Protein AF-0000000068039958 (afdb_homodimer)

Organism: Hordeum vulgare subsp. vulgare (NCBI:txid112509)

Secondary structure (DSSP, 8-state):
--------------------------B--HHHHEEEEE-GGGEEE-TTSSEEEEEE-SS--EEEEESS-EEEEEEEEEEEPP-S--TTEEEEEEEE-TTTSTTS--EEEEEEEP-STTS--EEEEEEESTT-GGG---EEEE-SS-TT---EEEEEEEE-SSEEEEEETTEEEEEEE--GGGGGGS--S-BEEEEEEEE-TTTTTGGGTS---GGGPPEEEEEEEEEEEEEESS--S-HHHHHHHHHTSTTT---HHHHHHHHHHHHHHEEEEEEEEHHHHTT---TTS-STTTT-TTB-TEEEB--------S------S--/--------------------------B--HHHHEEEEE-GGGEEE-TTSSEEEEEE-SS--EEEEESS-EEEEEEEEEEEPPPS--TTEEEEEEEE-TTTSTTS--EEEEEEEP-STTSPPEEEEEEESTT-GGG---EEEE-SS-TT---EEEEEEEE-SSEEEEEETTEEEEEEE--GGGGGGS--S-BEEEEEEEE-TTTTTGGGTS---GGGPPEEEEEEEEEEEEEESS--S-HHHHHHHHHTSTTT---HHHHHHHHHHHHHHEEEEEEEEHHHHTT---TTS-STTTT-TTB-TEEEB--------S------S--

Sequence (646 aa):
MAAASALLMAALAVFAAAAAAALDTSPVPFDAGYAPLFGGDNLVRSADGRSVTLKLDRYTGSGFVSKSAYRHGFFGASIKLPGDYTAGVVVAFYLSNWDEYPKNHDELDFELLGNRRGHGWRVQTNMYGNGSTARGREERYHLPVEPTVTGVHRYAIAWTPNNIVFYLDGVPIREVVRVPSMGGDFPSKPMSVYATIWDGSAWATDGGKYKVDYAYAPFAAEFSDLVLSGCGAGNVADPEGCQVDLLTHDVAVMAPAKRAAMRGFREQHLTYTACRDRVRYKTTVFPECDDLADGDSSFHLWGESKKRRRRSSSPLQYSSSMQMAAASALLMAALAVFAAAAAAALDTSPVPFDAGYAPLFGGDNLVRSADGRSVTLKLDRYTGSGFVSKSAYRHGFFGASIKLPGDYTAGVVVAFYLSNWDEYPKNHDELDFELLGNRRGHGWRVQTNMYGNGSTARGREERYHLPVEPTVTGVHRYAIAWTPNNIVFYLDGVPIREVVRVPSMGGDFPSKPMSVYATIWDGSAWATDGGKYKVDYAYAPFAAEFSDLVLSGCGAGNVADPEGCQVDLLTHDVAVMAPAKRAAMRGFREQHLTYTACRDRVRYKTTVFPECDDLADGDSSFHLWGESKKRRRRSSSPLQYSSSMQ

Structure (mmCIF, N/CA/C/O backbone):
data_AF-0000000068039958-model_v1
#
loop_
_entity.id
_entity.type
_entity.pdbx_description
1 polymer 'Xyloglucan endotransglucosylase/hydrolase'
#
loop_
_atom_site.group_PDB
_atom_site.id
_atom_site.type_symbol
_atom_site.label_atom_id
_atom_site.label_alt_id
_atom_site.label_comp_id
_atom_site.label_asym_id
_atom_site.label_entity_id
_atom_site.label_seq_id
_atom_site.pdbx_PDB_ins_code
_atom_site.Cartn_x
_atom_site.Cartn_y
_atom_site.Cartn_z
_atom_site.occupancy
_atom_site.B_iso_or_equiv
_atom_site.auth_seq_id
_atom_site.auth_comp_id
_atom_site.auth_asym_id
_atom_site.auth_atom_id
_atom_site.pdbx_PDB_model_num
ATOM 1 N N . MET A 1 1 ? 14.961 56.25 -41.531 1 27.45 1 MET A N 1
ATOM 2 C CA . MET A 1 1 ? 14.836 55.625 -40.219 1 27.45 1 MET A CA 1
ATOM 3 C C . MET A 1 1 ? 13.867 54.438 -40.281 1 27.45 1 MET A C 1
ATOM 5 O O . MET A 1 1 ? 12.664 54.625 -40.438 1 27.45 1 MET A O 1
ATOM 9 N N . ALA A 1 2 ? 14.43 53.25 -40.875 1 31.38 2 ALA A N 1
ATOM 10 C CA . ALA A 1 2 ? 13.805 51.969 -41.094 1 31.38 2 ALA A CA 1
ATOM 11 C C . ALA A 1 2 ? 13.414 51.281 -39.781 1 31.38 2 ALA A C 1
ATOM 13 O O . ALA A 1 2 ? 14.266 51.062 -38.906 1 31.38 2 ALA A O 1
ATOM 14 N N . ALA A 1 3 ? 12.102 51.469 -39.312 1 34.16 3 ALA A N 1
ATOM 15 C CA . ALA A 1 3 ? 11.438 50.875 -38.156 1 34.16 3 ALA A CA 1
ATOM 16 C C . ALA A 1 3 ? 11.484 49.344 -38.25 1 34.16 3 ALA A C 1
ATOM 18 O O . ALA A 1 3 ? 10.992 48.75 -39.219 1 34.16 3 ALA A O 1
ATOM 19 N N . ALA A 1 4 ? 12.547 48.688 -37.656 1 32.5 4 ALA A N 1
ATOM 20 C CA . ALA A 1 4 ? 12.711 47.25 -37.5 1 32.5 4 ALA A CA 1
ATOM 21 C C . ALA A 1 4 ? 11.531 46.656 -36.75 1 32.5 4 ALA A C 1
ATOM 23 O O . ALA A 1 4 ? 11.227 47.062 -35.625 1 32.5 4 ALA A O 1
ATOM 24 N N . SER A 1 5 ? 10.531 46.062 -37.438 1 32.62 5 SER A N 1
ATOM 25 C CA . SER A 1 5 ? 9.406 45.281 -36.938 1 32.62 5 SER A CA 1
ATOM 26 C C . SER A 1 5 ? 9.875 44.031 -36.219 1 32.62 5 SER A C 1
ATOM 28 O O . SER A 1 5 ? 10.516 43.156 -36.812 1 32.62 5 SER A O 1
ATOM 30 N N . ALA A 1 6 ? 10.234 44.125 -34.906 1 34.16 6 ALA A N 1
ATOM 31 C CA . ALA A 1 6 ? 10.539 42.969 -34.094 1 34.16 6 ALA A CA 1
ATOM 32 C C . ALA A 1 6 ? 9.352 42 -34.031 1 34.16 6 ALA A C 1
ATOM 34 O O . ALA A 1 6 ? 8.281 42.375 -33.531 1 34.16 6 ALA A O 1
ATOM 35 N N . LEU A 1 7 ? 9.297 40.938 -34.906 1 32.84 7 LEU A N 1
ATOM 36 C CA . LEU A 1 7 ? 8.352 39.844 -34.906 1 32.84 7 LEU A CA 1
ATOM 37 C C . LEU A 1 7 ? 8.516 39 -33.625 1 32.84 7 LEU A C 1
ATOM 39 O O . LEU A 1 7 ? 9.586 38.438 -33.375 1 32.84 7 LEU A O 1
ATOM 43 N N . LEU A 1 8 ? 7.738 39.312 -32.562 1 32.81 8 LEU A N 1
ATOM 44 C CA . LEU A 1 8 ? 7.621 38.469 -31.359 1 32.81 8 LEU A CA 1
ATOM 45 C C . LEU A 1 8 ? 7.109 37.094 -31.719 1 32.81 8 LEU A C 1
ATOM 47 O O . LEU A 1 8 ? 5.984 36.938 -32.219 1 32.81 8 LEU A O 1
ATOM 51 N N . MET A 1 9 ? 8.062 36.188 -32.031 1 30.97 9 MET A N 1
ATOM 52 C CA . MET A 1 9 ? 7.684 34.781 -32.156 1 30.97 9 MET A CA 1
ATOM 53 C C . MET A 1 9 ? 7.188 34.25 -30.812 1 30.97 9 MET A C 1
ATOM 55 O O . MET A 1 9 ? 7.918 34.25 -29.828 1 30.97 9 MET A O 1
ATOM 59 N N . ALA A 1 10 ? 5.828 34.312 -30.609 1 33.5 10 ALA A N 1
ATOM 60 C CA . ALA A 1 10 ? 5.184 33.625 -29.5 1 33.5 10 ALA A CA 1
ATOM 61 C C . ALA A 1 10 ? 5.469 32.125 -29.547 1 33.5 10 ALA A C 1
ATOM 63 O O . ALA A 1 10 ? 5.133 31.453 -30.531 1 33.5 10 ALA A O 1
ATOM 64 N N . ALA A 1 11 ? 6.469 31.641 -28.781 1 33.41 11 ALA A N 1
ATOM 65 C CA . ALA A 1 11 ? 6.68 30.219 -28.562 1 33.41 11 ALA A CA 1
ATOM 66 C C . ALA A 1 11 ? 5.48 29.578 -27.875 1 33.41 11 ALA A C 1
ATOM 68 O O . ALA A 1 11 ? 5.16 29.938 -26.734 1 33.41 11 ALA A O 1
ATOM 69 N N . LEU A 1 12 ? 4.527 29.016 -28.562 1 30.73 12 LEU A N 1
ATOM 70 C CA . LEU A 1 12 ? 3.486 28.141 -28.047 1 30.73 12 LEU A CA 1
ATOM 71 C C . LEU A 1 12 ? 4.09 26.844 -27.5 1 30.73 12 LEU A C 1
ATOM 73 O O . LEU A 1 12 ? 4.633 26.047 -28.266 1 30.73 12 LEU A O 1
ATOM 77 N N . ALA A 1 13 ? 4.477 26.875 -26.234 1 34.16 13 ALA A N 1
ATOM 78 C CA . ALA A 1 13 ? 4.805 25.594 -25.625 1 34.16 13 ALA A CA 1
ATOM 79 C C . ALA A 1 13 ? 3.6 24.656 -25.641 1 34.16 13 ALA A C 1
ATOM 81 O O . ALA A 1 13 ? 2.592 24.922 -24.984 1 34.16 13 ALA A O 1
ATOM 82 N N . VAL A 1 14 ? 3.5 23.812 -26.641 1 30.73 14 VAL A N 1
ATOM 83 C CA . VAL A 1 14 ? 2.576 22.688 -26.625 1 30.73 14 VAL A CA 1
ATOM 84 C C . VAL A 1 14 ? 2.881 21.797 -25.422 1 30.73 14 VAL A C 1
ATOM 86 O O . VAL A 1 14 ? 3.971 21.234 -25.312 1 30.73 14 VAL A O 1
ATOM 89 N N . PHE A 1 15 ? 2.25 22.109 -24.344 1 31.06 15 PHE A N 1
ATOM 90 C CA . PHE A 1 15 ? 2.215 21.094 -23.297 1 31.06 15 PHE A CA 1
ATOM 91 C C . PHE A 1 15 ? 1.673 19.781 -23.844 1 31.06 15 PHE A C 1
ATOM 93 O O . PHE A 1 15 ? 0.506 19.688 -24.234 1 31.06 15 PHE A O 1
ATOM 100 N N . ALA A 1 16 ? 2.516 19.016 -24.453 1 29.53 16 ALA A N 1
ATOM 101 C CA . ALA A 1 16 ? 2.121 17.641 -24.797 1 29.53 16 ALA A CA 1
ATOM 102 C C . ALA A 1 16 ? 1.607 16.906 -23.562 1 29.53 16 ALA A C 1
ATOM 104 O O . ALA A 1 16 ? 2.359 16.656 -22.625 1 29.53 16 ALA A O 1
ATOM 105 N N . ALA A 1 17 ? 0.355 16.953 -23.391 1 34.09 17 ALA A N 1
ATOM 106 C CA . ALA A 1 17 ? -0.201 15.945 -22.5 1 34.09 17 ALA A CA 1
ATOM 107 C C . ALA A 1 17 ? 0.342 14.555 -22.844 1 34.09 17 ALA A C 1
ATOM 109 O O . ALA A 1 17 ? 0.042 14.016 -23.922 1 34.09 17 ALA A O 1
ATOM 110 N N . ALA A 1 18 ? 1.496 14.273 -22.5 1 34.38 18 ALA A N 1
ATOM 111 C CA . ALA A 1 18 ? 1.878 12.875 -22.672 1 34.38 18 ALA A CA 1
ATOM 112 C C . ALA A 1 18 ? 0.717 11.945 -22.328 1 34.38 18 ALA A C 1
ATOM 114 O O . ALA A 1 18 ? 0.237 11.93 -21.188 1 34.38 18 ALA A O 1
ATOM 115 N N . ALA A 1 19 ? -0.099 11.688 -23.203 1 36.16 19 ALA A N 1
ATOM 116 C CA . ALA A 1 19 ? -1.02 10.562 -23.031 1 36.16 19 ALA A CA 1
ATOM 117 C C . ALA A 1 19 ? -0.338 9.406 -22.312 1 36.16 19 ALA A C 1
ATOM 119 O O . ALA A 1 19 ? 0.673 8.883 -22.781 1 36.16 19 ALA A O 1
ATOM 120 N N . ALA A 1 20 ? -0.375 9.352 -21.016 1 43.22 20 ALA A N 1
ATOM 121 C CA . ALA A 1 20 ? 0.089 8.188 -20.281 1 43.22 20 ALA A CA 1
ATOM 122 C C . ALA A 1 20 ? -0.143 6.902 -21.062 1 43.22 20 ALA A C 1
ATOM 124 O O . ALA A 1 20 ? -1.279 6.582 -21.422 1 43.22 20 ALA A O 1
ATOM 125 N N . ALA A 1 21 ? 0.729 6.598 -21.859 1 53.84 21 ALA A N 1
ATOM 126 C CA . ALA A 1 21 ? 0.647 5.324 -22.562 1 53.84 21 ALA A CA 1
ATOM 127 C C . ALA A 1 21 ? 0.19 4.207 -21.625 1 53.84 21 ALA A C 1
ATOM 129 O O . ALA A 1 21 ? 0.793 3.982 -20.578 1 53.84 21 ALA A O 1
ATOM 130 N N . ALA A 1 22 ? -1.121 3.875 -21.672 1 67.81 22 ALA A N 1
ATOM 131 C CA . ALA A 1 22 ? -1.79 2.812 -20.922 1 67.81 22 ALA A CA 1
ATOM 132 C C . ALA A 1 22 ? -1.046 1.488 -21.062 1 67.81 22 ALA A C 1
ATOM 134 O O . ALA A 1 22 ? -0.449 1.216 -22.109 1 67.81 22 ALA A O 1
ATOM 135 N N . LEU A 1 23 ? -0.613 0.801 -19.938 1 83.06 23 LEU A N 1
ATOM 136 C CA . LEU A 1 23 ? -0.038 -0.539 -19.906 1 83.06 23 LEU A CA 1
ATOM 137 C C . LEU A 1 23 ? -0.768 -1.468 -20.859 1 83.06 23 LEU A C 1
ATOM 139 O O . LEU A 1 23 ? -1.992 -1.595 -20.797 1 83.06 23 LEU A O 1
ATOM 143 N N . ASP A 1 24 ? -0.065 -1.991 -21.891 1 87.44 24 ASP A N 1
ATOM 144 C CA . ASP A 1 24 ? -0.648 -2.924 -22.844 1 87.44 24 ASP A CA 1
ATOM 145 C C . ASP A 1 24 ? -0.729 -4.332 -22.266 1 87.44 24 ASP A C 1
ATOM 147 O O . ASP A 1 24 ? 0.292 -5.004 -22.109 1 87.44 24 ASP A O 1
ATOM 151 N N . THR A 1 25 ? -1.905 -4.793 -22 1 93.56 25 THR A N 1
ATOM 152 C CA . THR A 1 25 ? -2.084 -6.102 -21.375 1 93.56 25 THR A CA 1
ATOM 153 C C . THR A 1 25 ? -2.561 -7.125 -22.406 1 93.56 25 THR A C 1
ATOM 155 O O . THR A 1 25 ? -3.119 -8.164 -22.047 1 93.56 25 THR A O 1
ATOM 158 N N . SER A 1 26 ? -2.283 -6.863 -23.688 1 95 26 SER A N 1
ATOM 159 C CA . SER A 1 26 ? -2.676 -7.797 -24.734 1 95 26 SER A CA 1
ATOM 160 C C . SER A 1 26 ? -1.78 -9.031 -24.734 1 95 26 SER A C 1
ATOM 162 O O . SER A 1 26 ? -0.569 -8.93 -24.531 1 95 26 SER A O 1
ATOM 164 N N . PRO A 1 27 ? -2.357 -10.156 -25.031 1 97.5 27 PRO A N 1
ATOM 165 C CA . PRO A 1 27 ? -1.538 -11.367 -25.109 1 97.5 27 PRO A CA 1
ATOM 166 C C . PRO A 1 27 ? -0.51 -11.32 -26.234 1 97.5 27 PRO A C 1
ATOM 168 O O . PRO A 1 27 ? -0.723 -10.633 -27.234 1 97.5 27 PRO A O 1
ATOM 171 N N . VAL A 1 28 ? 0.541 -12.031 -26.047 1 97.38 28 VAL A N 1
ATOM 172 C CA . VAL A 1 28 ? 1.598 -12.102 -27.047 1 97.38 28 VAL A CA 1
ATOM 173 C C . VAL A 1 28 ? 1.77 -13.547 -27.516 1 97.38 28 VAL A C 1
ATOM 175 O O . VAL A 1 28 ? 1.48 -14.484 -26.766 1 97.38 28 VAL A O 1
ATOM 178 N N . PRO A 1 29 ? 2.23 -13.664 -28.812 1 97.75 29 PRO A N 1
ATOM 179 C CA . PRO A 1 29 ? 2.598 -15.023 -29.234 1 97.75 29 PRO A CA 1
ATOM 180 C C . PRO A 1 29 ? 3.748 -15.602 -28.406 1 97.75 29 PRO A C 1
ATOM 182 O O . PRO A 1 29 ? 4.586 -14.852 -27.906 1 97.75 29 PRO A O 1
ATOM 185 N N . PHE A 1 30 ? 3.768 -16.906 -28.312 1 98.31 30 PHE A N 1
ATOM 186 C CA . PHE A 1 30 ? 4.758 -17.594 -27.5 1 98.31 30 PHE A CA 1
ATOM 187 C C . PHE A 1 30 ? 6.168 -17.156 -27.875 1 98.31 30 PHE A C 1
ATOM 189 O O . PHE A 1 30 ? 6.938 -16.719 -27.016 1 98.31 30 PHE A O 1
ATOM 196 N N . ASP A 1 31 ? 6.496 -17.109 -29.109 1 97.56 31 ASP A N 1
ATOM 197 C CA . ASP A 1 31 ? 7.867 -16.891 -29.562 1 97.56 31 ASP A CA 1
ATOM 198 C C . ASP A 1 31 ? 8.281 -15.438 -29.375 1 97.56 31 ASP A C 1
ATOM 200 O O . ASP A 1 31 ? 9.477 -15.117 -29.438 1 97.56 31 ASP A O 1
ATOM 204 N N . ALA A 1 32 ? 7.316 -14.609 -29.266 1 96.81 32 ALA A N 1
ATOM 205 C CA . ALA A 1 32 ? 7.641 -13.195 -29.062 1 96.81 32 ALA A CA 1
ATOM 206 C C . ALA A 1 32 ? 8.258 -12.953 -27.688 1 96.81 32 ALA A C 1
ATOM 208 O O . ALA A 1 32 ? 9.094 -12.062 -27.531 1 96.81 32 ALA A O 1
ATOM 209 N N . GLY A 1 33 ? 7.875 -13.852 -26.703 1 97.12 33 GLY A N 1
ATOM 210 C CA . GLY A 1 33 ? 8.289 -13.492 -25.359 1 97.12 33 GLY A CA 1
ATOM 211 C C . GLY A 1 33 ? 8.883 -14.648 -24.578 1 97.12 33 GLY A C 1
ATOM 212 O O . GLY A 1 33 ? 9.516 -14.453 -23.547 1 97.12 33 GLY A O 1
ATOM 213 N N . TYR A 1 34 ? 8.734 -15.82 -25.062 1 98.44 34 TYR A N 1
ATOM 214 C CA . TYR A 1 34 ? 9.109 -16.969 -24.25 1 98.44 34 TYR A CA 1
ATOM 215 C C . TYR A 1 34 ? 10.023 -17.906 -25.031 1 98.44 34 TYR A C 1
ATOM 217 O O . TYR A 1 34 ? 10.109 -17.828 -26.25 1 98.44 34 TYR A O 1
ATOM 225 N N . ALA A 1 35 ? 10.734 -18.719 -24.281 1 98.38 35 ALA A N 1
ATOM 226 C CA . ALA A 1 35 ? 11.586 -19.797 -24.797 1 98.38 35 ALA A CA 1
ATOM 227 C C . ALA A 1 35 ? 11.414 -21.062 -23.984 1 98.38 35 ALA A C 1
ATOM 229 O O . ALA A 1 35 ? 11.039 -21.016 -22.797 1 98.38 35 ALA A O 1
ATOM 230 N N . PRO A 1 36 ? 11.656 -22.188 -24.625 1 98.44 36 PRO A N 1
ATOM 231 C CA . PRO A 1 36 ? 11.641 -23.422 -23.844 1 98.44 36 PRO A CA 1
ATOM 232 C C . PRO A 1 36 ? 12.68 -23.438 -22.719 1 98.44 36 PRO A C 1
ATOM 234 O O . PRO A 1 36 ? 13.789 -22.938 -22.906 1 98.44 36 PRO A O 1
ATOM 237 N N . LEU A 1 37 ? 12.336 -23.938 -21.656 1 98.25 37 LEU A N 1
ATOM 238 C CA . LEU A 1 37 ? 13.211 -24.047 -20.5 1 98.25 37 LEU A CA 1
ATOM 239 C C . LEU A 1 37 ? 13.758 -25.469 -20.375 1 98.25 37 LEU A C 1
ATOM 241 O O . LEU A 1 37 ? 14.961 -25.656 -20.203 1 98.25 37 LEU A O 1
ATOM 245 N N . PHE A 1 38 ? 12.922 -26.5 -20.391 1 98.31 38 PHE A N 1
ATOM 246 C CA . PHE A 1 38 ? 13.289 -27.906 -20.344 1 98.31 38 PHE A CA 1
ATOM 247 C C . PHE A 1 38 ? 12.148 -28.781 -20.859 1 98.31 38 PHE A C 1
ATOM 249 O O . PHE A 1 38 ? 11.062 -28.281 -21.141 1 98.31 38 PHE A O 1
ATOM 256 N N . GLY A 1 39 ? 12.359 -30.094 -21.016 1 98.31 39 GLY A N 1
ATOM 257 C CA . GLY A 1 39 ? 11.32 -31.062 -21.297 1 98.31 39 GLY A CA 1
ATOM 258 C C . GLY A 1 39 ? 11.305 -31.531 -22.734 1 98.31 39 GLY A C 1
ATOM 259 O O . GLY A 1 39 ? 10.672 -32.531 -23.062 1 98.31 39 GLY A O 1
ATOM 260 N N . GLY A 1 40 ? 12.023 -30.812 -23.719 1 96.94 40 GLY A N 1
ATOM 261 C CA . GLY A 1 40 ? 12.117 -31.234 -25.109 1 96.94 40 GLY A CA 1
ATOM 262 C C . GLY A 1 40 ? 10.758 -31.328 -25.781 1 96.94 40 GLY A C 1
ATOM 263 O O . GLY A 1 40 ? 10 -30.359 -25.812 1 96.94 40 GLY A O 1
ATOM 264 N N . ASP A 1 41 ? 10.422 -32.594 -26.141 1 97.5 41 ASP A N 1
ATOM 265 C CA . ASP A 1 41 ? 9.211 -32.844 -26.922 1 97.5 41 ASP A CA 1
ATOM 266 C C . ASP A 1 41 ? 7.961 -32.656 -26.062 1 97.5 41 ASP A C 1
ATOM 268 O O . ASP A 1 41 ? 6.848 -32.625 -26.578 1 97.5 41 ASP A O 1
ATOM 272 N N . ASN A 1 42 ? 8.117 -32.531 -24.766 1 98.69 42 ASN A N 1
ATOM 273 C CA . ASN A 1 42 ? 6.98 -32.344 -23.875 1 98.69 42 ASN A CA 1
ATOM 274 C C . ASN A 1 42 ? 6.496 -30.906 -23.859 1 98.69 42 ASN A C 1
ATOM 276 O O . ASN A 1 42 ? 5.492 -30.578 -23.219 1 98.69 42 ASN A O 1
ATOM 280 N N . LEU A 1 43 ? 7.176 -30.031 -24.516 1 98.75 43 LEU A N 1
ATOM 281 C CA . LEU A 1 43 ? 6.676 -28.688 -24.828 1 98.75 43 LEU A CA 1
ATOM 282 C C . LEU A 1 43 ? 6.227 -28.594 -26.281 1 98.75 43 LEU A C 1
ATOM 284 O O . LEU A 1 43 ? 7.039 -28.766 -27.203 1 98.75 43 LEU A O 1
ATOM 288 N N . VAL A 1 44 ? 4.969 -28.406 -26.453 1 98.56 44 VAL A N 1
ATOM 289 C CA . VAL A 1 44 ? 4.395 -28.406 -27.797 1 98.56 44 VAL A CA 1
ATOM 290 C C . VAL A 1 44 ? 3.717 -27.078 -28.078 1 98.56 44 VAL A C 1
ATOM 292 O O . VAL A 1 44 ? 2.742 -26.719 -27.406 1 98.56 44 VAL A O 1
ATOM 295 N N . ARG A 1 45 ? 4.117 -26.422 -29.062 1 98 45 ARG A N 1
ATOM 296 C CA . ARG A 1 45 ? 3.516 -25.141 -29.469 1 98 45 ARG A CA 1
ATOM 297 C C . ARG A 1 45 ? 2.383 -25.359 -30.453 1 98 45 ARG A C 1
ATOM 299 O O . ARG A 1 45 ? 2.465 -26.25 -31.312 1 98 45 ARG A O 1
ATOM 306 N N . SER A 1 46 ? 1.431 -24.594 -30.281 1 97.62 46 SER A N 1
ATOM 307 C CA . SER A 1 46 ? 0.368 -24.641 -31.281 1 97.62 46 SER A CA 1
ATOM 308 C C . SER A 1 46 ? 0.844 -24.078 -32.625 1 97.62 46 SER A C 1
ATOM 310 O O . SER A 1 46 ? 1.825 -23.344 -32.656 1 97.62 46 SER A O 1
ATOM 312 N N . ALA A 1 47 ? 0.12 -24.406 -33.656 1 96.06 47 ALA A N 1
ATOM 313 C CA . ALA A 1 47 ? 0.502 -24.016 -35 1 96.06 47 ALA A CA 1
ATOM 314 C C . ALA A 1 47 ? 0.461 -22.484 -35.156 1 96.06 47 ALA A C 1
ATOM 316 O O . ALA A 1 47 ? 1.295 -21.906 -35.844 1 96.06 47 ALA A O 1
ATOM 317 N N . ASP A 1 48 ? -0.474 -21.812 -34.531 1 95.75 48 ASP A N 1
ATOM 318 C CA . ASP A 1 48 ? -0.616 -20.375 -34.688 1 95.75 48 ASP A CA 1
ATOM 319 C C . ASP A 1 48 ? 0.287 -19.625 -33.719 1 95.75 48 ASP A C 1
ATOM 321 O O . ASP A 1 48 ? 0.318 -18.391 -33.688 1 95.75 48 ASP A O 1
ATOM 325 N N . GLY A 1 49 ? 0.895 -20.297 -32.875 1 96.38 49 GLY A N 1
ATOM 326 C CA . GLY A 1 49 ? 1.871 -19.719 -31.969 1 96.38 49 GLY A CA 1
ATOM 327 C C . GLY A 1 49 ? 1.24 -19.047 -30.766 1 96.38 49 GLY A C 1
ATOM 328 O O . GLY A 1 49 ? 1.929 -18.391 -29.984 1 96.38 49 GLY A O 1
ATOM 329 N N . ARG A 1 50 ? -0.015 -19.297 -30.531 1 96.5 50 ARG A N 1
ATOM 330 C CA . ARG A 1 50 ? -0.717 -18.531 -29.516 1 96.5 50 ARG A CA 1
ATOM 331 C C . ARG A 1 50 ? -0.942 -19.359 -28.25 1 96.5 50 ARG A C 1
ATOM 333 O O . ARG A 1 50 ? -1.413 -18.844 -27.234 1 96.5 50 ARG A O 1
ATOM 340 N N . SER A 1 51 ? -0.594 -20.609 -28.297 1 97.56 51 SER A N 1
ATOM 341 C CA . SER A 1 51 ? -0.668 -21.469 -27.109 1 97.56 51 SER A CA 1
ATOM 342 C C . SER A 1 51 ? 0.5 -22.453 -27.062 1 97.56 51 SER A C 1
ATOM 344 O O . SER A 1 51 ? 1.163 -22.672 -28.078 1 97.56 51 SER A O 1
ATOM 346 N N . VAL A 1 52 ? 0.795 -22.938 -25.922 1 98.69 52 VAL A N 1
ATOM 347 C CA . VAL A 1 52 ? 1.834 -23.938 -25.672 1 98.69 52 VAL A CA 1
ATOM 348 C C . VAL A 1 52 ? 1.324 -24.984 -24.688 1 98.69 52 VAL A C 1
ATOM 350 O O . VAL A 1 52 ? 0.663 -24.641 -23.703 1 98.69 52 VAL A O 1
ATOM 353 N N . THR A 1 53 ? 1.522 -26.203 -25 1 98.62 53 THR A N 1
ATOM 354 C CA . THR A 1 53 ? 1.165 -27.297 -24.109 1 98.62 53 THR A CA 1
ATOM 355 C C . THR A 1 53 ? 2.4 -27.844 -23.391 1 98.62 53 THR A C 1
ATOM 357 O O . THR A 1 53 ? 3.398 -28.172 -24.031 1 98.62 53 THR A O 1
ATOM 360 N N . LEU A 1 54 ? 2.344 -27.875 -22.109 1 98.81 54 LEU A N 1
ATOM 361 C CA . LEU A 1 54 ? 3.359 -28.516 -21.266 1 98.81 54 LEU A CA 1
ATOM 362 C C . LEU A 1 54 ? 2.896 -29.891 -20.812 1 98.81 54 LEU A C 1
ATOM 364 O O . LEU A 1 54 ? 1.796 -30.031 -20.281 1 98.81 54 LEU A O 1
ATOM 368 N N . LYS A 1 55 ? 3.74 -30.859 -21.016 1 98.75 55 LYS A N 1
ATOM 369 C CA . LYS A 1 55 ? 3.389 -32.219 -20.641 1 98.75 55 LYS A CA 1
ATOM 370 C C . LYS A 1 55 ? 4.32 -32.75 -19.547 1 98.75 55 LYS A C 1
ATOM 372 O O . LYS A 1 55 ? 5.449 -32.281 -19.406 1 98.75 55 LYS A O 1
ATOM 377 N N . LEU A 1 56 ? 3.814 -33.594 -18.734 1 98.75 56 LEU A N 1
ATOM 378 C CA . LEU A 1 56 ? 4.555 -34.406 -17.766 1 98.75 56 LEU A CA 1
ATOM 379 C C . LEU A 1 56 ? 4.352 -35.906 -18.016 1 98.75 56 LEU A C 1
ATOM 381 O O . LEU A 1 56 ? 3.215 -36.375 -18.062 1 98.75 56 LEU A O 1
ATOM 385 N N . ASP A 1 57 ? 5.418 -36.625 -18.266 1 98.38 57 ASP A N 1
ATOM 386 C CA . ASP A 1 57 ? 5.383 -38.094 -18.344 1 98.38 57 ASP A CA 1
ATOM 387 C C . ASP A 1 57 ? 6.406 -38.719 -17.391 1 98.38 57 ASP A C 1
ATOM 389 O O . ASP A 1 57 ? 6.949 -38.031 -16.516 1 98.38 57 ASP A O 1
ATOM 393 N N . ARG A 1 58 ? 6.484 -40.031 -17.531 1 97.62 58 ARG A N 1
ATOM 394 C CA . ARG A 1 58 ? 7.297 -40.719 -16.547 1 97.62 58 ARG A CA 1
ATOM 395 C C . ARG A 1 58 ? 8.758 -40.312 -16.641 1 97.62 58 ARG A C 1
ATOM 397 O O . ARG A 1 58 ? 9.547 -40.594 -15.734 1 97.62 58 ARG A O 1
ATOM 404 N N . TYR A 1 59 ? 9.094 -39.625 -17.688 1 98.06 59 TYR A N 1
ATOM 405 C CA . TYR A 1 59 ? 10.5 -39.312 -17.891 1 98.06 59 TYR A CA 1
ATOM 406 C C . TYR A 1 59 ? 10.781 -37.875 -17.469 1 98.06 59 TYR A C 1
ATOM 408 O O . TYR A 1 59 ? 11.82 -37.594 -16.859 1 98.06 59 TYR A O 1
ATOM 416 N N . THR A 1 60 ? 9.938 -36.906 -17.828 1 98.38 60 THR A N 1
ATOM 417 C CA . THR A 1 60 ? 10.242 -35.531 -17.5 1 98.38 60 THR A CA 1
ATOM 418 C C . THR A 1 60 ? 8.977 -34.656 -17.547 1 98.38 60 THR A C 1
ATOM 420 O O . THR A 1 60 ? 8.016 -35 -18.234 1 98.38 60 THR A O 1
ATOM 423 N N . GLY A 1 61 ? 8.984 -33.594 -16.703 1 98.75 61 GLY A N 1
ATOM 424 C CA . GLY A 1 61 ? 8.094 -32.469 -16.953 1 98.75 61 GLY A CA 1
ATOM 425 C C . GLY A 1 61 ? 8.594 -31.531 -18.031 1 98.75 61 GLY A C 1
ATOM 426 O O . GLY A 1 61 ? 9.461 -31.906 -18.828 1 98.75 61 GLY A O 1
ATOM 427 N N . SER A 1 62 ? 8.031 -30.422 -18.109 1 98.88 62 SER A N 1
ATOM 428 C CA . SER A 1 62 ? 8.43 -29.422 -19.094 1 98.88 62 SER A CA 1
ATOM 429 C C . SER A 1 62 ? 8.094 -28.016 -18.641 1 98.88 62 SER A C 1
ATOM 431 O O . SER A 1 62 ? 7.371 -27.828 -17.656 1 98.88 62 SER A O 1
ATOM 433 N N . GLY A 1 63 ? 8.711 -27.031 -19.234 1 98.88 63 GLY A N 1
ATOM 434 C CA . GLY A 1 63 ? 8.484 -25.656 -18.844 1 98.88 63 GLY A CA 1
ATOM 435 C C . GLY A 1 63 ? 9.023 -24.656 -19.859 1 98.88 63 GLY A C 1
ATOM 436 O O . GLY A 1 63 ? 9.711 -25.047 -20.812 1 98.88 63 GLY A O 1
ATOM 437 N N . PHE A 1 64 ? 8.602 -23.422 -19.734 1 98.88 64 PHE A N 1
ATOM 438 C CA . PHE A 1 64 ? 9.125 -22.312 -20.516 1 98.88 64 PHE A CA 1
ATOM 439 C C . PHE A 1 64 ? 9.406 -21.109 -19.641 1 98.88 64 PHE A C 1
ATOM 441 O O . PHE A 1 64 ? 8.984 -21.062 -18.484 1 98.88 64 PHE A O 1
ATOM 448 N N . VAL A 1 65 ? 10.156 -20.188 -20.109 1 98.75 65 VAL A N 1
ATOM 449 C CA . VAL A 1 65 ? 10.609 -19 -19.391 1 98.75 65 VAL A CA 1
ATOM 450 C C . VAL A 1 65 ? 10.602 -17.781 -20.328 1 98.75 65 VAL A C 1
ATOM 452 O O . VAL A 1 65 ? 10.789 -17.938 -21.531 1 98.75 65 VAL A O 1
ATOM 455 N N . SER A 1 66 ? 10.3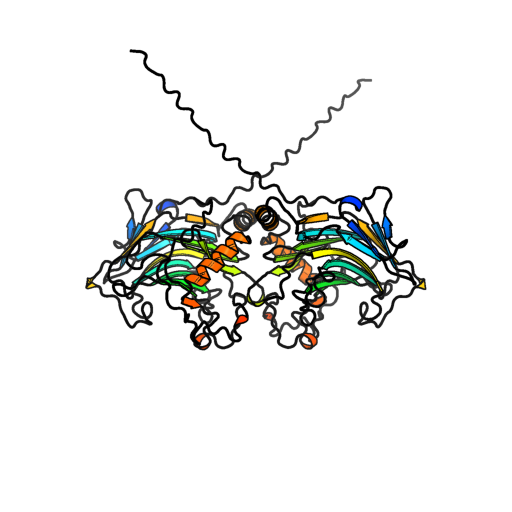05 -16.656 -19.781 1 98.38 66 SER A N 1
ATOM 456 C CA . SER A 1 66 ? 10.391 -15.445 -20.594 1 98.38 66 SER A CA 1
ATOM 457 C C . SER A 1 66 ? 11.82 -15.188 -21.047 1 98.38 66 SER A C 1
ATOM 459 O O . SER A 1 66 ? 12.773 -15.477 -20.328 1 98.38 66 SER A O 1
ATOM 461 N N . LYS A 1 67 ? 11.945 -14.586 -22.188 1 96.81 67 LYS A N 1
ATOM 462 C CA . LYS A 1 67 ? 13.25 -14.297 -22.781 1 96.81 67 LYS A CA 1
ATOM 463 C C . LYS A 1 67 ? 13.953 -13.172 -22.031 1 96.81 67 LYS A C 1
ATOM 465 O O . LYS A 1 67 ? 15.18 -13.07 -22.047 1 96.81 67 LYS A O 1
ATOM 470 N N . SER A 1 68 ? 13.172 -12.344 -21.391 1 95.12 68 SER A N 1
ATOM 471 C CA . SER A 1 68 ? 13.703 -11.211 -20.641 1 95.12 68 SER A CA 1
ATOM 472 C C . SER A 1 68 ? 13.273 -11.266 -19.172 1 95.12 68 SER A C 1
ATOM 474 O O . SER A 1 68 ? 12.289 -11.922 -18.844 1 95.12 68 SER A O 1
ATOM 476 N N . ALA A 1 69 ? 14.078 -10.57 -18.359 1 96.88 69 ALA A N 1
ATOM 477 C CA . ALA A 1 69 ? 13.664 -10.297 -16.969 1 96.88 69 ALA A CA 1
ATOM 478 C C . ALA A 1 69 ? 13 -8.93 -16.859 1 96.88 69 ALA A C 1
ATOM 480 O O . ALA A 1 69 ? 13.234 -8.047 -17.703 1 96.88 69 ALA A O 1
ATOM 481 N N . TYR A 1 70 ? 12.219 -8.805 -15.883 1 96.88 70 TYR A N 1
ATOM 482 C CA . TYR A 1 70 ? 11.445 -7.582 -15.695 1 96.88 70 TYR A CA 1
ATOM 483 C C . TYR A 1 70 ? 11.594 -7.047 -14.281 1 96.88 70 TYR A C 1
ATOM 485 O O . TYR A 1 70 ? 11.797 -7.816 -13.336 1 96.88 70 TYR A O 1
ATOM 493 N N . ARG A 1 71 ? 11.586 -5.711 -14.141 1 95.81 71 ARG A N 1
ATOM 494 C CA . ARG A 1 71 ? 11.453 -5.043 -12.852 1 95.81 71 ARG A CA 1
ATOM 495 C C . ARG A 1 71 ? 10.016 -4.586 -12.625 1 95.81 71 ARG A C 1
ATOM 497 O O . ARG A 1 71 ? 9.711 -3.395 -12.727 1 95.81 71 ARG A O 1
ATOM 504 N N . HIS A 1 72 ? 9.211 -5.543 -12.258 1 97.56 72 HIS A N 1
ATOM 505 C CA . HIS A 1 72 ? 7.773 -5.363 -12.062 1 97.56 72 HIS A CA 1
ATOM 506 C C . HIS A 1 72 ? 7.012 -5.512 -13.375 1 97.56 72 HIS A C 1
ATOM 508 O O . HIS A 1 72 ? 7.621 -5.574 -14.445 1 97.56 72 HIS A O 1
ATOM 514 N N . GLY A 1 73 ? 5.656 -5.625 -13.273 1 97.69 73 GLY A N 1
ATOM 515 C CA . GLY A 1 73 ? 4.809 -5.781 -14.445 1 97.69 73 GLY A CA 1
ATOM 516 C C . GLY A 1 73 ? 3.52 -6.527 -14.156 1 97.69 73 GLY A C 1
ATOM 517 O O . GLY A 1 73 ? 3.178 -6.75 -12.992 1 97.69 73 GLY A O 1
ATOM 518 N N . PHE A 1 74 ? 2.77 -6.719 -15.219 1 98.56 74 PHE A N 1
ATOM 519 C CA . PHE A 1 74 ? 1.562 -7.535 -15.227 1 98.56 74 PHE A CA 1
ATOM 520 C C . PHE A 1 74 ? 1.734 -8.75 -16.125 1 98.56 74 PHE A C 1
ATOM 522 O O . PHE A 1 74 ? 1.949 -8.617 -17.328 1 98.56 74 PHE A O 1
ATOM 529 N N . PHE A 1 75 ? 1.61 -9.961 -15.508 1 98.81 75 PHE A N 1
ATOM 530 C CA . PHE A 1 75 ? 1.877 -11.211 -16.203 1 98.81 75 PHE A CA 1
ATOM 531 C C . PHE A 1 75 ? 0.726 -12.195 -16.016 1 98.81 75 PHE A C 1
ATOM 533 O O . PHE A 1 75 ? 0.21 -12.344 -14.906 1 98.81 75 PHE A O 1
ATOM 540 N N . GLY A 1 76 ? 0.299 -12.789 -17.156 1 98.62 76 GLY A N 1
ATOM 541 C CA . GLY A 1 76 ? -0.843 -13.68 -17.031 1 98.62 76 GLY A CA 1
ATOM 542 C C . GLY A 1 76 ? -0.882 -14.75 -18.109 1 98.62 76 GLY A C 1
ATOM 543 O O . GLY A 1 76 ? -0.153 -14.68 -19.094 1 98.62 76 GLY A O 1
ATOM 544 N N . ALA A 1 77 ? -1.693 -15.773 -17.859 1 98.56 77 ALA A N 1
ATOM 545 C CA . ALA A 1 77 ? -1.967 -16.859 -18.797 1 98.56 77 ALA A CA 1
ATOM 546 C C . ALA A 1 77 ? -3.312 -17.516 -18.5 1 98.56 77 ALA A C 1
ATOM 548 O O . ALA A 1 77 ? -3.729 -17.594 -17.344 1 98.56 77 ALA A O 1
ATOM 549 N N . SER A 1 78 ? -3.938 -17.891 -19.547 1 97.31 78 SER A N 1
ATOM 550 C CA . SER A 1 78 ? -5.016 -18.859 -19.406 1 97.31 78 SER A CA 1
ATOM 551 C C . SER A 1 78 ? -4.473 -20.281 -19.375 1 97.31 78 SER A C 1
ATOM 553 O O . SER A 1 78 ? -3.607 -20.656 -20.172 1 97.31 78 SER A O 1
ATOM 555 N N . ILE A 1 79 ? -4.953 -21.094 -18.422 1 96.94 79 ILE A N 1
ATOM 556 C CA . ILE A 1 79 ? -4.414 -22.438 -18.25 1 96.94 79 ILE A CA 1
ATOM 557 C C . ILE A 1 79 ? -5.555 -23.453 -18.25 1 96.94 79 ILE A C 1
ATOM 559 O O . ILE A 1 79 ? -6.5 -23.328 -17.469 1 96.94 79 ILE A O 1
ATOM 563 N N . LYS A 1 80 ? -5.48 -24.328 -19.141 1 94.94 80 LYS A N 1
ATOM 564 C CA . LYS A 1 80 ? -6.309 -25.531 -19.094 1 94.94 80 LYS A CA 1
ATOM 565 C C . LYS A 1 80 ? -5.582 -26.688 -18.406 1 94.94 80 LYS A C 1
ATOM 567 O O . LYS A 1 80 ? -4.539 -27.141 -18.875 1 94.94 80 LYS A O 1
ATOM 572 N N . LEU A 1 81 ? -6.105 -27.141 -17.328 1 94 81 LEU A N 1
ATOM 573 C CA . LEU A 1 81 ? -5.445 -28.141 -16.5 1 94 81 LEU A CA 1
ATOM 574 C C . LEU A 1 81 ? -5.793 -29.547 -16.969 1 94 81 LEU A C 1
ATOM 576 O O . LEU A 1 81 ? -6.84 -29.766 -17.578 1 94 81 LEU A O 1
ATOM 580 N N . PRO A 1 82 ? -4.832 -30.484 -16.672 1 91.12 82 PRO A N 1
ATOM 581 C CA . PRO A 1 82 ? -5.164 -31.875 -17 1 91.12 82 PRO A CA 1
ATOM 582 C C . PRO A 1 82 ? -6.422 -32.375 -16.281 1 91.12 82 PRO A C 1
ATOM 584 O O . PRO A 1 82 ? -6.723 -31.906 -15.172 1 91.12 82 PRO A O 1
ATOM 587 N N . GLY A 1 83 ? -7.074 -33.125 -17.016 1 82.81 83 GLY A N 1
ATOM 588 C CA . GLY A 1 83 ? -8.258 -33.719 -16.438 1 82.81 83 GLY A CA 1
ATOM 589 C C . GLY A 1 83 ? -7.988 -35.094 -15.852 1 82.81 83 GLY A C 1
ATOM 590 O O . GLY A 1 83 ? -6.852 -35.594 -15.875 1 82.81 83 GLY A O 1
ATOM 591 N N . ASP A 1 84 ? -8.961 -35.719 -15.234 1 79.56 84 ASP A N 1
ATOM 592 C CA . ASP A 1 84 ? -8.945 -37.062 -14.68 1 79.56 84 ASP A CA 1
ATOM 593 C C . ASP A 1 84 ? -8.195 -37.094 -13.352 1 79.56 84 ASP A C 1
ATOM 595 O O . ASP A 1 84 ? -8.344 -36.188 -12.523 1 79.56 84 ASP A O 1
ATOM 599 N N . TYR A 1 85 ? -7.402 -38.156 -13.094 1 88.56 85 TYR A N 1
ATOM 600 C CA . TYR A 1 85 ? -6.586 -38.312 -11.891 1 88.56 85 TYR A CA 1
ATOM 601 C C . TYR A 1 85 ? -5.285 -37.5 -12.023 1 88.56 85 TYR A C 1
ATOM 603 O O . TYR A 1 85 ? -4.461 -37.812 -12.898 1 88.56 85 TYR A O 1
ATOM 611 N N . THR A 1 86 ? -5.113 -36.531 -11.164 1 94.69 86 THR A N 1
ATOM 612 C CA . THR A 1 86 ? -3.973 -35.625 -11.312 1 94.69 86 THR A CA 1
ATOM 613 C C . THR A 1 86 ? -3.211 -35.5 -10 1 94.69 86 THR A C 1
ATOM 615 O O . THR A 1 86 ? -2.471 -34.531 -9.805 1 94.69 86 THR A O 1
ATOM 618 N N . ALA A 1 87 ? -3.451 -36.406 -9.062 1 96.25 87 ALA A N 1
ATOM 619 C CA . ALA A 1 87 ? -2.75 -36.312 -7.785 1 96.25 87 ALA A CA 1
ATOM 620 C C . ALA A 1 87 ? -1.242 -36.219 -7.992 1 96.25 87 ALA A C 1
ATOM 622 O O . ALA A 1 87 ? -0.677 -36.906 -8.844 1 96.25 87 ALA A O 1
ATOM 623 N N . GLY A 1 88 ? -0.67 -35.312 -7.219 1 97.75 88 GLY A N 1
ATOM 624 C CA . GLY A 1 88 ? 0.778 -35.156 -7.238 1 97.75 88 GLY A CA 1
ATOM 625 C C . GLY A 1 88 ? 1.276 -34.281 -8.359 1 97.75 88 GLY A C 1
ATOM 626 O O . GLY A 1 88 ? 2.432 -33.844 -8.344 1 97.75 88 GLY A O 1
ATOM 627 N N . VAL A 1 89 ? 0.484 -33.969 -9.391 1 97.56 89 VAL A N 1
ATOM 628 C CA . VAL A 1 89 ? 0.887 -33.094 -10.5 1 97.56 89 VAL A CA 1
ATOM 629 C C . VAL A 1 89 ? 0.829 -31.641 -10.062 1 97.56 89 VAL A C 1
ATOM 631 O O . VAL A 1 89 ? -0.121 -31.234 -9.398 1 97.56 89 VAL A O 1
ATOM 634 N N . VAL A 1 90 ? 1.862 -30.875 -10.359 1 98 90 VAL A N 1
ATOM 635 C CA . VAL A 1 90 ? 1.875 -29.438 -10.109 1 98 90 VAL A CA 1
ATOM 636 C C . VAL A 1 90 ? 2.035 -28.688 -11.422 1 98 90 VAL A C 1
ATOM 638 O O . VAL A 1 90 ? 2.957 -28.953 -12.195 1 98 90 VAL A O 1
ATOM 641 N N . VAL A 1 91 ? 1.141 -27.859 -11.742 1 97.75 91 VAL A N 1
ATOM 642 C CA . VAL A 1 91 ? 1.268 -26.875 -12.812 1 97.75 91 VAL A CA 1
ATOM 643 C C . VAL A 1 91 ? 1.53 -25.5 -12.211 1 97.75 91 VAL A C 1
ATOM 645 O O . VAL A 1 91 ? 0.798 -25.047 -11.328 1 97.75 91 VAL A O 1
ATOM 648 N N . ALA A 1 92 ? 2.576 -24.844 -12.656 1 98.69 92 ALA A N 1
ATOM 649 C CA . ALA A 1 92 ? 2.949 -23.594 -12.016 1 98.69 92 ALA A CA 1
ATOM 650 C C . ALA A 1 92 ? 3.096 -22.469 -13.039 1 98.69 92 ALA A C 1
ATOM 652 O O . ALA A 1 92 ? 3.531 -22.703 -14.164 1 98.69 92 ALA A O 1
ATOM 653 N N . PHE A 1 93 ? 2.689 -21.344 -12.75 1 98.81 93 PHE A N 1
ATOM 654 C CA . PHE A 1 93 ? 2.943 -20.047 -13.391 1 98.81 93 PHE A CA 1
ATOM 655 C C . PHE A 1 93 ? 3.51 -19.047 -12.383 1 98.81 93 PHE A C 1
ATOM 657 O O . PHE A 1 93 ? 2.834 -18.672 -11.422 1 98.81 93 PHE A O 1
ATOM 664 N N . TYR A 1 94 ? 4.762 -18.609 -12.602 1 98.81 94 TYR A N 1
ATOM 665 C CA . TYR A 1 94 ? 5.402 -17.906 -11.492 1 98.81 94 TYR A CA 1
ATOM 666 C C . TYR A 1 94 ? 6.496 -16.969 -12 1 98.81 94 TYR A C 1
ATOM 668 O O . TYR A 1 94 ? 6.895 -17.047 -13.164 1 98.81 94 TYR A O 1
ATOM 676 N N . LEU A 1 95 ? 6.867 -16.031 -11.172 1 98.88 95 LEU A N 1
ATOM 677 C CA . LEU A 1 95 ? 8.031 -15.164 -11.359 1 98.88 95 LEU A CA 1
ATOM 678 C C . LEU A 1 95 ? 9.164 -15.578 -10.43 1 98.88 95 LEU A C 1
ATOM 680 O O . LEU A 1 95 ? 8.93 -15.906 -9.266 1 98.88 95 LEU A O 1
ATOM 684 N N . SER A 1 96 ? 10.383 -15.547 -10.961 1 98.62 96 SER A N 1
ATOM 685 C CA . SER A 1 96 ? 11.516 -15.914 -10.109 1 98.62 96 SER A CA 1
ATOM 686 C C . SER A 1 96 ? 12.828 -15.414 -10.695 1 98.62 96 SER A C 1
ATOM 688 O O . SER A 1 96 ? 12.891 -15.047 -11.867 1 98.62 96 SER A O 1
ATOM 690 N N . ASN A 1 97 ? 13.781 -15.266 -9.82 1 98.38 97 ASN A N 1
ATOM 691 C CA . ASN A 1 97 ? 15.156 -15.008 -10.234 1 98.38 97 ASN A CA 1
ATOM 692 C C . ASN A 1 97 ? 16.125 -16 -9.602 1 98.38 97 ASN A C 1
ATOM 694 O O . ASN A 1 97 ? 17.281 -15.656 -9.328 1 98.38 97 ASN A O 1
ATOM 698 N N . TRP A 1 98 ? 15.633 -17.156 -9.375 1 96.56 98 TRP A N 1
ATOM 699 C CA . TRP A 1 98 ? 16.406 -18.203 -8.695 1 96.56 98 TRP A CA 1
ATOM 700 C C . TRP A 1 98 ? 17.734 -18.438 -9.406 1 96.56 98 TRP A C 1
ATOM 702 O O . TRP A 1 98 ? 18.766 -18.625 -8.766 1 96.56 98 TRP A O 1
ATOM 712 N N . ASP A 1 99 ? 17.797 -18.453 -10.688 1 94.12 99 ASP A N 1
ATOM 713 C CA . ASP A 1 99 ? 19 -18.75 -11.461 1 94.12 99 ASP A CA 1
ATOM 714 C C . ASP A 1 99 ? 20.094 -17.719 -11.195 1 94.12 99 ASP A C 1
ATOM 716 O O . ASP A 1 99 ? 21.266 -18.062 -11.148 1 94.12 99 ASP A O 1
ATOM 720 N N . GLU A 1 100 ? 19.688 -16.547 -11.016 1 95 100 GLU A N 1
ATOM 721 C CA . GLU A 1 100 ? 20.625 -15.461 -10.812 1 95 100 GLU A CA 1
ATOM 722 C C . GLU A 1 100 ? 20.969 -15.297 -9.328 1 95 100 GLU A C 1
ATOM 724 O O . GLU A 1 100 ? 22.078 -14.914 -8.984 1 95 100 GLU A O 1
ATOM 729 N N . TYR A 1 101 ? 19.984 -15.57 -8.445 1 97 101 TYR A N 1
ATOM 730 C CA . TYR A 1 101 ? 20.156 -15.352 -7.016 1 97 101 TYR A CA 1
ATOM 731 C C . TYR A 1 101 ? 19.797 -16.609 -6.227 1 97 101 TYR A C 1
ATOM 733 O O . TYR A 1 101 ? 18.922 -16.578 -5.359 1 97 101 TYR A O 1
ATOM 741 N N . PRO A 1 102 ? 20.516 -17.656 -6.379 1 95.06 102 PRO A N 1
ATOM 742 C CA . PRO A 1 102 ? 20.203 -18.875 -5.641 1 95.06 102 PRO A CA 1
ATOM 743 C C . PRO A 1 102 ? 20.234 -18.672 -4.125 1 95.06 102 PRO A C 1
ATOM 745 O O . PRO A 1 102 ? 21.141 -18.031 -3.604 1 95.06 102 PRO A O 1
ATOM 748 N N . LYS A 1 103 ? 19.281 -19.125 -3.414 1 93.94 103 LYS A N 1
ATOM 749 C CA . LYS A 1 103 ? 19.109 -19.094 -1.965 1 93.94 103 LYS A CA 1
ATOM 750 C C . LYS A 1 103 ? 18.797 -17.688 -1.485 1 93.94 103 LYS A C 1
ATOM 752 O O . LYS A 1 103 ? 18.531 -17.469 -0.299 1 93.94 103 LYS A O 1
ATOM 757 N N . ASN A 1 104 ? 18.859 -16.734 -2.334 1 97.06 104 ASN A N 1
ATOM 758 C CA . ASN A 1 104 ? 18.484 -15.359 -2.047 1 97.06 104 ASN A CA 1
ATOM 759 C C . ASN A 1 104 ? 17.516 -14.812 -3.09 1 97.06 104 ASN A C 1
ATOM 761 O O . ASN A 1 104 ? 17.625 -13.648 -3.5 1 97.06 104 ASN A O 1
ATOM 765 N N . HIS A 1 105 ? 16.734 -15.695 -3.641 1 97.81 105 HIS A N 1
ATOM 766 C CA . HIS A 1 105 ? 15.906 -15.375 -4.789 1 97.81 105 HIS A CA 1
ATOM 767 C C . HIS A 1 105 ? 14.609 -14.695 -4.359 1 97.81 105 HIS A C 1
ATOM 769 O O . HIS A 1 105 ? 14.273 -14.688 -3.172 1 97.81 105 HIS A O 1
ATOM 775 N N . ASP A 1 106 ? 13.984 -14 -5.234 1 98.5 106 ASP A N 1
ATOM 776 C CA . ASP A 1 106 ? 12.594 -13.555 -5.176 1 98.5 106 ASP A CA 1
ATOM 777 C C . ASP A 1 106 ? 11.688 -14.492 -5.977 1 98.5 106 ASP A C 1
ATOM 779 O O . ASP A 1 106 ? 12.117 -15.086 -6.965 1 98.5 106 ASP A O 1
ATOM 783 N N . GLU A 1 107 ? 10.438 -14.555 -5.461 1 98.5 107 GLU A N 1
ATOM 784 C CA . GLU A 1 107 ? 9.516 -15.445 -6.164 1 98.5 107 GLU A CA 1
ATOM 785 C C . GLU A 1 107 ? 8.07 -15.094 -5.844 1 98.5 107 GLU A C 1
ATOM 787 O O . GLU A 1 107 ? 7.738 -14.773 -4.699 1 98.5 107 GLU A O 1
ATOM 792 N N . LEU A 1 108 ? 7.238 -15.047 -6.855 1 98.75 108 LEU A N 1
ATOM 793 C CA . LEU A 1 108 ? 5.785 -14.984 -6.773 1 98.75 108 LEU A CA 1
ATOM 794 C C . LEU A 1 108 ? 5.148 -16.172 -7.488 1 98.75 108 LEU A C 1
ATOM 796 O O . LEU A 1 108 ? 5.316 -16.328 -8.703 1 98.75 108 LEU A O 1
ATOM 800 N N . ASP A 1 109 ? 4.297 -16.906 -6.766 1 97.62 109 ASP A N 1
ATOM 801 C CA . ASP A 1 109 ? 3.904 -18.203 -7.309 1 97.62 109 ASP A CA 1
ATOM 802 C C . ASP A 1 109 ? 2.387 -18.297 -7.461 1 97.62 109 ASP A C 1
ATOM 804 O O . ASP A 1 109 ? 1.644 -17.922 -6.551 1 97.62 109 ASP A O 1
ATOM 808 N N . PHE A 1 110 ? 1.995 -18.797 -8.555 1 98.25 110 PHE A N 1
ATOM 809 C CA . PHE A 1 110 ? 0.811 -19.641 -8.695 1 98.25 110 PHE A CA 1
ATOM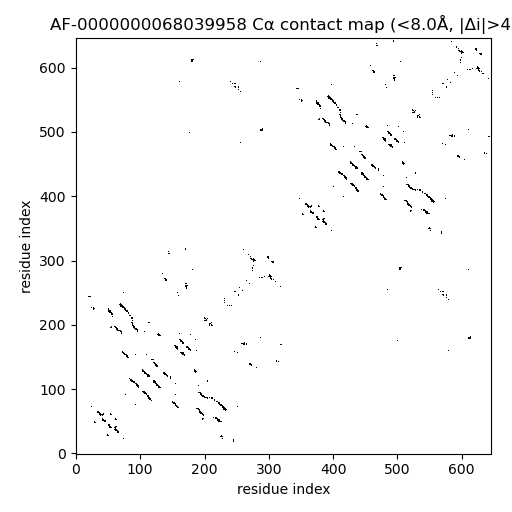 810 C C . PHE A 1 110 ? 1.203 -21.094 -8.859 1 98.25 110 PHE A C 1
ATOM 812 O O . PHE A 1 110 ? 1.9 -21.453 -9.812 1 98.25 110 PHE A O 1
ATOM 819 N N . GLU A 1 111 ? 0.766 -21.938 -7.969 1 97.88 111 GLU A N 1
ATOM 820 C CA . GLU A 1 111 ? 0.878 -23.375 -8.109 1 97.88 111 GLU A CA 1
ATOM 821 C C . GLU A 1 111 ? -0.493 -24.047 -8.062 1 97.88 111 GLU A C 1
ATOM 823 O O . GLU A 1 111 ? -1.221 -23.922 -7.078 1 97.88 111 GLU A O 1
ATOM 828 N N . LEU A 1 112 ? -0.772 -24.672 -9.117 1 96.31 112 LEU A N 1
ATOM 829 C CA . LEU A 1 112 ? -1.997 -25.453 -9.211 1 96.31 112 LEU A CA 1
ATOM 830 C C . LEU A 1 112 ? -1.732 -26.922 -8.875 1 96.31 112 LEU A C 1
ATOM 832 O O . LEU A 1 112 ? -0.986 -27.594 -9.578 1 96.31 112 LEU A O 1
ATOM 836 N N . LEU A 1 113 ? -2.389 -27.344 -7.844 1 95.5 113 LEU A N 1
ATOM 837 C CA . LEU A 1 113 ? -2.098 -28.656 -7.27 1 95.5 113 LEU A CA 1
ATOM 838 C C . LEU A 1 113 ? -3.152 -29.688 -7.68 1 95.5 113 LEU A C 1
ATOM 840 O O . LEU A 1 113 ? -4.336 -29.516 -7.371 1 95.5 113 LEU A O 1
ATOM 844 N N . GLY A 1 114 ? -2.684 -30.703 -8.336 1 94.12 114 GLY A N 1
ATOM 845 C CA . GLY A 1 114 ? -3.588 -31.766 -8.75 1 94.12 114 GLY A CA 1
ATOM 846 C C . GLY A 1 114 ? -4.18 -32.531 -7.582 1 94.12 114 GLY A C 1
ATOM 847 O O . GLY A 1 114 ? -3.766 -32.344 -6.434 1 94.12 114 GLY A O 1
ATOM 848 N N . ASN A 1 115 ? -5.145 -33.312 -7.977 1 92.06 115 ASN A N 1
ATOM 849 C CA . ASN A 1 115 ? -5.863 -34.062 -6.934 1 92.06 115 ASN A CA 1
ATOM 850 C C . ASN A 1 115 ? -6.371 -35.406 -7.438 1 92.06 115 ASN A C 1
ATOM 852 O O . ASN A 1 115 ? -6.199 -35.719 -8.609 1 92.06 115 ASN A O 1
ATOM 856 N N . ARG A 1 116 ? -6.891 -36.156 -6.422 1 91.44 116 ARG A N 1
ATOM 857 C CA . ARG A 1 116 ? -7.504 -37.438 -6.758 1 91.44 116 ARG A CA 1
ATOM 858 C C . ARG A 1 116 ? -8.758 -37.219 -7.602 1 91.44 116 ARG A C 1
ATOM 860 O O . ARG A 1 116 ? -9.344 -36.156 -7.613 1 91.44 116 ARG A O 1
ATOM 867 N N . ARG A 1 117 ? -9.125 -38.312 -8.258 1 86.69 117 ARG A N 1
ATOM 868 C CA . ARG A 1 117 ? -10.352 -38.281 -9.055 1 86.69 117 ARG A CA 1
ATOM 869 C C . ARG A 1 117 ? -11.531 -37.812 -8.219 1 86.69 117 ARG A C 1
ATOM 871 O O . ARG A 1 117 ? -11.695 -38.219 -7.066 1 86.69 117 ARG A O 1
ATOM 878 N N . GLY A 1 118 ? -12.273 -36.812 -8.797 1 80.38 118 GLY A N 1
ATOM 879 C CA . GLY A 1 118 ? -13.461 -36.312 -8.125 1 80.38 118 GLY A CA 1
ATOM 880 C C . GLY A 1 118 ? -13.18 -35.156 -7.203 1 80.38 118 GLY A C 1
ATOM 881 O O . GLY A 1 118 ? -14.109 -34.5 -6.715 1 80.38 118 GLY A O 1
ATOM 882 N N . HIS A 1 119 ? -11.922 -34.969 -6.969 1 84.31 119 HIS A N 1
ATOM 883 C CA . HIS A 1 119 ? -11.539 -33.812 -6.16 1 84.31 119 HIS A CA 1
ATOM 884 C C . HIS A 1 119 ? -10.961 -32.719 -7.027 1 84.31 119 HIS A C 1
ATOM 886 O O . HIS A 1 119 ? -10.266 -32.969 -8.008 1 84.31 119 HIS A O 1
ATOM 892 N N . GLY A 1 120 ? -11.312 -31.547 -6.828 1 85.06 120 GLY A N 1
ATOM 893 C CA . GLY A 1 120 ? -10.898 -30.406 -7.637 1 85.06 120 GLY A CA 1
ATOM 894 C C . GLY A 1 120 ? -9.461 -30 -7.398 1 85.06 120 GLY A C 1
ATOM 895 O O . GLY A 1 120 ? -8.898 -30.266 -6.34 1 85.06 120 GLY A O 1
ATOM 896 N N . TRP A 1 121 ? -8.859 -29.375 -8.391 1 90.38 121 TRP A N 1
ATOM 897 C CA . TRP A 1 121 ? -7.539 -28.766 -8.258 1 90.38 121 TRP A CA 1
ATOM 898 C C . TRP A 1 121 ? -7.543 -27.688 -7.168 1 90.38 121 TRP A C 1
ATOM 900 O O . TRP A 1 121 ? -8.586 -27.109 -6.859 1 90.38 121 TRP A O 1
ATOM 910 N N . ARG A 1 122 ? -6.375 -27.438 -6.578 1 91.56 122 ARG A N 1
ATOM 911 C CA . ARG A 1 122 ? -6.191 -26.344 -5.625 1 91.56 122 ARG A CA 1
ATOM 912 C C . ARG A 1 122 ? -5.262 -25.266 -6.191 1 91.56 122 ARG A C 1
ATOM 914 O O . ARG A 1 122 ? -4.328 -25.578 -6.938 1 91.56 122 ARG A O 1
ATOM 921 N N . VAL A 1 123 ? -5.551 -24.109 -5.863 1 95.75 123 VAL A N 1
ATOM 922 C CA . VAL A 1 123 ? -4.703 -22.984 -6.246 1 95.75 123 VAL A CA 1
ATOM 923 C C . VAL A 1 123 ? -3.867 -22.531 -5.051 1 95.75 123 VAL A C 1
ATOM 925 O O . VAL A 1 123 ? -4.41 -22.203 -3.992 1 95.75 123 VAL A O 1
ATOM 928 N N . GLN A 1 124 ? -2.613 -22.578 -5.188 1 97.06 124 GLN A N 1
ATOM 929 C CA . GLN A 1 124 ? -1.705 -22.094 -4.156 1 97.06 124 GLN A CA 1
ATOM 930 C C . GLN A 1 124 ? -0.932 -20.875 -4.637 1 97.06 124 GLN A C 1
ATOM 932 O O . GLN A 1 124 ? -0.446 -20.844 -5.77 1 97.06 124 GLN A O 1
ATOM 937 N N . THR A 1 125 ? -0.931 -19.781 -3.82 1 98.38 125 THR A N 1
ATOM 938 C CA . THR A 1 125 ? -0.047 -18.641 -4.043 1 98.38 125 THR A CA 1
ATOM 939 C C . THR A 1 125 ? 1.028 -18.578 -2.963 1 98.38 125 THR A C 1
ATOM 941 O O . THR A 1 125 ? 0.833 -19.078 -1.854 1 98.38 125 THR A O 1
ATOM 944 N N . ASN A 1 126 ? 2.145 -18.016 -3.336 1 97.88 126 ASN A N 1
ATOM 945 C CA . ASN A 1 126 ? 3.232 -17.781 -2.389 1 97.88 126 ASN A CA 1
ATOM 946 C C . ASN A 1 126 ? 4.086 -16.594 -2.785 1 97.88 126 ASN A C 1
ATOM 948 O O . ASN A 1 126 ? 4.043 -16.141 -3.934 1 97.88 126 ASN A O 1
ATOM 952 N N . MET A 1 127 ? 4.734 -15.984 -1.814 1 98.06 127 MET A N 1
ATOM 953 C CA . MET A 1 127 ? 5.68 -14.891 -2.014 1 98.06 127 MET A CA 1
ATOM 954 C C . MET A 1 127 ? 6.953 -15.117 -1.211 1 98.06 127 MET A C 1
ATOM 956 O O . MET A 1 127 ? 6.898 -15.391 -0.011 1 98.06 127 MET A O 1
ATOM 960 N N . TYR A 1 128 ? 8.086 -15.023 -1.916 1 96.94 128 TYR A N 1
ATOM 961 C CA . TYR A 1 128 ? 9.414 -15.031 -1.318 1 96.94 128 TYR A CA 1
ATOM 962 C C . TYR A 1 128 ? 10.203 -13.797 -1.736 1 96.94 128 TYR A C 1
ATOM 964 O O . TYR A 1 128 ? 10.164 -13.391 -2.9 1 96.94 128 TYR A O 1
ATOM 972 N N . GLY A 1 129 ? 10.812 -13.219 -0.779 1 97.06 129 GLY A N 1
ATOM 973 C CA . GLY A 1 129 ? 11.812 -12.195 -1.026 1 97.06 129 GLY A CA 1
ATOM 974 C C . GLY A 1 129 ? 13.164 -12.516 -0.416 1 97.06 129 GLY A C 1
ATOM 975 O O . GLY A 1 129 ? 13.242 -12.93 0.741 1 97.06 129 GLY A O 1
ATOM 976 N N . ASN A 1 130 ? 14.18 -12.383 -1.236 1 96.69 130 ASN A N 1
ATOM 977 C CA . ASN A 1 130 ? 15.547 -12.578 -0.77 1 96.69 130 ASN A CA 1
ATOM 978 C C . ASN A 1 130 ? 15.711 -13.922 -0.062 1 96.69 130 ASN A C 1
ATOM 980 O O . ASN A 1 130 ? 16.297 -13.992 1.02 1 96.69 130 ASN A O 1
ATOM 984 N N . GLY A 1 131 ? 15.109 -14.859 -0.589 1 94.38 131 GLY A N 1
ATOM 985 C CA . GLY A 1 131 ? 15.266 -16.219 -0.079 1 94.38 131 GLY A CA 1
ATOM 986 C C . GLY A 1 131 ? 14.477 -16.469 1.187 1 94.38 131 GLY A C 1
ATOM 987 O O . GLY A 1 131 ? 14.828 -17.344 1.981 1 94.38 131 GLY A O 1
ATOM 988 N N . SER A 1 132 ? 13.375 -15.812 1.486 1 91.12 132 SER A N 1
ATOM 989 C CA . SER A 1 132 ? 12.586 -15.922 2.711 1 91.12 132 SER A CA 1
ATOM 990 C C . SER A 1 132 ? 11.742 -17.188 2.711 1 91.12 132 SER A C 1
ATOM 992 O O . SER A 1 132 ? 10.578 -17.156 3.117 1 91.12 132 SER A O 1
ATOM 994 N N . THR A 1 133 ? 12.211 -18.312 2.336 1 88 133 THR A N 1
ATOM 995 C CA . THR A 1 133 ? 11.445 -19.531 2.139 1 88 133 THR A CA 1
ATOM 996 C C . THR A 1 133 ? 10.938 -20.078 3.475 1 88 133 THR A C 1
ATOM 998 O O . THR A 1 133 ? 9.898 -20.734 3.531 1 88 133 THR A O 1
ATOM 1001 N N . ALA A 1 134 ? 11.641 -19.766 4.559 1 86.38 134 ALA A N 1
ATOM 1002 C CA . ALA A 1 134 ? 11.188 -20.203 5.879 1 86.38 134 ALA A CA 1
ATOM 1003 C C . ALA A 1 134 ? 9.984 -19.375 6.34 1 86.38 134 ALA A C 1
ATOM 1005 O O . ALA A 1 134 ? 9.266 -19.781 7.262 1 86.38 134 ALA A O 1
ATOM 1006 N N . ARG A 1 135 ? 9.789 -18.25 5.707 1 88 135 ARG A N 1
ATOM 1007 C CA .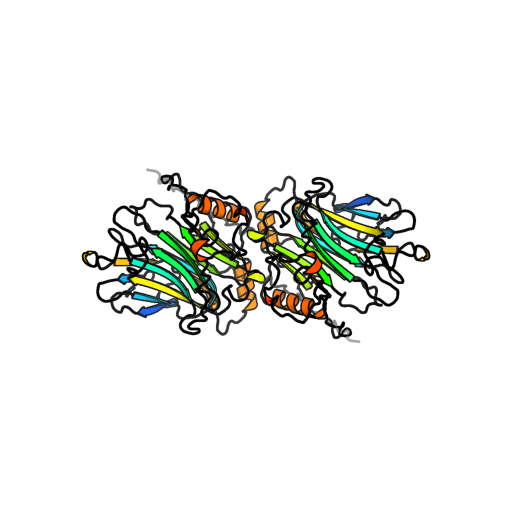 ARG A 1 135 ? 8.672 -17.375 6.023 1 88 135 ARG A CA 1
ATOM 1008 C C . ARG A 1 135 ? 7.809 -17.125 4.789 1 88 135 ARG A C 1
ATOM 1010 O O . ARG A 1 135 ? 7.324 -16 4.582 1 88 135 ARG A O 1
ATOM 1017 N N . GLY A 1 136 ? 7.785 -18.172 3.969 1 91.25 136 GLY A N 1
ATOM 1018 C CA . GLY A 1 136 ? 6.93 -18.031 2.799 1 91.25 136 GLY A CA 1
ATOM 1019 C C . GLY A 1 136 ? 5.504 -17.656 3.145 1 91.25 136 GLY A C 1
ATOM 1020 O O . GLY A 1 136 ? 4.98 -18.047 4.188 1 91.25 136 GLY A O 1
ATOM 1021 N N . ARG A 1 137 ? 4.891 -16.844 2.363 1 94.12 137 ARG A N 1
ATOM 1022 C CA . ARG A 1 137 ? 3.537 -16.344 2.568 1 94.12 137 ARG A CA 1
ATOM 1023 C C . ARG A 1 137 ? 2.52 -17.188 1.809 1 94.12 137 ARG A C 1
ATOM 1025 O O . ARG A 1 137 ? 1.798 -16.688 0.951 1 94.12 137 ARG A O 1
ATOM 1032 N N . GLU A 1 138 ? 2.342 -18.438 2.219 1 95.75 138 GLU A N 1
ATOM 1033 C CA . GLU A 1 138 ? 1.538 -19.391 1.462 1 95.75 138 GLU A CA 1
ATOM 1034 C C . GLU A 1 138 ? 0.048 -19.172 1.718 1 95.75 138 GLU A C 1
ATOM 1036 O O . GLU A 1 138 ? -0.367 -18.953 2.857 1 95.75 138 GLU A O 1
ATOM 1041 N N . GLU A 1 139 ? -0.708 -19.188 0.637 1 96.88 139 GLU A N 1
ATOM 1042 C CA . GLU A 1 139 ? -2.164 -19.281 0.712 1 96.88 139 GLU A CA 1
ATOM 1043 C C . GLU A 1 139 ? -2.703 -20.297 -0.302 1 96.88 139 GLU A C 1
ATOM 1045 O O . GLU A 1 139 ? -2.096 -20.5 -1.354 1 96.88 139 GLU A O 1
ATOM 1050 N N . ARG A 1 140 ? -3.848 -20.938 0.059 1 95.69 140 ARG A N 1
ATOM 1051 C CA . ARG A 1 140 ? -4.496 -21.875 -0.852 1 95.69 140 ARG A CA 1
ATOM 1052 C C . ARG A 1 140 ? -5.98 -21.547 -1.001 1 95.69 140 ARG A C 1
ATOM 1054 O O . ARG A 1 140 ? -6.625 -21.109 -0.05 1 95.69 140 ARG A O 1
ATOM 1061 N N . TYR A 1 141 ? -6.445 -21.828 -2.172 1 94.94 141 TYR A N 1
ATOM 1062 C CA . TYR A 1 141 ? -7.836 -21.562 -2.527 1 94.94 141 TYR A CA 1
ATOM 1063 C C . TYR A 1 141 ? -8.438 -22.75 -3.283 1 94.94 141 TYR A C 1
ATOM 1065 O O . TYR A 1 141 ? -7.727 -23.453 -4.004 1 94.94 141 TYR A O 1
ATOM 1073 N N . HIS A 1 142 ? -9.773 -22.859 -3.17 1 89.69 142 HIS A N 1
ATOM 1074 C CA . HIS A 1 142 ? -10.516 -23.656 -4.141 1 89.69 142 HIS A CA 1
ATOM 1075 C C . HIS A 1 142 ? -10.734 -22.891 -5.438 1 89.69 142 HIS A C 1
ATOM 1077 O O . HIS A 1 142 ? -10.93 -21.672 -5.418 1 89.69 142 HIS A O 1
ATOM 1083 N N . LEU A 1 143 ? -10.688 -23.578 -6.547 1 84.75 143 LEU A N 1
ATOM 1084 C CA . LEU A 1 143 ? -11.164 -22.984 -7.789 1 84.75 143 LEU A CA 1
ATOM 1085 C C . LEU A 1 143 ? -12.672 -22.797 -7.762 1 84.75 143 LEU A C 1
ATOM 1087 O O . LEU A 1 143 ? -13.398 -23.625 -7.211 1 84.75 143 LEU A O 1
ATOM 1091 N N . PRO A 1 144 ? -13.156 -21.547 -8.32 1 74.38 144 PRO A N 1
ATOM 1092 C CA . PRO A 1 144 ? -14.594 -21.281 -8.32 1 74.38 144 PRO A CA 1
ATOM 1093 C C . PRO A 1 144 ? -15.359 -22.188 -9.289 1 74.38 144 PRO A C 1
ATOM 1095 O O . PRO A 1 144 ? -16.094 -21.688 -10.148 1 74.38 144 PRO A O 1
ATOM 1098 N N . VAL A 1 145 ? -14.945 -23.25 -9.656 1 66.94 145 VAL A N 1
ATOM 1099 C CA . VAL A 1 145 ? -15.688 -24.141 -10.555 1 66.94 145 VAL A CA 1
ATOM 1100 C C . VAL A 1 145 ? -15.828 -25.516 -9.922 1 66.94 145 VAL A C 1
ATOM 1102 O O . VAL A 1 145 ? -15.086 -25.859 -9 1 66.94 145 VAL A O 1
ATOM 1105 N N . GLU A 1 146 ? -16.844 -26.062 -10.594 1 57.41 146 GLU A N 1
ATOM 1106 C CA . GLU A 1 146 ? -17.078 -27.453 -10.18 1 57.41 146 GLU A CA 1
ATOM 1107 C C . GLU A 1 146 ? -15.836 -28.312 -10.43 1 57.41 146 GLU A C 1
ATOM 1109 O O . GLU A 1 146 ? -15.18 -28.172 -11.469 1 57.41 146 GLU A O 1
ATOM 1114 N N . PRO A 1 147 ? -15.438 -28.953 -9.414 1 49.81 147 PRO A N 1
ATOM 1115 C CA . PRO A 1 147 ? -14.219 -29.766 -9.445 1 49.81 147 PRO A CA 1
ATOM 1116 C C . PRO A 1 147 ? -14.078 -30.578 -10.734 1 49.81 147 PRO A C 1
ATOM 1118 O O . PRO A 1 147 ? -12.961 -30.875 -11.156 1 49.81 147 PRO A O 1
ATOM 1121 N N . THR A 1 148 ? -15.242 -31.016 -11.273 1 45.5 148 THR A N 1
ATOM 1122 C CA . THR A 1 148 ? -15.195 -31.938 -12.406 1 45.5 148 THR A CA 1
ATOM 1123 C C . THR A 1 148 ? -14.992 -31.156 -13.711 1 45.5 148 THR A C 1
ATOM 1125 O O . THR A 1 148 ? -14.812 -31.766 -14.773 1 45.5 148 THR A O 1
ATOM 1128 N N . VAL A 1 149 ? -15.18 -29.891 -13.742 1 50.28 149 VAL A N 1
ATOM 1129 C CA . VAL A 1 149 ? -15.109 -29.141 -14.992 1 50.28 149 VAL A CA 1
ATOM 1130 C C . VAL A 1 149 ? -13.703 -28.578 -15.172 1 50.28 149 VAL A C 1
ATOM 1132 O O . VAL A 1 149 ? -13.227 -27.797 -14.344 1 50.28 149 VAL A O 1
ATOM 1135 N N . THR A 1 150 ? -12.906 -29.328 -15.977 1 57.31 150 THR A N 1
ATOM 1136 C CA . THR A 1 150 ? -11.555 -28.891 -16.328 1 57.31 150 THR A CA 1
ATOM 1137 C C . THR A 1 150 ? -11.609 -27.641 -17.203 1 57.31 150 THR A C 1
ATOM 1139 O O . THR A 1 150 ? -11.742 -27.734 -18.422 1 57.31 150 THR A O 1
ATOM 1142 N N . GLY A 1 151 ? -12.273 -26.531 -16.75 1 77.38 151 GLY A N 1
ATOM 1143 C CA . GLY A 1 151 ? -12.336 -25.344 -17.594 1 77.38 151 GLY A CA 1
ATOM 1144 C C . GLY A 1 151 ? -11.07 -24.516 -17.547 1 77.38 151 GLY A C 1
ATOM 1145 O O . GLY A 1 151 ? -10.102 -24.875 -16.875 1 77.38 151 GLY A O 1
ATOM 1146 N N . VAL A 1 152 ? -10.867 -23.75 -18.562 1 91.56 152 VAL A N 1
ATOM 1147 C CA . VAL A 1 152 ? -9.773 -22.797 -18.703 1 91.56 152 VAL A CA 1
ATOM 1148 C C . VAL A 1 152 ? -9.977 -21.641 -17.734 1 91.56 152 VAL A C 1
ATOM 1150 O O . VAL A 1 152 ? -11.078 -21.078 -17.641 1 91.56 152 VAL A O 1
ATOM 1153 N N . HIS A 1 153 ? -8.977 -21.391 -16.875 1 94.38 153 HIS A N 1
ATOM 1154 C CA . HIS A 1 153 ? -8.977 -20.219 -16 1 94.38 153 HIS A CA 1
ATOM 1155 C C . HIS A 1 153 ? -7.785 -19.312 -16.297 1 94.38 153 HIS A C 1
ATOM 1157 O O . HIS A 1 153 ? -6.738 -19.781 -16.75 1 94.38 153 HIS A O 1
ATOM 1163 N N . ARG A 1 154 ? -7.977 -18.078 -16.047 1 95.94 154 ARG A N 1
ATOM 1164 C CA . ARG A 1 154 ? -6.918 -17.094 -16.234 1 95.94 154 ARG A CA 1
ATOM 1165 C C . ARG A 1 154 ? -6.238 -16.734 -14.922 1 95.94 154 ARG A C 1
ATOM 1167 O O . ARG A 1 154 ? -6.91 -16.406 -13.938 1 95.94 154 ARG A O 1
ATOM 1174 N N . TYR A 1 155 ? -4.973 -16.875 -14.906 1 97.62 155 TYR A N 1
ATOM 1175 C CA . TYR A 1 155 ? -4.137 -16.531 -13.758 1 97.62 155 TYR A CA 1
ATOM 1176 C C . TYR A 1 155 ? -3.213 -15.367 -14.086 1 97.62 155 TYR A C 1
ATOM 1178 O O . TYR A 1 155 ? -2.582 -15.344 -15.148 1 97.62 155 TYR A O 1
ATOM 1186 N N . ALA A 1 156 ? -3.178 -14.383 -13.156 1 98.69 156 ALA A N 1
ATOM 1187 C CA . ALA A 1 156 ? -2.305 -13.25 -13.43 1 98.69 156 ALA A CA 1
ATOM 1188 C C . ALA A 1 156 ? -1.721 -12.68 -12.141 1 98.69 156 ALA A C 1
ATOM 1190 O O . ALA A 1 156 ? -2.293 -12.859 -11.062 1 98.69 156 ALA A O 1
ATOM 1191 N N . ILE A 1 157 ? -0.559 -12.047 -12.25 1 98.88 157 ILE A N 1
ATOM 1192 C CA . ILE A 1 157 ? 0.138 -11.383 -11.156 1 98.88 157 ILE A CA 1
ATOM 1193 C C . ILE A 1 157 ? 0.485 -9.953 -11.562 1 98.88 157 ILE A C 1
ATOM 1195 O O . ILE A 1 157 ? 1.198 -9.734 -12.547 1 98.88 157 ILE A O 1
ATOM 1199 N N . ALA A 1 158 ? -0.073 -9 -10.859 1 98.81 158 ALA A N 1
ATOM 1200 C CA . ALA A 1 158 ? 0.433 -7.629 -10.906 1 98.81 158 ALA A CA 1
ATOM 1201 C C . ALA A 1 158 ? 1.494 -7.398 -9.836 1 98.81 158 ALA A C 1
ATOM 1203 O O . ALA A 1 158 ? 1.214 -7.516 -8.641 1 98.81 158 ALA A O 1
ATOM 1204 N N . TRP A 1 159 ? 2.666 -7.164 -10.297 1 98.81 159 TRP A N 1
ATOM 1205 C CA . TRP A 1 159 ? 3.811 -6.922 -9.422 1 98.81 159 TRP A CA 1
ATOM 1206 C C . TRP A 1 159 ? 4.344 -5.504 -9.609 1 98.81 159 TRP A C 1
ATOM 1208 O O . TRP A 1 159 ? 4.902 -5.176 -10.656 1 98.81 159 TRP A O 1
ATOM 1218 N N . THR A 1 160 ? 4.152 -4.605 -8.578 1 98.31 160 THR A N 1
ATOM 1219 C CA . THR A 1 160 ? 4.609 -3.219 -8.602 1 98.31 160 THR A CA 1
ATOM 1220 C C . THR A 1 160 ? 5.609 -2.961 -7.48 1 98.31 160 THR A C 1
ATOM 1222 O O . THR A 1 160 ? 5.836 -3.826 -6.633 1 98.31 160 THR A O 1
ATOM 1225 N N . PRO A 1 161 ? 6.211 -1.746 -7.5 1 97.62 161 PRO A N 1
ATOM 1226 C CA . PRO A 1 161 ? 7.082 -1.421 -6.371 1 97.62 161 PRO A CA 1
ATOM 1227 C C . PRO A 1 161 ? 6.316 -1.277 -5.059 1 97.62 161 PRO A C 1
ATOM 1229 O O . PRO A 1 161 ? 6.918 -1.271 -3.982 1 97.62 161 PRO A O 1
ATOM 1232 N N . ASN A 1 162 ? 4.941 -1.196 -5.125 1 98.25 162 ASN A N 1
ATOM 1233 C CA . ASN A 1 162 ? 4.164 -0.87 -3.934 1 98.25 162 ASN A CA 1
ATOM 1234 C C . ASN A 1 162 ? 3.324 -2.057 -3.471 1 98.25 162 ASN A C 1
ATOM 1236 O O . ASN A 1 162 ? 2.988 -2.16 -2.289 1 98.25 162 ASN A O 1
ATOM 1240 N N . ASN A 1 163 ? 2.9 -2.887 -4.406 1 98.56 163 ASN A N 1
ATOM 1241 C CA . ASN A 1 163 ? 2.016 -3.99 -4.047 1 98.56 163 ASN A CA 1
ATOM 1242 C C . ASN A 1 163 ? 2.07 -5.109 -5.078 1 98.56 163 ASN A C 1
ATOM 1244 O O . ASN A 1 163 ? 2.658 -4.945 -6.148 1 98.56 163 ASN A O 1
ATOM 1248 N N . ILE A 1 164 ? 1.62 -6.23 -4.672 1 98.81 164 ILE A N 1
ATOM 1249 C CA . ILE A 1 164 ? 1.416 -7.422 -5.488 1 98.81 164 ILE A CA 1
ATOM 1250 C C . ILE A 1 164 ? -0.052 -7.84 -5.434 1 98.81 164 ILE A C 1
ATOM 1252 O O . ILE A 1 164 ? -0.64 -7.926 -4.355 1 98.81 164 ILE A O 1
ATOM 1256 N N . VAL A 1 165 ? -0.647 -8.023 -6.594 1 98.81 165 VAL A N 1
ATOM 1257 C CA . VAL A 1 165 ? -2.025 -8.5 -6.633 1 98.81 165 VAL A CA 1
ATOM 1258 C C . VAL A 1 165 ? -2.111 -9.758 -7.488 1 98.81 165 VAL A C 1
ATOM 1260 O O . VAL A 1 165 ? -1.629 -9.781 -8.625 1 98.81 165 VAL A O 1
ATOM 1263 N N . PHE A 1 166 ? -2.676 -10.828 -6.934 1 98.81 166 PHE A N 1
ATOM 1264 C CA . PHE A 1 166 ? -2.969 -12.055 -7.664 1 98.81 166 PHE A CA 1
ATOM 1265 C C . PHE A 1 166 ? -4.406 -12.047 -8.172 1 98.81 166 PHE A C 1
ATOM 1267 O O . PHE A 1 166 ? -5.332 -11.711 -7.43 1 98.81 166 PHE A O 1
ATOM 1274 N N . TYR A 1 167 ? -4.531 -12.453 -9.438 1 98.19 167 TYR A N 1
ATOM 1275 C CA . TYR A 1 167 ? -5.852 -12.484 -10.055 1 98.19 167 TYR A CA 1
ATOM 1276 C C . TYR A 1 167 ? -6.203 -13.891 -10.516 1 98.19 167 TYR A C 1
ATOM 1278 O O . TYR A 1 167 ? -5.352 -14.617 -11.031 1 98.19 167 TYR A O 1
ATOM 1286 N N . LEU A 1 168 ? -7.418 -14.25 -10.328 1 96.81 168 LEU A N 1
ATOM 1287 C CA . LEU A 1 168 ? -8.039 -15.43 -10.93 1 96.81 168 LEU A CA 1
ATOM 1288 C C . LEU A 1 168 ? -9.305 -15.055 -11.688 1 96.81 168 LEU A C 1
ATOM 1290 O O . LEU A 1 168 ? -10.266 -14.562 -11.102 1 96.81 168 LEU A O 1
ATOM 1294 N N . ASP A 1 169 ? -9.266 -15.242 -13.086 1 94.38 169 ASP A N 1
ATOM 1295 C CA . ASP A 1 169 ? -10.367 -14.898 -13.984 1 94.38 169 ASP A CA 1
ATOM 1296 C C . ASP A 1 169 ? -10.773 -13.43 -13.812 1 94.38 169 ASP A C 1
ATOM 1298 O O . ASP A 1 169 ? -11.961 -13.117 -13.711 1 94.38 169 ASP A O 1
ATOM 1302 N N . GLY A 1 170 ? -9.758 -12.617 -13.617 1 95.31 170 GLY A N 1
ATOM 1303 C CA . GLY A 1 170 ? -9.977 -11.18 -13.578 1 95.31 170 GLY A CA 1
ATOM 1304 C C . GLY A 1 170 ? -10.375 -10.672 -12.203 1 95.31 170 GLY A C 1
ATOM 1305 O O . GLY A 1 170 ? -10.477 -9.461 -11.984 1 95.31 170 GLY A O 1
ATOM 1306 N N . VAL A 1 171 ? -10.602 -11.531 -11.281 1 96.38 171 VAL A N 1
ATOM 1307 C CA . VAL A 1 171 ? -10.945 -11.164 -9.914 1 96.38 171 VAL A CA 1
ATOM 1308 C C . VAL A 1 171 ? -9.688 -11.156 -9.047 1 96.38 171 VAL A C 1
ATOM 1310 O O . VAL A 1 171 ? -8.922 -12.117 -9.047 1 96.38 171 VAL A O 1
ATOM 1313 N N . PRO A 1 172 ? -9.438 -9.984 -8.328 1 98.25 172 PRO A N 1
ATOM 1314 C CA . PRO A 1 172 ? -8.336 -10.062 -7.367 1 98.25 172 PRO A CA 1
ATOM 1315 C C . PRO A 1 172 ? -8.602 -11.055 -6.242 1 98.25 172 PRO A C 1
ATOM 1317 O O . PRO A 1 172 ? -9.703 -11.086 -5.688 1 98.25 172 PRO A O 1
ATOM 1320 N N . ILE A 1 173 ? -7.637 -11.883 -5.879 1 98 173 ILE A N 1
ATOM 1321 C CA . ILE A 1 173 ? -7.887 -12.875 -4.844 1 98 173 ILE A CA 1
ATOM 1322 C C . ILE A 1 173 ? -6.945 -12.641 -3.664 1 98 173 ILE A C 1
ATOM 1324 O O . ILE A 1 173 ? -7.156 -13.18 -2.576 1 98 173 ILE A O 1
ATOM 1328 N N . ARG A 1 174 ? -5.883 -11.883 -3.891 1 98.19 174 ARG A N 1
ATOM 1329 C CA . ARG A 1 174 ? -4.883 -11.633 -2.857 1 98.19 174 ARG A CA 1
ATOM 1330 C C . ARG A 1 174 ? -4.074 -10.375 -3.176 1 98.19 174 ARG A C 1
ATOM 1332 O O . ARG A 1 174 ? -3.682 -10.156 -4.324 1 98.19 174 ARG A O 1
ATOM 1339 N N . GLU A 1 175 ? -3.848 -9.562 -2.172 1 98.25 175 GLU A N 1
ATOM 1340 C CA . GLU A 1 175 ? -2.918 -8.438 -2.256 1 98.25 175 GLU A CA 1
ATOM 1341 C C . GLU A 1 175 ? -1.873 -8.5 -1.146 1 98.25 175 GLU A C 1
ATOM 1343 O O . GLU A 1 175 ? -2.197 -8.805 0.003 1 98.25 175 GLU A O 1
ATOM 1348 N N . VAL A 1 176 ? -0.66 -8.297 -1.473 1 97.81 176 VAL A N 1
ATOM 1349 C CA . VAL A 1 176 ? 0.417 -8.047 -0.52 1 97.81 176 VAL A CA 1
ATOM 1350 C C . VAL A 1 176 ? 0.985 -6.648 -0.735 1 97.81 176 VAL A C 1
ATOM 1352 O O . VAL A 1 176 ? 1.478 -6.332 -1.82 1 97.81 176 VAL A O 1
ATOM 1355 N N . VAL A 1 177 ? 0.891 -5.832 0.273 1 97.94 177 VAL A N 1
ATOM 1356 C CA . VAL A 1 177 ? 1.354 -4.449 0.172 1 97.94 177 VAL A CA 1
ATOM 1357 C C . VAL A 1 177 ? 2.73 -4.32 0.821 1 97.94 177 VAL A C 1
ATOM 1359 O O . VAL A 1 177 ? 2.977 -4.883 1.89 1 97.94 177 VAL A O 1
ATOM 1362 N N . ARG A 1 178 ? 3.594 -3.592 0.131 1 97.12 178 ARG A N 1
ATOM 1363 C CA . ARG A 1 178 ? 4.934 -3.373 0.665 1 97.12 178 ARG A CA 1
ATOM 1364 C C . ARG A 1 178 ? 4.906 -2.395 1.835 1 97.12 178 ARG A C 1
ATOM 1366 O O . ARG A 1 178 ? 4.398 -1.278 1.705 1 97.12 178 ARG A O 1
ATOM 1373 N N . VAL A 1 179 ? 5.406 -2.816 2.926 1 95.44 179 VAL A N 1
ATOM 1374 C CA . VAL A 1 179 ? 5.602 -1.936 4.07 1 95.44 179 VAL A CA 1
ATOM 1375 C C . VAL A 1 179 ? 7 -2.146 4.652 1 95.44 179 VAL A C 1
ATOM 1377 O O . VAL A 1 179 ? 7.609 -3.201 4.453 1 95.44 179 VAL A O 1
ATOM 1380 N N . PRO A 1 180 ? 7.457 -1.167 5.43 1 92.56 180 PRO A N 1
ATOM 1381 C CA . PRO A 1 180 ? 8.836 -1.233 5.918 1 92.56 180 PRO A CA 1
ATOM 1382 C C . PRO A 1 180 ? 9.094 -2.451 6.805 1 92.56 180 PRO A C 1
ATOM 1384 O O . PRO A 1 180 ? 10.18 -3.023 6.773 1 92.56 180 PRO A O 1
ATOM 1387 N N . SER A 1 181 ? 8.164 -2.908 7.484 1 90.25 181 SER A N 1
ATOM 1388 C CA . SER A 1 181 ? 8.391 -4 8.43 1 90.25 181 SER A CA 1
ATOM 1389 C C . SER A 1 181 ? 8.672 -5.309 7.703 1 90.25 181 SER A C 1
ATOM 1391 O O . SER A 1 181 ? 9.125 -6.281 8.312 1 90.25 181 SER A O 1
ATOM 1393 N N . MET A 1 182 ? 8.484 -5.34 6.367 1 91.69 182 MET A N 1
ATOM 1394 C CA . MET A 1 182 ? 8.742 -6.547 5.59 1 91.69 182 MET A CA 1
ATOM 1395 C C . MET A 1 182 ? 10.242 -6.727 5.352 1 91.69 182 MET A C 1
ATOM 1397 O O . MET A 1 182 ? 10.688 -7.812 4.977 1 91.69 182 MET A O 1
ATOM 1401 N N . GLY A 1 183 ? 10.977 -5.605 5.469 1 88.25 183 GLY A N 1
ATOM 1402 C CA . GLY A 1 183 ? 12.391 -5.68 5.152 1 88.25 183 GLY A CA 1
ATOM 1403 C C . GLY A 1 183 ? 12.664 -6.215 3.76 1 88.25 183 GLY A C 1
ATOM 1404 O O . GLY A 1 183 ? 12.094 -5.734 2.779 1 88.25 183 GLY A O 1
ATOM 1405 N N . GLY A 1 184 ? 13.43 -7.285 3.725 1 91.5 184 GLY A N 1
ATOM 1406 C CA . GLY A 1 184 ? 13.828 -7.859 2.451 1 91.5 184 GLY A CA 1
ATOM 1407 C C . GLY A 1 184 ? 12.852 -8.891 1.923 1 91.5 184 GLY A C 1
ATOM 1408 O O . GLY A 1 184 ? 13.055 -9.461 0.851 1 91.5 184 GLY A O 1
ATOM 1409 N N . ASP A 1 185 ? 11.711 -9.07 2.605 1 93.75 185 ASP A N 1
ATOM 1410 C CA . ASP A 1 185 ? 10.781 -10.133 2.225 1 93.75 185 ASP A CA 1
ATOM 1411 C C . ASP A 1 185 ? 9.984 -9.742 0.982 1 93.75 185 ASP A C 1
ATOM 1413 O O . ASP A 1 185 ? 9.406 -10.602 0.314 1 93.75 185 ASP A O 1
ATOM 1417 N N . PHE A 1 186 ? 9.844 -8.438 0.742 1 96.69 186 PHE A N 1
ATOM 1418 C CA . PHE A 1 186 ? 9.117 -8.023 -0.452 1 96.69 186 PHE A CA 1
ATOM 1419 C C . PHE A 1 186 ? 10.016 -8.094 -1.685 1 96.69 186 PHE A C 1
ATOM 1421 O O . PHE A 1 186 ? 11.07 -7.461 -1.73 1 96.69 186 PHE A O 1
ATOM 1428 N N . PRO A 1 187 ? 9.594 -8.852 -2.742 1 97.5 187 PRO A N 1
ATOM 1429 C CA . PRO A 1 187 ? 10.445 -9.008 -3.922 1 97.5 187 PRO A CA 1
ATOM 1430 C C . PRO A 1 187 ? 10.758 -7.684 -4.609 1 97.5 187 PRO A C 1
ATOM 1432 O O . PRO A 1 187 ? 9.852 -6.871 -4.824 1 97.5 187 PRO A O 1
ATOM 1435 N N . SER A 1 188 ? 12.078 -7.496 -4.918 1 95.44 188 SER A N 1
ATOM 1436 C CA . SER A 1 188 ? 12.469 -6.207 -5.477 1 95.44 188 SER A CA 1
ATOM 1437 C C . SER A 1 188 ? 13.508 -6.379 -6.586 1 95.44 188 SER A C 1
ATOM 1439 O O . SER A 1 188 ? 13.867 -5.414 -7.262 1 95.44 188 SER A O 1
ATOM 1441 N N . LYS A 1 189 ? 14.016 -7.586 -6.77 1 97.25 189 LYS A N 1
ATOM 1442 C CA . LYS A 1 189 ? 14.977 -7.859 -7.836 1 97.25 189 LYS A CA 1
ATOM 1443 C C . LYS A 1 189 ? 14.266 -8.273 -9.125 1 97.25 189 LYS A C 1
ATOM 1445 O O . LYS A 1 189 ? 13.172 -8.836 -9.078 1 97.25 189 LYS A O 1
ATOM 1450 N N . PRO A 1 190 ? 14.906 -7.98 -10.297 1 97.5 190 PRO A N 1
ATOM 1451 C CA . PRO A 1 190 ? 14.281 -8.406 -11.547 1 97.5 190 PRO A CA 1
ATOM 1452 C C . PRO A 1 190 ? 13.977 -9.906 -11.57 1 97.5 190 PRO A C 1
ATOM 1454 O O . PRO A 1 190 ? 14.766 -10.711 -11.07 1 97.5 190 PRO A O 1
ATOM 1457 N N . MET A 1 191 ? 12.883 -10.258 -12.18 1 98.56 191 MET A N 1
ATOM 1458 C CA . MET A 1 191 ? 12.484 -11.656 -12.273 1 98.56 191 MET A CA 1
ATOM 1459 C C . MET A 1 191 ? 12.047 -12 -13.695 1 98.56 191 MET A C 1
ATOM 1461 O O . MET A 1 191 ? 11.617 -11.125 -14.445 1 98.56 191 MET A O 1
ATOM 1465 N N . SER A 1 192 ? 12.172 -13.195 -14.023 1 98.5 192 SER A N 1
ATOM 1466 C CA . SER A 1 192 ? 11.594 -13.75 -15.242 1 98.5 192 SER A CA 1
ATOM 1467 C C . SER A 1 192 ? 10.281 -14.477 -14.953 1 98.5 192 SER A C 1
ATOM 1469 O O . SER A 1 192 ? 9.977 -14.781 -13.797 1 98.5 192 SER A O 1
ATOM 1471 N N . VAL A 1 193 ? 9.5 -14.648 -15.992 1 98.75 193 VAL A N 1
ATOM 1472 C CA . VAL A 1 193 ? 8.219 -15.344 -15.891 1 98.75 193 VAL A CA 1
ATOM 1473 C C . VAL A 1 193 ? 8.391 -16.797 -16.297 1 98.75 193 VAL A C 1
ATOM 1475 O O . VAL A 1 193 ? 8.961 -17.094 -17.359 1 98.75 193 VAL A O 1
ATOM 1478 N N . TYR A 1 194 ? 7.91 -17.688 -15.461 1 98.88 194 TYR A N 1
ATOM 1479 C CA . TYR A 1 194 ? 8.055 -19.125 -15.68 1 98.88 194 TYR A CA 1
ATOM 1480 C C . TYR A 1 194 ? 6.695 -19.812 -15.727 1 98.88 194 TYR A C 1
ATOM 1482 O O . TYR A 1 194 ? 5.75 -19.359 -15.062 1 98.88 194 TYR A O 1
ATOM 1490 N N . ALA A 1 195 ? 6.652 -20.875 -16.469 1 98.88 195 ALA A N 1
ATOM 1491 C CA . ALA A 1 195 ? 5.57 -21.844 -16.391 1 98.88 195 ALA A CA 1
ATOM 1492 C C . ALA A 1 195 ? 6.109 -23.281 -16.469 1 98.88 195 ALA A C 1
ATOM 1494 O O . ALA A 1 195 ? 7.016 -23.562 -17.25 1 98.88 195 ALA A O 1
ATOM 1495 N N . THR A 1 196 ? 5.602 -24.141 -15.602 1 98.94 196 THR A N 1
ATOM 1496 C CA . THR A 1 196 ? 6.113 -25.516 -15.562 1 98.94 196 THR A CA 1
ATOM 1497 C C . THR A 1 196 ? 5.004 -26.5 -15.195 1 98.94 196 THR A C 1
ATOM 1499 O O . THR A 1 196 ? 3.984 -26.109 -14.625 1 98.94 196 THR A O 1
ATOM 1502 N N . ILE A 1 197 ? 5.141 -27.734 -15.594 1 98.75 197 ILE A N 1
ATOM 1503 C CA . ILE A 1 197 ? 4.422 -28.891 -15.062 1 98.75 197 ILE A CA 1
ATOM 1504 C C . ILE A 1 197 ? 5.422 -29.922 -14.547 1 98.75 197 ILE A C 1
ATOM 1506 O O . ILE A 1 197 ? 6.414 -30.219 -15.219 1 98.75 197 ILE A O 1
ATOM 1510 N N . TRP A 1 198 ? 5.266 -30.406 -13.398 1 98.62 198 TRP A N 1
ATOM 1511 C CA . TRP A 1 198 ? 6.285 -31.25 -12.797 1 98.62 198 TRP A CA 1
ATOM 1512 C C . TRP A 1 198 ? 5.684 -32.156 -11.734 1 98.62 198 TRP A C 1
ATOM 1514 O O . TRP A 1 198 ? 4.508 -32.031 -11.383 1 98.62 198 TRP A O 1
ATOM 1524 N N . ASP A 1 199 ? 6.41 -33.125 -11.336 1 98.69 199 ASP A N 1
ATOM 1525 C CA . ASP A 1 199 ? 6.008 -34.156 -10.359 1 98.69 199 ASP A CA 1
ATOM 1526 C C . ASP A 1 199 ? 6.215 -33.625 -8.938 1 98.69 199 ASP A C 1
ATOM 1528 O O . ASP A 1 199 ? 7.348 -33.562 -8.453 1 98.69 199 ASP A O 1
ATOM 1532 N N . GLY A 1 200 ? 5.145 -33.281 -8.312 1 98.25 200 GLY A N 1
ATOM 1533 C CA . GLY A 1 200 ? 5.16 -32.844 -6.922 1 98.25 200 GLY A CA 1
ATOM 1534 C C . GLY A 1 200 ? 4.707 -33.906 -5.949 1 98.25 200 GLY A C 1
ATOM 1535 O O . GLY A 1 200 ? 4.141 -33.594 -4.898 1 98.25 200 GLY A O 1
ATOM 1536 N N . SER A 1 201 ? 4.898 -35.094 -6.215 1 98.19 201 SER A N 1
ATOM 1537 C CA . SER A 1 201 ? 4.418 -36.25 -5.457 1 98.19 201 SER A CA 1
ATOM 1538 C C . SER A 1 201 ? 4.836 -36.156 -3.992 1 98.19 201 SER A C 1
ATOM 1540 O O . SER A 1 201 ? 4.16 -36.688 -3.113 1 98.19 201 SER A O 1
ATOM 1542 N N . ALA A 1 202 ? 5.871 -35.469 -3.73 1 96.56 202 ALA A N 1
ATOM 1543 C CA . ALA A 1 202 ? 6.426 -35.438 -2.379 1 96.56 202 ALA A CA 1
ATOM 1544 C C . ALA A 1 202 ? 5.523 -34.625 -1.441 1 96.56 202 ALA A C 1
ATOM 1546 O O . ALA A 1 202 ? 5.586 -34.812 -0.221 1 96.56 202 ALA A O 1
ATOM 1547 N N . TRP A 1 203 ? 4.598 -33.75 -1.959 1 94.88 203 TRP A N 1
ATOM 1548 C CA . TRP A 1 203 ? 3.902 -32.875 -1.01 1 94.88 203 TRP A CA 1
ATOM 1549 C C . TRP A 1 203 ? 2.562 -32.406 -1.575 1 94.88 203 TRP A C 1
ATOM 1551 O O . TRP A 1 203 ? 1.653 -32.062 -0.821 1 94.88 203 TRP A O 1
ATOM 1561 N N . ALA A 1 204 ? 2.303 -32.312 -2.857 1 95.69 204 ALA A N 1
ATOM 1562 C CA . ALA A 1 204 ? 1.311 -31.484 -3.518 1 95.69 204 ALA A CA 1
ATOM 1563 C C . ALA A 1 204 ? -0.106 -31.891 -3.131 1 95.69 204 ALA A C 1
ATOM 1565 O O . ALA A 1 204 ? -0.997 -31.047 -3.01 1 95.69 204 ALA A O 1
ATOM 1566 N N . THR A 1 205 ? -0.303 -33.219 -3.014 1 95.38 205 THR A N 1
ATOM 1567 C CA . THR A 1 205 ? -1.634 -33.688 -2.672 1 95.38 205 THR A CA 1
ATOM 1568 C C . THR A 1 205 ? -1.631 -34.344 -1.294 1 95.38 205 THR A C 1
ATOM 1570 O O . THR A 1 205 ? -1.043 -35.438 -1.11 1 95.38 205 THR A O 1
ATOM 1573 N N . ASP A 1 206 ? -2.264 -33.719 -0.391 1 91.94 206 ASP A N 1
ATOM 1574 C CA . ASP A 1 206 ? -2.408 -34.188 0.982 1 91.94 206 ASP A CA 1
ATOM 1575 C C . ASP A 1 206 ? -1.048 -34.5 1.603 1 91.94 206 ASP A C 1
ATOM 1577 O O . ASP A 1 206 ? -0.84 -35.594 2.143 1 91.94 206 ASP A O 1
ATOM 1581 N N . GLY A 1 207 ? -0.186 -33.625 1.348 1 91.19 207 GLY A N 1
ATOM 1582 C CA . GLY A 1 207 ? 1.131 -33.75 1.951 1 91.19 207 GLY A CA 1
ATOM 1583 C C . GLY A 1 207 ? 1.954 -34.875 1.348 1 91.19 207 GLY A C 1
ATOM 1584 O O . GLY A 1 207 ? 2.838 -35.438 2.008 1 91.19 207 GLY A O 1
ATOM 1585 N N . GLY A 1 208 ? 1.509 -35.344 0.157 1 95.25 208 GLY A N 1
ATOM 1586 C CA . GLY A 1 208 ? 2.25 -36.406 -0.509 1 95.25 208 GLY A CA 1
ATOM 1587 C C . GLY A 1 208 ? 1.617 -37.781 -0.339 1 95.25 208 GLY A C 1
ATOM 1588 O O . GLY A 1 208 ? 2.182 -38.781 -0.77 1 95.25 208 GLY A O 1
ATOM 1589 N N . LYS A 1 209 ? 0.561 -37.781 0.294 1 95.75 209 LYS A N 1
ATOM 1590 C CA . LYS A 1 209 ? -0.145 -39.031 0.498 1 95.75 209 LYS A CA 1
ATOM 1591 C C . LYS A 1 209 ? -0.531 -39.688 -0.834 1 95.75 209 LYS A C 1
ATOM 1593 O O . LYS A 1 209 ? -0.477 -40.906 -0.983 1 95.75 209 LYS A O 1
ATOM 1598 N N . TYR A 1 210 ? -1.011 -38.875 -1.733 1 96.44 210 TYR A N 1
ATOM 1599 C CA . TYR A 1 210 ? -1.357 -39.312 -3.074 1 96.44 210 TYR A CA 1
ATOM 1600 C C . TYR A 1 210 ? -0.349 -38.812 -4.102 1 96.44 210 TYR A C 1
ATOM 1602 O O . TYR A 1 210 ? -0.156 -37.594 -4.25 1 96.44 210 TYR A O 1
ATOM 1610 N N . LYS A 1 211 ? 0.24 -39.781 -4.801 1 97.12 211 LYS A N 1
ATOM 1611 C CA . LYS A 1 211 ? 1.339 -39.469 -5.711 1 97.12 211 LYS A CA 1
ATOM 1612 C C . LYS A 1 211 ? 0.877 -39.5 -7.168 1 97.12 211 LYS A C 1
ATOM 1614 O O . LYS A 1 211 ? -0.231 -39.969 -7.457 1 97.12 211 LYS A O 1
ATOM 1619 N N . VAL A 1 212 ? 1.739 -39.062 -8.039 1 97.88 212 VAL A N 1
ATOM 1620 C CA . VAL A 1 212 ? 1.471 -39.156 -9.469 1 97.88 212 VAL A CA 1
ATOM 1621 C C . VAL A 1 212 ? 1.317 -40.594 -9.891 1 97.88 212 VAL A C 1
ATOM 1623 O O . VAL A 1 212 ? 2.084 -41.469 -9.445 1 97.88 212 VAL A O 1
ATOM 1626 N N . ASP A 1 213 ? 0.318 -40.875 -10.641 1 97.5 213 ASP A N 1
ATOM 1627 C CA . ASP A 1 213 ? 0.144 -42.188 -11.32 1 97.5 213 ASP A CA 1
ATOM 1628 C C . ASP A 1 213 ? 0.382 -42.031 -12.82 1 97.5 213 ASP A C 1
ATOM 1630 O O . ASP A 1 213 ? -0.482 -41.562 -13.555 1 97.5 213 ASP A O 1
ATOM 1634 N N . TYR A 1 214 ? 1.491 -42.531 -13.297 1 97.25 214 TYR A N 1
ATOM 1635 C CA . TYR A 1 214 ? 1.921 -42.281 -14.672 1 97.25 214 TYR A CA 1
ATOM 1636 C C . TYR A 1 214 ? 1.131 -43.156 -15.641 1 97.25 214 TYR A C 1
ATOM 1638 O O . TYR A 1 214 ? 1.294 -43.031 -16.859 1 97.25 214 TYR A O 1
ATOM 1646 N N . ALA A 1 215 ? 0.26 -44.031 -15.117 1 96.56 215 ALA A N 1
ATOM 1647 C CA . ALA A 1 215 ? -0.69 -44.719 -15.984 1 96.56 215 ALA A CA 1
ATOM 1648 C C . ALA A 1 215 ? -1.606 -43.719 -16.688 1 96.56 215 ALA A C 1
ATOM 1650 O O . ALA A 1 215 ? -2.168 -44.031 -17.75 1 96.56 215 ALA A O 1
ATOM 1651 N N . TYR A 1 216 ? -1.719 -42.469 -16.094 1 95.44 216 TYR A N 1
ATOM 1652 C CA . TYR A 1 216 ? -2.588 -41.469 -16.656 1 95.44 216 TYR A CA 1
ATOM 1653 C C . TYR A 1 216 ? -1.786 -40.438 -17.484 1 95.44 216 TYR A C 1
ATOM 1655 O O . TYR A 1 216 ? -2.338 -39.469 -17.984 1 95.44 216 TYR A O 1
ATOM 1663 N N . ALA A 1 217 ? -0.494 -40.656 -17.609 1 96.31 217 ALA A N 1
ATOM 1664 C CA . ALA A 1 217 ? 0.367 -39.75 -18.375 1 96.31 217 ALA A CA 1
ATOM 1665 C C . ALA A 1 217 ? 0.121 -39.906 -19.875 1 96.31 217 ALA A C 1
ATOM 1667 O O . ALA A 1 217 ? -0.383 -40.938 -20.328 1 96.31 217 ALA A O 1
ATOM 1668 N N . PRO A 1 218 ? 0.459 -39.062 -20.672 1 97.38 218 PRO A N 1
ATOM 1669 C CA . PRO A 1 218 ? 1.021 -37.781 -20.25 1 97.38 218 PRO A CA 1
ATOM 1670 C C . PRO A 1 218 ? -0.041 -36.812 -19.719 1 97.38 218 PRO A C 1
ATOM 1672 O O . PRO A 1 218 ? -1.144 -36.75 -20.266 1 97.38 218 PRO A O 1
ATOM 1675 N N . PHE A 1 219 ? 0.245 -36.156 -18.562 1 97.25 219 PHE A N 1
ATOM 1676 C CA . PHE A 1 219 ? -0.548 -35.031 -18.109 1 97.25 219 PHE A CA 1
ATOM 1677 C C . PHE A 1 219 ? -0.238 -33.781 -18.938 1 97.25 219 PHE A C 1
ATOM 1679 O O . PHE A 1 219 ? 0.929 -33.469 -19.188 1 97.25 219 PHE A O 1
ATOM 1686 N N . ALA A 1 220 ? -1.254 -33.156 -19.438 1 97.19 220 ALA A N 1
ATOM 1687 C CA . ALA A 1 220 ? -1.031 -32 -20.328 1 97.19 220 ALA A CA 1
ATOM 1688 C C . ALA A 1 220 ? -1.752 -30.766 -19.828 1 97.19 220 ALA A C 1
ATOM 1690 O O . ALA A 1 220 ? -2.947 -30.812 -19.531 1 97.19 220 ALA A O 1
ATOM 1691 N N . ALA A 1 221 ? -1.03 -29.688 -19.641 1 97.19 221 ALA A N 1
ATOM 1692 C CA . ALA A 1 221 ? -1.579 -28.359 -19.344 1 97.19 221 ALA A CA 1
ATOM 1693 C C . ALA A 1 221 ? -1.374 -27.422 -20.516 1 97.19 221 ALA A C 1
ATOM 1695 O O . ALA A 1 221 ? -0.257 -27.281 -21.031 1 97.19 221 ALA A O 1
ATOM 1696 N N . GLU A 1 222 ? -2.424 -26.75 -20.938 1 97.5 222 GLU A N 1
ATOM 1697 C CA . GLU A 1 222 ? -2.326 -25.828 -22.062 1 97.5 222 GLU A CA 1
ATOM 1698 C C . GLU A 1 222 ? -2.336 -24.375 -21.578 1 97.5 222 GLU A C 1
ATOM 1700 O O . GLU A 1 222 ? -3.23 -23.969 -20.844 1 97.5 222 GLU A O 1
ATOM 1705 N N . PHE A 1 223 ? -1.352 -23.625 -21.953 1 98.38 223 PHE A N 1
ATOM 1706 C CA . PHE A 1 223 ? -1.225 -22.203 -21.656 1 98.38 223 PHE A CA 1
ATOM 1707 C C . PHE A 1 223 ? -1.554 -21.375 -22.891 1 98.38 223 PHE A C 1
ATOM 1709 O O . PHE A 1 223 ? -1.025 -21.609 -23.969 1 98.38 223 PHE A O 1
ATOM 1716 N N . SER A 1 224 ? -2.451 -20.453 -22.75 1 98.19 224 SER A N 1
ATOM 1717 C CA . SER A 1 224 ? -2.814 -19.5 -23.797 1 98.19 224 SER A CA 1
ATOM 1718 C C . SER A 1 224 ? -3 -18.094 -23.219 1 98.19 224 SER A C 1
ATOM 1720 O O . SER A 1 224 ? -2.838 -17.875 -22.016 1 98.19 224 SER A O 1
ATOM 1722 N N . ASP A 1 225 ? -3.252 -17.094 -24.094 1 98.19 225 ASP A N 1
ATOM 1723 C CA . ASP A 1 225 ? -3.451 -15.695 -23.688 1 98.19 225 ASP A CA 1
ATOM 1724 C C . ASP A 1 225 ? -2.297 -15.203 -22.828 1 98.19 225 ASP A C 1
ATOM 1726 O O . ASP A 1 225 ? -2.518 -14.672 -21.734 1 98.19 225 ASP A O 1
ATOM 1730 N N . LEU A 1 226 ? -1.12 -15.438 -23.312 1 98.62 226 LEU A N 1
ATOM 1731 C CA . LEU A 1 226 ? 0.089 -15.078 -22.578 1 98.62 226 LEU A CA 1
ATOM 1732 C C . LEU A 1 226 ? 0.263 -13.57 -22.531 1 98.62 226 LEU A C 1
ATOM 1734 O O . LEU A 1 226 ? 0.435 -12.922 -23.562 1 98.62 226 LEU A O 1
ATOM 1738 N N . VAL A 1 227 ? 0.155 -13.031 -21.375 1 98.19 227 VAL A N 1
ATOM 1739 C CA . VAL A 1 227 ? 0.366 -11.602 -21.172 1 98.19 227 VAL A CA 1
ATOM 1740 C C . VAL A 1 227 ? 1.74 -11.367 -20.547 1 98.19 227 VAL A C 1
ATOM 1742 O O . VAL A 1 227 ? 2.061 -11.938 -19.5 1 98.19 227 VAL A O 1
ATOM 1745 N N . LEU A 1 228 ? 2.525 -10.617 -21.188 1 96.94 228 LEU A N 1
ATOM 1746 C CA . LEU A 1 228 ? 3.879 -10.266 -20.781 1 96.94 228 LEU A CA 1
ATOM 1747 C C . LEU A 1 228 ? 4.09 -8.758 -20.828 1 96.94 228 LEU A C 1
ATOM 1749 O O . LEU A 1 228 ? 4.781 -8.25 -21.703 1 96.94 228 LEU A O 1
ATOM 1753 N N . SER A 1 229 ? 3.527 -8.047 -19.859 1 95.44 229 SER A N 1
ATOM 1754 C CA . SER A 1 229 ? 3.582 -6.586 -19.781 1 95.44 229 SER A CA 1
ATOM 1755 C C . SER A 1 229 ? 4.402 -6.125 -18.578 1 95.44 229 SER A C 1
ATOM 1757 O O . SER A 1 229 ? 3.885 -6.023 -17.469 1 95.44 229 SER A O 1
ATOM 1759 N N . GLY A 1 230 ? 5.68 -5.832 -18.828 1 93.88 230 GLY A N 1
ATOM 1760 C CA . GLY A 1 230 ? 6.539 -5.465 -17.703 1 93.88 230 GLY A CA 1
ATOM 1761 C C . GLY A 1 230 ? 7.551 -4.395 -18.062 1 93.88 230 GLY A C 1
ATOM 1762 O O . GLY A 1 230 ? 7.711 -4.043 -19.234 1 93.88 230 GLY A O 1
ATOM 1763 N N . CYS A 1 231 ? 8.094 -3.824 -17.031 1 93.5 231 CYS A N 1
ATOM 1764 C CA . CYS A 1 231 ? 9.227 -2.914 -17.156 1 93.5 231 CYS A CA 1
ATOM 1765 C C . CYS A 1 231 ? 10.531 -3.684 -17.266 1 93.5 231 CYS A C 1
ATOM 1767 O O . CYS A 1 231 ? 10.992 -4.273 -16.281 1 93.5 231 CYS A O 1
ATOM 1769 N N . GLY A 1 232 ? 11.094 -3.652 -18.453 1 89.94 232 GLY A N 1
ATOM 1770 C CA . GLY A 1 232 ? 12.305 -4.422 -18.703 1 89.94 232 GLY A CA 1
ATOM 1771 C C . GLY A 1 232 ? 13.414 -4.113 -17.719 1 89.94 232 GLY A C 1
ATOM 1772 O O . GLY A 1 232 ? 13.547 -2.975 -17.25 1 89.94 232 GLY A O 1
ATOM 1773 N N . ALA A 1 233 ? 14.117 -5.125 -17.344 1 83.5 233 ALA A N 1
ATOM 1774 C CA . ALA A 1 233 ? 15.219 -4.953 -16.391 1 83.5 233 ALA A CA 1
ATOM 1775 C C . ALA A 1 233 ? 16.438 -4.371 -17.094 1 83.5 233 ALA A C 1
ATOM 1777 O O . ALA A 1 233 ? 17.359 -3.857 -16.438 1 83.5 233 ALA A O 1
ATOM 1778 N N . GLY A 1 234 ? 16.422 -4.465 -18.359 1 78.5 234 GLY A N 1
ATOM 1779 C CA . GLY A 1 234 ? 17.547 -3.914 -19.125 1 78.5 234 GLY A CA 1
ATOM 1780 C C . GLY A 1 234 ? 17.391 -2.43 -19.406 1 78.5 234 GLY A C 1
ATOM 1781 O O . GLY A 1 234 ? 16.875 -1.684 -18.562 1 78.5 234 GLY A O 1
ATOM 1782 N N . ASN A 1 235 ? 17.906 -2.105 -20.484 1 72.31 235 ASN A N 1
ATOM 1783 C CA . ASN A 1 235 ? 17.922 -0.69 -20.844 1 72.31 235 ASN A CA 1
ATOM 1784 C C . ASN A 1 235 ? 16.531 -0.218 -21.297 1 72.31 235 ASN A C 1
ATOM 1786 O O . ASN A 1 235 ? 16.078 -0.576 -22.375 1 72.31 235 ASN A O 1
ATOM 1790 N N . VAL A 1 236 ? 15.875 0.269 -20.391 1 77.44 236 VAL A N 1
ATOM 1791 C CA . VAL A 1 236 ? 14.57 0.859 -20.656 1 77.44 236 VAL A CA 1
ATOM 1792 C C . VAL A 1 236 ? 14.711 2.371 -20.828 1 77.44 236 VAL A C 1
ATOM 1794 O O . VAL A 1 236 ? 15.453 3.018 -20.094 1 77.44 236 VAL A O 1
ATOM 1797 N N . ALA A 1 237 ? 14.086 2.877 -21.797 1 83 237 ALA A N 1
ATOM 1798 C CA . ALA A 1 237 ? 14.18 4.297 -22.125 1 83 237 ALA A CA 1
ATOM 1799 C C . ALA A 1 237 ? 13.648 5.16 -20.984 1 83 237 ALA A C 1
ATOM 1801 O O . ALA A 1 237 ? 14.234 6.195 -20.656 1 83 237 ALA A O 1
ATOM 1802 N N . ASP A 1 238 ? 12.602 4.738 -20.344 1 90.88 238 ASP A N 1
ATOM 1803 C CA . ASP A 1 238 ? 11.969 5.504 -19.266 1 90.88 238 ASP A CA 1
ATOM 1804 C C . ASP A 1 238 ? 11.531 4.59 -18.125 1 90.88 238 ASP A C 1
ATOM 1806 O O . ASP A 1 238 ? 10.336 4.348 -17.938 1 90.88 238 ASP A O 1
ATOM 1810 N N . PRO A 1 239 ? 12.492 4.207 -17.344 1 90.75 239 PRO A N 1
ATOM 1811 C CA . PRO A 1 239 ? 12.164 3.273 -16.266 1 90.75 239 PRO A CA 1
ATOM 1812 C C . PRO A 1 239 ? 11.148 3.848 -15.289 1 90.75 239 PRO A C 1
ATOM 1814 O O . PRO A 1 239 ? 10.281 3.123 -14.797 1 90.75 239 PRO A O 1
ATOM 1817 N N . GLU A 1 240 ? 11.273 5.129 -14.992 1 93.31 240 GLU A N 1
ATOM 1818 C CA . GLU A 1 240 ? 10.344 5.758 -14.062 1 93.31 240 GLU A CA 1
ATOM 1819 C C . GLU A 1 240 ? 8.938 5.816 -14.641 1 93.31 240 GLU A C 1
ATOM 1821 O O . GLU A 1 240 ? 7.961 5.504 -13.961 1 93.31 240 GLU A O 1
ATOM 1826 N N . GLY A 1 241 ? 8.836 6.227 -15.883 1 94.12 241 GLY A N 1
ATOM 1827 C CA . GLY A 1 241 ? 7.539 6.281 -16.547 1 94.12 241 GLY A CA 1
ATOM 1828 C C . GLY A 1 241 ? 6.844 4.934 -16.609 1 94.12 241 GLY A C 1
ATOM 1829 O O . GLY A 1 241 ? 5.629 4.848 -16.438 1 94.12 241 GLY A O 1
ATOM 1830 N N . CYS A 1 242 ? 7.621 3.904 -16.875 1 94.44 242 CYS A N 1
ATOM 1831 C CA . CYS A 1 242 ? 7.07 2.555 -16.906 1 94.44 242 CYS A CA 1
ATOM 1832 C C . CYS A 1 242 ? 6.445 2.184 -15.57 1 94.44 242 CYS A C 1
ATOM 1834 O O . CYS A 1 242 ? 5.348 1.621 -15.531 1 94.44 242 CYS A O 1
ATOM 1836 N N . GLN A 1 243 ? 7.137 2.547 -14.484 1 96 243 GLN A N 1
ATOM 1837 C CA . GLN A 1 243 ? 6.621 2.252 -13.148 1 96 243 GLN A CA 1
ATOM 1838 C C . GLN A 1 243 ? 5.336 3.031 -12.875 1 96 243 GLN A C 1
ATOM 1840 O O . GLN A 1 243 ? 4.375 2.484 -12.328 1 96 243 GLN A O 1
ATOM 1845 N N . VAL A 1 244 ? 5.285 4.277 -13.234 1 96 244 VAL A N 1
ATOM 1846 C CA . VAL A 1 244 ? 4.113 5.117 -13.008 1 96 244 VAL A CA 1
ATOM 1847 C C . VAL A 1 244 ? 2.926 4.57 -13.797 1 96 244 VAL A C 1
ATOM 1849 O O . VAL A 1 244 ? 1.811 4.492 -13.273 1 96 244 VAL A O 1
ATOM 1852 N N . ASP A 1 245 ? 3.209 4.145 -15.07 1 94.94 245 ASP A N 1
ATOM 1853 C CA . ASP A 1 245 ? 2.152 3.561 -15.891 1 94.94 245 ASP A CA 1
ATOM 1854 C C . ASP A 1 245 ? 1.567 2.316 -15.227 1 94.94 245 ASP A C 1
ATOM 1856 O O . ASP A 1 245 ? 0.35 2.121 -15.227 1 94.94 245 ASP A O 1
ATOM 1860 N N . LEU A 1 246 ? 2.412 1.53 -14.719 1 96.69 246 LEU A N 1
ATOM 1861 C CA . LEU A 1 246 ? 1.98 0.307 -14.047 1 96.69 246 LEU A CA 1
ATOM 1862 C C . LEU A 1 246 ? 1.196 0.628 -12.781 1 96.69 246 LEU A C 1
ATOM 1864 O O . LEU A 1 246 ? 0.11 0.086 -12.562 1 96.69 246 LEU A O 1
ATOM 1868 N N . LEU A 1 247 ? 1.668 1.569 -11.953 1 97.44 247 LEU A N 1
ATOM 1869 C CA . LEU A 1 247 ? 1.094 1.901 -10.656 1 97.44 247 LEU A CA 1
ATOM 1870 C C . LEU A 1 247 ? -0.283 2.537 -10.82 1 97.44 247 LEU A C 1
ATOM 1872 O O . LEU A 1 247 ? -1.115 2.463 -9.906 1 97.44 247 LEU A O 1
ATOM 1876 N N . THR A 1 248 ? -0.542 3.139 -11.961 1 96.31 248 THR A N 1
ATOM 1877 C CA . THR A 1 248 ? -1.797 3.861 -12.148 1 96.31 248 THR A CA 1
ATOM 1878 C C . THR A 1 248 ? -2.76 3.059 -13.016 1 96.31 248 THR A C 1
ATOM 1880 O O . THR A 1 248 ? -3.854 3.529 -13.336 1 96.31 248 THR A O 1
ATOM 1883 N N . HIS A 1 249 ? -2.336 1.87 -13.406 1 96.62 249 HIS A N 1
ATOM 1884 C CA . HIS A 1 249 ? -3.209 0.991 -14.18 1 96.62 249 HIS A CA 1
ATOM 1885 C C . HIS A 1 249 ? -4.164 0.228 -13.266 1 96.62 249 HIS A C 1
ATOM 1887 O O . HIS A 1 249 ? -3.83 -0.069 -12.117 1 96.62 249 HIS A O 1
ATOM 1893 N N . ASP A 1 250 ? -5.262 -0.155 -13.82 1 96.06 250 ASP A N 1
ATOM 1894 C CA . ASP A 1 250 ? -6.309 -0.833 -13.062 1 96.06 250 ASP A CA 1
ATOM 1895 C C . ASP A 1 250 ? -5.785 -2.121 -12.438 1 96.06 250 ASP A C 1
ATOM 1897 O O . ASP A 1 250 ? -6.246 -2.529 -11.367 1 96.06 250 ASP A O 1
ATOM 1901 N N . VAL A 1 251 ? -4.793 -2.744 -12.992 1 97.38 251 VAL A N 1
ATOM 1902 C CA . VAL A 1 251 ? -4.305 -4.027 -12.492 1 97.38 251 VAL A CA 1
ATOM 1903 C C . VAL A 1 251 ? -3.621 -3.834 -11.141 1 97.38 251 VAL A C 1
ATOM 1905 O O . VAL A 1 251 ? -3.502 -4.777 -10.359 1 97.38 251 VAL A O 1
ATOM 1908 N N . ALA A 1 252 ? -3.162 -2.578 -10.906 1 97.75 252 ALA A N 1
ATOM 1909 C CA . ALA A 1 252 ? -2.424 -2.326 -9.672 1 97.75 252 ALA A CA 1
ATOM 1910 C C . ALA A 1 252 ? -3.277 -1.555 -8.672 1 97.75 252 ALA A C 1
ATOM 1912 O O . ALA A 1 252 ? -3.049 -1.631 -7.461 1 97.75 252 ALA A O 1
ATOM 1913 N N . VAL A 1 253 ? -4.266 -0.801 -9.109 1 97.81 253 VAL A N 1
ATOM 1914 C CA . VAL A 1 253 ? -5.051 0.102 -8.273 1 97.81 253 VAL A CA 1
ATOM 1915 C C . VAL A 1 253 ? -6.156 -0.678 -7.562 1 97.81 253 VAL A C 1
ATOM 1917 O O . VAL A 1 253 ? -7.055 -1.218 -8.211 1 97.81 253 VAL A O 1
ATOM 1920 N N . MET A 1 254 ? -6.098 -0.729 -6.254 1 98.31 254 MET A N 1
ATOM 1921 C CA . MET A 1 254 ? -7.094 -1.436 -5.453 1 98.31 254 MET A CA 1
ATOM 1922 C C . MET A 1 254 ? -8.109 -0.461 -4.867 1 98.31 254 MET A C 1
ATOM 1924 O O . MET A 1 254 ? -8.039 -0.117 -3.686 1 98.31 254 MET A O 1
ATOM 1928 N N . ALA A 1 255 ? -9.039 -0.061 -5.656 1 97.25 255 ALA A N 1
ATOM 1929 C CA . ALA A 1 255 ? -10.133 0.8 -5.227 1 97.25 255 ALA A CA 1
ATOM 1930 C C . ALA A 1 255 ? -11.125 0.029 -4.359 1 97.25 255 ALA A C 1
ATOM 1932 O O . ALA A 1 255 ? -11.07 -1.2 -4.281 1 97.25 255 ALA A O 1
ATOM 1933 N N . PRO A 1 256 ? -12.07 0.712 -3.68 1 96.31 256 PRO A N 1
ATOM 1934 C CA . PRO A 1 256 ? -12.953 0.06 -2.709 1 96.31 256 PRO A CA 1
ATOM 1935 C C . PRO A 1 256 ? -13.758 -1.08 -3.32 1 96.31 256 PRO A C 1
ATOM 1937 O O . PRO A 1 256 ? -13.883 -2.148 -2.717 1 96.31 256 PRO A O 1
ATOM 1940 N N . ALA A 1 257 ? -14.258 -0.884 -4.512 1 96.69 257 ALA A N 1
ATOM 1941 C CA . ALA A 1 257 ? -15.062 -1.936 -5.133 1 96.69 257 ALA A CA 1
ATOM 1942 C C . ALA A 1 257 ? -14.211 -3.174 -5.418 1 96.69 257 ALA A C 1
ATOM 1944 O O . ALA A 1 257 ? -14.672 -4.305 -5.223 1 96.69 257 ALA A O 1
ATOM 1945 N N . LYS A 1 258 ? -13.039 -3.01 -5.961 1 97.5 258 LYS A N 1
ATOM 1946 C CA . LYS A 1 258 ? -12.141 -4.121 -6.238 1 97.5 258 LYS A CA 1
ATOM 1947 C C . LYS A 1 258 ? -11.727 -4.832 -4.949 1 97.5 258 LYS A C 1
ATOM 1949 O O . LYS A 1 258 ? -11.641 -6.062 -4.914 1 97.5 258 LYS A O 1
ATOM 1954 N N . ARG A 1 259 ? -11.492 -4.105 -3.863 1 97.56 259 ARG A N 1
ATOM 1955 C CA . ARG A 1 259 ? -11.188 -4.691 -2.562 1 97.56 259 ARG A CA 1
ATOM 1956 C C . ARG A 1 259 ? -12.352 -5.531 -2.049 1 97.56 259 ARG A C 1
ATOM 1958 O O . ARG A 1 259 ? -12.148 -6.59 -1.451 1 97.56 259 ARG A O 1
ATOM 1965 N N . ALA A 1 260 ? -13.508 -4.973 -2.262 1 97 260 ALA A N 1
ATOM 1966 C CA . ALA A 1 260 ? -14.695 -5.715 -1.844 1 97 260 ALA A CA 1
ATOM 1967 C C . ALA A 1 260 ? -14.812 -7.035 -2.602 1 97 260 ALA A C 1
ATOM 1969 O O . ALA A 1 260 ? -15.141 -8.07 -2.014 1 97 260 ALA A O 1
ATOM 1970 N N . ALA A 1 261 ? -14.516 -6.969 -3.873 1 97.06 261 ALA A N 1
ATOM 1971 C CA . ALA A 1 261 ? -14.531 -8.188 -4.672 1 97.06 261 ALA A CA 1
ATOM 1972 C C . ALA A 1 261 ? -13.516 -9.195 -4.16 1 97.06 261 ALA A C 1
ATOM 1974 O O . ALA A 1 261 ? -13.797 -10.391 -4.07 1 97.06 261 ALA A O 1
ATOM 1975 N N . MET A 1 262 ? -12.367 -8.727 -3.811 1 97.69 262 MET A N 1
ATOM 1976 C CA . MET A 1 262 ? -11.336 -9.602 -3.266 1 97.69 262 MET A CA 1
ATOM 1977 C C . MET A 1 262 ? -11.797 -10.242 -1.961 1 97.69 262 MET A C 1
ATOM 1979 O O . MET A 1 262 ? -11.633 -11.445 -1.765 1 97.69 262 MET A O 1
ATOM 1983 N N . ARG A 1 263 ? -12.352 -9.453 -1.111 1 96 263 ARG A N 1
ATOM 1984 C CA . ARG A 1 263 ? -12.844 -9.961 0.165 1 96 263 ARG A CA 1
ATOM 1985 C C . ARG A 1 263 ? -13.891 -11.055 -0.047 1 96 263 ARG A C 1
ATOM 1987 O O . ARG A 1 263 ? -13.867 -12.078 0.632 1 96 263 ARG A O 1
ATOM 1994 N N . GLY A 1 264 ? -14.805 -10.734 -0.944 1 94.94 264 GLY A N 1
ATOM 1995 C CA . GLY A 1 264 ? -15.828 -11.727 -1.244 1 94.94 264 GLY A CA 1
ATOM 1996 C C . GLY A 1 264 ? -15.258 -13.039 -1.734 1 94.94 264 GLY A C 1
ATOM 1997 O O . GLY A 1 264 ? -15.68 -14.109 -1.291 1 94.94 264 GLY A O 1
ATOM 1998 N N . PHE A 1 265 ? -14.328 -12.992 -2.637 1 95.94 265 PHE A N 1
ATOM 1999 C CA . PHE A 1 265 ? -13.695 -14.203 -3.154 1 95.94 265 PHE A CA 1
ATOM 2000 C C . PHE A 1 265 ? -13.016 -14.977 -2.031 1 95.94 265 PHE A C 1
ATOM 2002 O O . PHE A 1 265 ? -13.195 -16.188 -1.912 1 95.94 265 PHE A O 1
ATOM 2009 N N . ARG A 1 266 ? -12.227 -14.281 -1.244 1 95.19 266 ARG A N 1
ATOM 2010 C CA . ARG A 1 266 ? -11.453 -14.906 -0.18 1 95.19 266 ARG A CA 1
ATOM 2011 C C . ARG A 1 266 ? -12.367 -15.562 0.85 1 95.19 266 ARG A C 1
ATOM 2013 O O . ARG A 1 266 ? -12.078 -16.656 1.341 1 95.19 266 ARG A O 1
ATOM 2020 N N . GLU A 1 267 ? -13.438 -14.93 1.179 1 92.5 267 GLU A N 1
ATOM 2021 C CA . GLU A 1 267 ? -14.391 -15.492 2.129 1 92.5 267 GLU A CA 1
ATOM 2022 C C . GLU A 1 267 ? -14.938 -16.828 1.633 1 92.5 267 GLU A C 1
ATOM 2024 O O . GLU A 1 267 ? -15.18 -17.734 2.428 1 92.5 267 GLU A O 1
ATOM 2029 N N . GLN A 1 268 ? -14.984 -16.922 0.393 1 91.69 268 GLN A N 1
ATOM 2030 C CA . GLN A 1 268 ? -15.641 -18.094 -0.179 1 91.69 268 GLN A CA 1
ATOM 2031 C C . GLN A 1 268 ? -14.633 -19.188 -0.49 1 91.69 268 GLN A C 1
ATOM 2033 O O . GLN A 1 268 ? -14.953 -20.375 -0.386 1 91.69 268 GLN A O 1
ATOM 2038 N N . HIS A 1 269 ? -13.414 -18.812 -0.84 1 93.69 269 HIS A N 1
ATOM 2039 C CA . HIS A 1 269 ? -12.602 -19.812 -1.517 1 93.69 269 HIS A CA 1
ATOM 2040 C C . HIS A 1 269 ? -11.289 -20.047 -0.775 1 93.69 269 HIS A C 1
ATOM 2042 O O . HIS A 1 269 ? -10.57 -21.016 -1.061 1 93.69 269 HIS A O 1
ATOM 2048 N N . LEU A 1 270 ? -10.922 -19.234 0.203 1 94.94 270 LEU A N 1
ATOM 2049 C CA . LEU A 1 270 ? -9.68 -19.406 0.942 1 94.94 270 LEU A CA 1
ATOM 2050 C C . LEU A 1 270 ? -9.734 -20.656 1.814 1 94.94 270 LEU A C 1
ATOM 2052 O O . LEU A 1 270 ? -10.656 -20.812 2.615 1 94.94 270 LEU A O 1
ATOM 2056 N N . THR A 1 271 ? -8.734 -21.531 1.669 1 93.94 271 THR A N 1
ATOM 2057 C CA . THR A 1 271 ? -8.758 -22.781 2.412 1 93.94 271 THR A CA 1
ATOM 2058 C C . THR A 1 271 ? -7.574 -22.859 3.371 1 93.94 271 THR A C 1
ATOM 2060 O O . THR A 1 271 ? -7.602 -23.625 4.336 1 93.94 271 THR A O 1
ATOM 2063 N N . TYR A 1 272 ? -6.555 -22.203 3.088 1 94.19 272 TYR A N 1
ATOM 2064 C CA . TYR A 1 272 ? -5.367 -22.156 3.936 1 94.19 272 TYR A CA 1
ATOM 2065 C C . TYR A 1 272 ? -4.68 -20.812 3.842 1 94.19 272 TYR A C 1
ATOM 2067 O O . TYR A 1 272 ? -4.609 -20.203 2.764 1 94.19 272 TYR A O 1
ATOM 2075 N N . THR A 1 273 ? -4.137 -20.297 4.98 1 95.19 273 THR A N 1
ATOM 2076 C CA . THR A 1 273 ? -3.332 -19.094 4.961 1 95.19 273 THR A CA 1
ATOM 2077 C C . THR A 1 273 ? -2.221 -19.156 6.004 1 95.19 273 THR A C 1
ATOM 2079 O O . THR A 1 273 ? -2.443 -19.625 7.125 1 95.19 273 THR A O 1
ATOM 2082 N N . ALA A 1 274 ? -1.088 -18.703 5.633 1 93.56 274 ALA A N 1
ATOM 2083 C CA . ALA A 1 274 ? 0.043 -18.594 6.551 1 93.56 274 ALA A CA 1
ATOM 2084 C C . ALA A 1 274 ? -0.32 -17.719 7.754 1 93.56 274 ALA A C 1
ATOM 2086 O O . ALA A 1 274 ? 0.232 -17.906 8.844 1 93.56 274 ALA A O 1
ATOM 2087 N N . CYS A 1 275 ? -1.278 -16.828 7.598 1 92.44 275 CYS A N 1
ATOM 2088 C CA . CYS A 1 275 ? -1.678 -15.875 8.641 1 92.44 275 CYS A CA 1
ATOM 2089 C C . CYS A 1 275 ? -2.26 -16.609 9.844 1 92.44 275 CYS A C 1
ATOM 2091 O O . CYS A 1 275 ? -2.297 -16.062 10.945 1 92.44 275 CYS A O 1
ATOM 2093 N N . ARG A 1 276 ? -2.705 -17.812 9.656 1 91.06 276 ARG A N 1
ATOM 2094 C CA . ARG A 1 276 ? -3.391 -18.531 10.727 1 91.06 276 ARG A CA 1
ATOM 2095 C C . ARG A 1 276 ? -2.648 -19.812 11.094 1 91.06 276 ARG A C 1
ATOM 2097 O O . ARG A 1 276 ? -3.141 -20.609 11.891 1 91.06 276 ARG A O 1
ATOM 2104 N N . ASP A 1 277 ? -1.532 -20.062 10.5 1 92.25 277 ASP A N 1
ATOM 2105 C CA . ASP A 1 277 ? -0.758 -21.266 10.773 1 92.25 277 ASP A CA 1
ATOM 2106 C C . ASP A 1 277 ? 0.236 -21.047 11.906 1 92.25 277 ASP A C 1
ATOM 2108 O O . ASP A 1 277 ? 1.379 -20.641 11.672 1 92.25 277 ASP A O 1
ATOM 2112 N N . ARG A 1 278 ? -0.097 -21.375 13.039 1 89.88 278 ARG A N 1
ATOM 2113 C CA . ARG A 1 278 ? 0.74 -21.141 14.211 1 89.88 278 ARG A CA 1
ATOM 2114 C C . ARG A 1 278 ? 1.73 -22.281 14.406 1 89.88 278 ARG A C 1
ATOM 2116 O O . ARG A 1 278 ? 2.693 -22.156 15.164 1 89.88 278 ARG A O 1
ATOM 2123 N N . VAL A 1 279 ? 1.412 -23.359 13.789 1 90.62 279 VAL A N 1
ATOM 2124 C CA . VAL A 1 279 ? 2.334 -24.484 13.883 1 90.62 279 VAL A CA 1
ATOM 2125 C C . VAL A 1 279 ? 3.6 -24.188 13.086 1 90.62 279 VAL A C 1
ATOM 2127 O O . VAL A 1 279 ? 4.715 -24.328 13.594 1 90.62 279 VAL A O 1
ATOM 2130 N N . ARG A 1 280 ? 3.369 -23.703 11.977 1 89.81 280 ARG A N 1
ATOM 2131 C CA . ARG A 1 280 ? 4.5 -23.469 11.086 1 89.81 280 ARG A CA 1
ATOM 2132 C C . ARG A 1 280 ? 5.141 -22.125 11.367 1 89.81 280 ARG A C 1
ATOM 2134 O O . ARG A 1 280 ? 6.367 -21.984 11.336 1 89.81 280 ARG A O 1
ATOM 2141 N N . TYR A 1 281 ? 4.32 -21.078 11.68 1 90.38 281 TYR A N 1
ATOM 2142 C CA . TYR A 1 281 ? 4.848 -19.719 11.734 1 90.38 281 TYR A CA 1
ATOM 2143 C C . TYR A 1 281 ? 4.891 -19.203 13.164 1 90.38 281 TYR A C 1
ATOM 2145 O O . TYR A 1 281 ? 5.414 -18.125 13.43 1 90.38 281 TYR A O 1
ATOM 2153 N N . LYS A 1 282 ? 4.371 -19.938 14.023 1 86.94 282 LYS A N 1
ATOM 2154 C CA . LYS A 1 282 ? 4.441 -19.641 15.453 1 86.94 282 LYS A CA 1
ATOM 2155 C C . LYS A 1 282 ? 3.932 -18.219 15.75 1 86.94 282 LYS A C 1
ATOM 2157 O O . LYS A 1 282 ? 2.797 -17.891 15.406 1 86.94 282 LYS A O 1
ATOM 2162 N N . THR A 1 283 ? 4.879 -17.297 16.266 1 81.44 283 THR A N 1
ATOM 2163 C CA . THR A 1 283 ? 4.414 -15.992 16.703 1 81.44 283 THR A CA 1
ATOM 2164 C C . THR A 1 283 ? 4.719 -14.922 15.664 1 81.44 283 THR A C 1
ATOM 2166 O O . THR A 1 283 ? 4.562 -13.727 15.922 1 81.44 283 THR A O 1
ATOM 2169 N N . THR A 1 284 ? 5.09 -15.398 14.547 1 81 284 THR A N 1
ATOM 2170 C CA . THR A 1 284 ? 5.391 -14.43 13.5 1 81 284 THR A CA 1
ATOM 2171 C C . THR A 1 284 ? 4.133 -13.672 13.086 1 81 284 THR A C 1
ATOM 2173 O O . THR A 1 284 ? 3.078 -14.273 12.867 1 81 284 THR A O 1
ATOM 2176 N N . VAL A 1 285 ? 4.312 -12.297 13.031 1 77.88 285 VAL A N 1
ATOM 2177 C CA . VAL A 1 285 ? 3.209 -11.461 12.57 1 77.88 285 VAL A CA 1
ATOM 2178 C C . VAL A 1 285 ? 3.574 -10.82 11.234 1 77.88 285 VAL A C 1
ATOM 2180 O O . VAL A 1 285 ? 4.547 -10.07 11.141 1 77.88 285 VAL A O 1
ATOM 2183 N N . PHE A 1 286 ? 2.73 -11.242 10.242 1 89.06 286 PHE A N 1
ATOM 2184 C CA . PHE A 1 286 ? 2.914 -10.609 8.945 1 89.06 286 PHE A CA 1
ATOM 2185 C C . PHE A 1 286 ? 1.996 -9.398 8.797 1 89.06 286 PHE A C 1
ATOM 2187 O O . PHE A 1 286 ? 0.853 -9.422 9.258 1 89.06 286 PHE A O 1
ATOM 2194 N N . PRO A 1 287 ? 2.484 -8.336 8.117 1 91.38 287 PRO A N 1
ATOM 2195 C CA . PRO A 1 287 ? 1.653 -7.137 7.961 1 91.38 287 PRO A CA 1
ATOM 2196 C C . PRO A 1 287 ? 0.372 -7.41 7.176 1 91.38 287 PRO A C 1
ATOM 2198 O O . PRO A 1 287 ? -0.631 -6.719 7.363 1 91.38 287 PRO A O 1
ATOM 2201 N N . GLU A 1 288 ? 0.394 -8.398 6.297 1 92.88 288 GLU A N 1
ATOM 2202 C CA . GLU A 1 288 ? -0.776 -8.688 5.473 1 92.88 288 GLU A CA 1
ATOM 2203 C C . GLU A 1 288 ? -1.806 -9.508 6.246 1 92.88 288 GLU A C 1
ATOM 2205 O O . GLU A 1 288 ? -2.879 -9.812 5.723 1 92.88 288 GLU A O 1
ATOM 2210 N N . CYS A 1 289 ? -1.496 -9.828 7.5 1 90.5 289 CYS A N 1
ATOM 2211 C CA . CYS A 1 289 ? -2.418 -10.625 8.305 1 90.5 289 CYS A CA 1
ATOM 2212 C C . CYS A 1 289 ? -3.287 -9.727 9.18 1 90.5 289 CYS A C 1
ATOM 2214 O O . CYS A 1 289 ? -2.801 -8.75 9.75 1 90.5 289 CYS A O 1
ATOM 2216 N N . ASP A 1 290 ? -4.602 -9.906 9.156 1 81.12 290 ASP A N 1
ATOM 2217 C CA . ASP A 1 290 ? -5.496 -9.188 10.055 1 81.12 290 ASP A CA 1
ATOM 2218 C C . ASP A 1 290 ? -5.367 -9.711 11.484 1 81.12 290 ASP A C 1
ATOM 2220 O O . ASP A 1 290 ? -5.043 -10.883 11.703 1 81.12 290 ASP A O 1
ATOM 2224 N N . ASP A 1 291 ? -5.059 -8.789 12.508 1 63.34 291 ASP A N 1
ATOM 2225 C CA . ASP A 1 291 ? -4.871 -9.133 13.914 1 63.34 291 ASP A CA 1
ATOM 2226 C C . ASP A 1 291 ? -6.055 -9.945 14.438 1 63.34 291 ASP A C 1
ATOM 2228 O O . ASP A 1 291 ? -6.148 -10.203 15.641 1 63.34 291 ASP A O 1
ATOM 2232 N N . LEU A 1 292 ? -7.016 -10.242 13.695 1 53.06 292 LEU A N 1
ATOM 2233 C CA . LEU A 1 292 ? -8.094 -10.969 14.359 1 53.06 292 LEU A CA 1
ATOM 2234 C C . LEU A 1 292 ? -7.582 -12.258 14.984 1 53.06 292 LEU A C 1
ATOM 2236 O O . LEU A 1 292 ? -8.375 -13.125 15.367 1 53.06 292 LEU A O 1
ATOM 2240 N N . ALA A 1 293 ? -6.348 -12.344 14.852 1 46.16 293 ALA A N 1
ATOM 2241 C CA . ALA A 1 293 ? -5.953 -13.68 15.305 1 46.16 293 ALA A CA 1
ATOM 2242 C C . ALA A 1 293 ? -6.578 -14 16.656 1 46.16 293 ALA A C 1
ATOM 2244 O O . ALA A 1 293 ? -6.723 -15.172 17.016 1 46.16 293 ALA A O 1
ATOM 2245 N N . ASP A 1 294 ? -6.887 -12.922 17.453 1 44.31 294 ASP A N 1
ATOM 2246 C CA . ASP A 1 294 ? -7.418 -13.398 18.719 1 44.31 294 ASP A CA 1
ATOM 2247 C C . ASP A 1 294 ? -8.875 -13.836 18.578 1 44.31 294 ASP A C 1
ATOM 2249 O O . ASP A 1 294 ? -9.727 -13.047 18.172 1 44.31 294 ASP A O 1
ATOM 2253 N N . GLY A 1 295 ? -9.062 -15.094 18.344 1 51.41 295 GLY A N 1
ATOM 2254 C CA . GLY A 1 295 ? -10.312 -15.812 18.547 1 51.41 295 GLY A CA 1
ATOM 2255 C C . GLY A 1 295 ? -10.977 -16.234 17.234 1 51.41 295 GLY A C 1
ATOM 2256 O O . GLY A 1 295 ? -12.188 -16.453 17.203 1 51.41 295 GLY A O 1
ATOM 2257 N N . ASP A 1 296 ? -10.273 -15.812 16.109 1 59.78 296 ASP A N 1
ATOM 2258 C CA . ASP A 1 296 ? -11.023 -16.25 14.945 1 59.78 296 ASP A CA 1
ATOM 2259 C C . ASP A 1 296 ? -11.133 -17.781 14.898 1 59.78 296 ASP A C 1
ATOM 2261 O O . ASP A 1 296 ? -10.141 -18.469 14.672 1 59.78 296 ASP A O 1
ATOM 2265 N N . SER A 1 297 ? -12.188 -18.219 15.289 1 69.62 297 SER A N 1
ATOM 2266 C CA . SER A 1 297 ? -12.523 -19.641 15.453 1 69.62 297 SER A CA 1
ATOM 2267 C C . SER A 1 297 ? -12.789 -20.297 14.102 1 69.62 297 SER A C 1
ATOM 2269 O O . SER A 1 297 ? -13.039 -21.5 14.039 1 69.62 297 SER A O 1
ATOM 2271 N N . SER A 1 298 ? -12.375 -19.516 13.008 1 83.19 298 SER A N 1
ATOM 2272 C CA . SER A 1 298 ? -12.773 -20.125 11.742 1 83.19 298 SER A CA 1
ATOM 2273 C C . SER A 1 298 ? -11.625 -20.891 11.109 1 83.19 298 SER A C 1
ATOM 2275 O O . SER A 1 298 ? -11.797 -21.547 10.078 1 83.19 298 SER A O 1
ATOM 2277 N N . PHE A 1 299 ? -10.477 -20.938 11.742 1 88.88 299 PHE A N 1
ATOM 2278 C CA . PHE A 1 299 ? -9.32 -21.672 11.227 1 88.88 299 PHE A CA 1
ATOM 2279 C C . PHE A 1 299 ? -8.75 -22.609 12.289 1 88.88 299 PHE A C 1
ATOM 2281 O O . PHE A 1 299 ? -8.828 -22.328 13.484 1 88.88 299 PHE A O 1
ATOM 2288 N N . HIS A 1 300 ? -8.188 -23.688 11.805 1 89.31 300 HIS A N 1
ATOM 2289 C CA . HIS A 1 300 ? -7.418 -24.562 12.68 1 89.31 300 HIS A CA 1
ATOM 2290 C C . HIS A 1 300 ? -6.074 -23.938 13.039 1 89.31 300 HIS A C 1
ATOM 2292 O O . HIS A 1 300 ? -5.625 -23 12.375 1 89.31 300 HIS A O 1
ATOM 2298 N N . LEU A 1 301 ? -5.418 -24.516 13.961 1 87.62 301 LEU A N 1
ATOM 2299 C CA . LEU A 1 301 ? -4.125 -24.016 14.43 1 87.62 301 LEU A CA 1
ATOM 2300 C C . LEU A 1 301 ? -3.076 -24.109 13.328 1 87.62 301 LEU A C 1
ATOM 2302 O O . LEU A 1 301 ? -2.105 -23.344 13.328 1 87.62 301 LEU A O 1
ATOM 2306 N N . TRP A 1 302 ? -3.355 -25.016 12.414 1 88.62 302 TRP A N 1
ATOM 2307 C CA . TRP A 1 302 ? -2.375 -25.219 11.352 1 88.62 302 TRP A CA 1
ATOM 2308 C C . TRP A 1 302 ? -2.77 -24.453 10.094 1 88.62 302 TRP A C 1
ATOM 2310 O O . TRP A 1 302 ? -2.244 -24.719 9.008 1 88.62 302 TRP A O 1
ATOM 2320 N N . GLY A 1 303 ? -3.725 -23.562 10.156 1 89.56 303 GLY A N 1
ATOM 2321 C CA . GLY A 1 303 ? -3.947 -22.547 9.133 1 89.56 303 GLY A CA 1
ATOM 2322 C C . GLY A 1 303 ? -5.023 -22.922 8.141 1 89.56 303 GLY A C 1
ATOM 2323 O O . GLY A 1 303 ? -5.383 -22.125 7.27 1 89.56 303 GLY A O 1
ATOM 2324 N N . GLU A 1 304 ? -5.586 -24.109 8.234 1 92 304 GLU A N 1
ATOM 2325 C CA . GLU A 1 304 ? -6.656 -24.531 7.336 1 92 304 GLU A CA 1
ATOM 2326 C C . GLU A 1 304 ? -8.008 -24 7.801 1 92 304 GLU A C 1
ATOM 2328 O O . GLU A 1 304 ? -8.289 -23.969 9 1 92 304 GLU A O 1
ATOM 2333 N N . SER A 1 305 ? -8.758 -23.656 6.848 1 90.88 305 SER A N 1
ATOM 2334 C CA . SER A 1 305 ? -10.102 -23.172 7.137 1 90.88 305 SER A CA 1
ATOM 2335 C C . SER A 1 305 ? -11 -24.281 7.641 1 90.88 305 SER A C 1
ATOM 2337 O O . SER A 1 305 ? -10.93 -25.422 7.145 1 90.88 305 SER A O 1
ATOM 2339 N N . LYS A 1 306 ? -11.883 -23.891 8.633 1 87.69 306 LYS A N 1
ATOM 2340 C CA . LYS A 1 306 ? -12.867 -24.844 9.141 1 87.69 306 LYS A CA 1
ATOM 2341 C C . LYS A 1 306 ? -14.125 -24.859 8.289 1 87.69 306 LYS A C 1
ATOM 2343 O O . LYS A 1 306 ? -14.992 -25.719 8.445 1 87.69 306 LYS A O 1
ATOM 2348 N N . LYS A 1 307 ? -14.188 -23.891 7.48 1 77.38 307 LYS A N 1
ATOM 2349 C CA . LYS A 1 307 ? -15.391 -23.781 6.668 1 77.38 307 LYS A CA 1
ATOM 2350 C C . LYS A 1 307 ? -15.445 -24.891 5.613 1 77.38 307 LYS A C 1
ATOM 2352 O O . LYS A 1 307 ? -14.43 -25.188 4.98 1 77.38 307 LYS A O 1
ATOM 2357 N N . ARG A 1 308 ? -16.625 -25.562 5.738 1 61.62 308 ARG A N 1
ATOM 2358 C CA . ARG A 1 308 ? -16.828 -26.625 4.742 1 61.62 308 ARG A CA 1
ATOM 2359 C C . ARG A 1 308 ? -17.188 -26.031 3.385 1 61.62 308 ARG A C 1
ATOM 2361 O O . ARG A 1 308 ? -17.781 -24.953 3.311 1 61.62 308 ARG A O 1
ATOM 2368 N N . ARG A 1 309 ? -16.578 -26.422 2.244 1 60.19 309 ARG A N 1
ATOM 2369 C CA . ARG A 1 309 ? -16.875 -25.969 0.889 1 60.19 309 ARG A CA 1
ATOM 2370 C C . ARG A 1 309 ? -18.391 -25.828 0.676 1 60.19 309 ARG A C 1
ATOM 2372 O O . ARG A 1 309 ? -19.141 -26.781 0.922 1 60.19 309 ARG A O 1
ATOM 2379 N N . ARG A 1 310 ? -18.922 -24.5 0.684 1 49.47 310 ARG A N 1
ATOM 2380 C CA . ARG A 1 310 ? -20.312 -24.422 0.205 1 49.47 310 ARG A CA 1
ATOM 2381 C C . ARG A 1 310 ? -20.391 -24.812 -1.266 1 49.47 310 ARG A C 1
ATOM 2383 O O . ARG A 1 310 ? -19.516 -24.484 -2.059 1 49.47 310 ARG A O 1
ATOM 2390 N N . ARG A 1 311 ? -21.109 -25.734 -1.556 1 42.28 311 ARG A N 1
ATOM 2391 C CA . ARG A 1 311 ? -21.469 -26.078 -2.928 1 42.28 311 ARG A CA 1
ATOM 2392 C C . ARG A 1 311 ? -21.719 -24.828 -3.766 1 42.28 311 ARG A C 1
ATOM 2394 O O . ARG A 1 311 ? -22.156 -23.812 -3.246 1 42.28 311 ARG A O 1
ATOM 2401 N N . SER A 1 312 ? -21.109 -24.719 -5.004 1 43.56 312 SER A N 1
ATOM 2402 C CA . SER A 1 312 ? -20.938 -23.734 -6.066 1 43.56 312 SER A CA 1
ATOM 2403 C C . SER A 1 312 ? -22.172 -22.859 -6.207 1 43.56 312 SER A C 1
ATOM 2405 O O . SER A 1 312 ? -23.234 -23.328 -6.609 1 43.56 312 SER A O 1
ATOM 2407 N N . SER A 1 313 ? -22.562 -22 -5.266 1 38.53 313 SER A N 1
ATOM 2408 C CA . SER A 1 313 ? -23.547 -21.062 -5.793 1 38.53 313 SER A CA 1
ATOM 2409 C C . SER A 1 313 ? -22.984 -20.281 -6.98 1 38.53 313 SER A C 1
ATOM 2411 O O . SER A 1 313 ? -21.797 -20.375 -7.277 1 38.53 313 SER A O 1
ATOM 2413 N N . SER A 1 314 ? -23.781 -19.078 -7.566 1 37.44 314 SER A N 1
ATOM 2414 C CA . SER A 1 314 ? -23.656 -18.266 -8.781 1 37.44 314 SER A CA 1
ATOM 2415 C C . SER A 1 314 ? -22.328 -17.531 -8.82 1 37.44 314 SER A C 1
ATOM 2417 O O . SER A 1 314 ? -21.844 -17.047 -7.789 1 37.44 314 SER A O 1
ATOM 2419 N N . PRO A 1 315 ? -21.609 -17.609 -9.984 1 38.81 315 PRO A N 1
ATOM 2420 C CA . PRO A 1 315 ? -20.328 -16.953 -10.258 1 38.81 315 PRO A CA 1
ATOM 2421 C C . PRO A 1 315 ? -20.312 -15.492 -9.805 1 38.81 315 PRO A C 1
ATOM 2423 O O . PRO A 1 315 ? -21.281 -14.766 -10.023 1 38.81 315 PRO A O 1
ATOM 2426 N N . LEU A 1 316 ? -19.594 -15.172 -8.859 1 37.94 316 LEU A N 1
ATOM 2427 C CA . LEU A 1 316 ? -19.359 -13.766 -8.555 1 37.94 316 LEU A CA 1
ATOM 2428 C C . LEU A 1 316 ? -18.844 -13.023 -9.781 1 37.94 316 LEU A C 1
ATOM 2430 O O . LEU A 1 316 ? -17.812 -13.398 -10.359 1 37.94 316 LEU A O 1
ATOM 2434 N N . GLN A 1 317 ? -19.641 -12.352 -10.711 1 31.39 317 GLN A N 1
ATOM 2435 C CA . GLN A 1 317 ? -19.297 -11.609 -11.914 1 31.39 317 GLN A CA 1
ATOM 2436 C C . GLN A 1 317 ? -18.578 -10.297 -11.562 1 31.39 317 GLN A C 1
ATOM 2438 O O . GLN A 1 317 ? -19.141 -9.461 -10.844 1 31.39 317 GLN A O 1
ATOM 2443 N N . TYR A 1 318 ? -17.375 -10.305 -11.211 1 32.78 318 TYR A N 1
ATOM 2444 C CA . TYR A 1 318 ? -16.688 -9.016 -11.273 1 32.78 318 TYR A CA 1
ATOM 2445 C C . TYR A 1 318 ? -16.328 -8.664 -12.719 1 32.78 318 TYR A C 1
ATOM 2447 O O . TYR A 1 318 ? -15.672 -9.445 -13.414 1 32.78 318 TYR A O 1
ATOM 2455 N N . SER A 1 319 ? -17.125 -7.867 -13.5 1 30.33 319 SER A N 1
ATOM 2456 C CA . SER A 1 319 ? -16.844 -7.422 -14.859 1 30.33 319 SER A CA 1
ATOM 2457 C C . SER A 1 319 ? -15.719 -6.398 -14.891 1 30.33 319 SER A C 1
ATOM 2459 O O . SER A 1 319 ? -15.875 -5.277 -14.391 1 30.33 319 SER A O 1
ATOM 2461 N N . SER A 1 320 ? -14.578 -6.77 -14.695 1 32.56 320 SER A N 1
ATOM 2462 C CA . SER A 1 320 ? -13.539 -5.801 -15.016 1 32.56 320 SER A CA 1
ATOM 2463 C C . SER A 1 320 ? -13.531 -5.465 -16.5 1 32.56 320 SER A C 1
ATOM 2465 O O . SER A 1 320 ? -13.781 -6.332 -17.344 1 32.56 320 SER A O 1
ATOM 2467 N N . SER A 1 321 ? -13.781 -4.316 -16.891 1 31.19 321 SER A N 1
ATOM 2468 C CA . SER A 1 321 ? -13.57 -3.908 -18.281 1 31.19 321 SER A CA 1
ATOM 2469 C C . SER A 1 321 ? -12.219 -4.379 -18.797 1 31.19 321 SER A C 1
ATOM 2471 O O . SER A 1 321 ? -11.789 -3.988 -19.891 1 31.19 321 SER A O 1
ATOM 2473 N N . MET A 1 322 ? -11.477 -5.031 -18.172 1 29.3 322 MET A N 1
ATOM 2474 C CA . MET A 1 322 ? -10.219 -5.484 -18.75 1 29.3 322 MET A CA 1
ATOM 2475 C C . MET A 1 322 ? -10.453 -6.641 -19.719 1 29.3 322 MET A C 1
ATOM 2477 O O . MET A 1 322 ? -10.531 -7.797 -19.297 1 29.3 322 MET A O 1
ATOM 2481 N N . GLN A 1 323 ? -11.453 -6.758 -20.609 1 23.84 323 GLN A N 1
ATOM 2482 C CA . GLN A 1 323 ? -11.438 -7.734 -21.688 1 23.84 323 GLN A CA 1
ATOM 2483 C C . GLN A 1 323 ? -10.172 -7.609 -22.531 1 23.84 323 GLN A C 1
ATOM 2485 O O . GLN A 1 323 ? -9.766 -6.5 -22.891 1 23.84 323 GLN A O 1
ATOM 2490 N N . MET B 1 1 ? -42.344 -7.625 -56.875 1 22.14 1 MET B N 1
ATOM 2491 C CA . MET B 1 1 ? -41.531 -8.156 -55.781 1 22.14 1 MET B CA 1
ATOM 2492 C C . MET B 1 1 ? -40.438 -7.16 -55.406 1 22.14 1 MET B C 1
ATOM 2494 O O . MET B 1 1 ? -39.5 -6.953 -56.156 1 22.14 1 MET B O 1
ATOM 2498 N N . ALA B 1 2 ? -40.875 -6.008 -54.688 1 30.83 2 ALA B N 1
ATOM 2499 C CA . ALA B 1 2 ? -40.125 -4.844 -54.188 1 30.83 2 ALA B CA 1
ATOM 2500 C C . ALA B 1 2 ? -39.094 -5.258 -53.156 1 30.83 2 ALA B C 1
ATOM 2502 O O . ALA B 1 2 ? -39.375 -5.996 -52.219 1 30.83 2 ALA B O 1
ATOM 2503 N N . ALA B 1 3 ? -37.719 -5.285 -53.594 1 28.86 3 ALA B N 1
ATOM 2504 C CA . ALA B 1 3 ? -36.438 -5.484 -52.875 1 28.86 3 ALA B CA 1
ATOM 2505 C C . ALA B 1 3 ? -36.281 -4.512 -51.719 1 28.86 3 ALA B C 1
ATOM 2507 O O . ALA B 1 3 ? -36.25 -3.297 -51.906 1 28.86 3 ALA B O 1
ATOM 2508 N N . ALA B 1 4 ? -36.844 -4.867 -50.469 1 33.97 4 ALA B N 1
ATOM 2509 C CA . ALA B 1 4 ? -36.688 -4.156 -49.188 1 33.97 4 ALA B CA 1
ATOM 2510 C C . ALA B 1 4 ? -35.219 -4.012 -48.812 1 33.97 4 ALA B C 1
ATOM 2512 O O . ALA B 1 4 ? -34.531 -5.012 -48.656 1 33.97 4 ALA B O 1
ATOM 2513 N N . SER B 1 5 ? -34.5 -2.961 -49.219 1 32.91 5 SER B N 1
ATOM 2514 C CA . SER B 1 5 ? -33.125 -2.596 -48.844 1 32.91 5 SER B CA 1
ATOM 2515 C C . SER B 1 5 ? -33.031 -2.326 -47.344 1 32.91 5 SER B C 1
ATOM 2517 O O . SER B 1 5 ? -33.688 -1.428 -46.812 1 32.91 5 SER B O 1
ATOM 2519 N N . ALA B 1 6 ? -32.812 -3.348 -46.531 1 34.12 6 ALA B N 1
ATOM 2520 C CA . ALA B 1 6 ? -32.531 -3.227 -45.094 1 34.12 6 ALA B CA 1
ATOM 2521 C C . ALA B 1 6 ? -31.266 -2.412 -44.844 1 34.12 6 ALA B C 1
ATOM 2523 O O . ALA B 1 6 ? -30.172 -2.787 -45.281 1 34.12 6 ALA B O 1
ATOM 2524 N N . LEU B 1 7 ? -31.344 -1.06 -44.625 1 33.06 7 LEU B N 1
ATOM 2525 C CA . LEU B 1 7 ? -30.266 -0.172 -44.188 1 33.06 7 LEU B CA 1
ATOM 2526 C C . LEU B 1 7 ? -29.781 -0.546 -42.812 1 33.06 7 LEU B C 1
ATOM 2528 O O . LEU B 1 7 ? -30.562 -0.543 -41.844 1 33.06 7 LEU B O 1
ATOM 2532 N N . LEU B 1 8 ? -28.672 -1.334 -42.688 1 32.34 8 LEU B N 1
ATOM 2533 C CA . LEU B 1 8 ? -27.922 -1.637 -41.469 1 32.34 8 LEU B CA 1
ATOM 2534 C C . LEU B 1 8 ? -27.344 -0.364 -40.875 1 32.34 8 LEU B C 1
ATOM 2536 O O . LEU B 1 8 ? -26.516 0.316 -41.5 1 32.34 8 LEU B O 1
ATOM 2540 N N . MET B 1 9 ? -28.156 0.241 -40 1 31.33 9 MET B N 1
ATOM 2541 C CA . MET B 1 9 ? -27.562 1.319 -39.188 1 31.33 9 MET B CA 1
ATOM 2542 C C . MET B 1 9 ? -26.5 0.783 -38.25 1 31.33 9 MET B C 1
ATOM 2544 O O . MET B 1 9 ? -26.766 -0.099 -37.438 1 31.33 9 MET B O 1
ATOM 2548 N N . ALA B 1 10 ? -25.203 0.867 -38.75 1 36.84 10 ALA B N 1
ATOM 2549 C CA . ALA B 1 10 ? -24.031 0.629 -37.906 1 36.84 10 ALA B CA 1
ATOM 2550 C C . ALA B 1 10 ? -24.031 1.556 -36.688 1 36.84 10 ALA B C 1
ATOM 2552 O O . ALA B 1 10 ? -23.984 2.779 -36.844 1 36.84 10 ALA B O 1
ATOM 2553 N N . ALA B 1 11 ? -24.484 1.066 -35.469 1 34.12 11 ALA B N 1
ATOM 2554 C CA . ALA B 1 11 ? -24.297 1.756 -34.219 1 34.12 11 ALA B CA 1
ATOM 2555 C C . ALA B 1 11 ? -22.812 1.914 -33.875 1 34.12 11 ALA B C 1
ATOM 2557 O O . ALA B 1 11 ? -22.109 0.923 -33.688 1 34.12 11 ALA B O 1
ATOM 2558 N N . LEU B 1 12 ? -22.172 3.008 -34.188 1 31.38 12 LEU B N 1
ATOM 2559 C CA . LEU B 1 12 ? -20.859 3.408 -33.688 1 31.38 12 LEU B CA 1
ATOM 2560 C C . LEU B 1 12 ? -20.891 3.672 -32.188 1 31.38 12 LEU B C 1
ATOM 2562 O O . LEU B 1 12 ? -21.531 4.621 -31.75 1 31.38 12 LEU B O 1
ATOM 2566 N N . ALA B 1 13 ? -20.688 2.592 -31.438 1 34.09 13 ALA B N 1
ATOM 2567 C CA . ALA B 1 13 ? -20.453 2.859 -30.016 1 34.09 13 ALA B CA 1
ATOM 2568 C C . ALA B 1 13 ? -19.188 3.701 -29.828 1 34.09 13 ALA B C 1
ATOM 2570 O O . ALA B 1 13 ? -18.078 3.238 -30.094 1 34.09 13 ALA B O 1
ATOM 2571 N N . VAL B 1 14 ? -19.344 5.004 -29.75 1 31.81 14 VAL B N 1
ATOM 2572 C CA . VAL B 1 14 ? -18.266 5.871 -29.281 1 31.81 14 VAL B CA 1
ATOM 2573 C C . VAL B 1 14 ? -17.875 5.469 -27.859 1 31.81 14 VAL B C 1
ATOM 2575 O O . VAL B 1 14 ? -18.672 5.562 -26.922 1 31.81 14 VAL B O 1
ATOM 2578 N N . PHE B 1 15 ? -16.938 4.566 -27.797 1 31.31 15 PHE B N 1
ATOM 2579 C CA . PHE B 1 15 ? -16.281 4.418 -26.516 1 31.31 15 PHE B CA 1
ATOM 2580 C C . PHE B 1 15 ? -15.734 5.754 -26.031 1 31.31 15 PHE B C 1
ATOM 2582 O O . PHE B 1 15 ? -14.82 6.316 -26.641 1 31.31 15 PHE B O 1
ATOM 2589 N N . ALA B 1 16 ? -16.562 6.508 -25.406 1 30.38 16 ALA B N 1
ATOM 2590 C CA . ALA B 1 16 ? -16.062 7.684 -24.703 1 30.38 16 ALA B CA 1
ATOM 2591 C C . ALA B 1 16 ? -14.945 7.305 -23.734 1 30.38 16 ALA B C 1
ATOM 2593 O O . ALA B 1 16 ? -15.172 6.578 -22.766 1 30.38 16 ALA B O 1
ATOM 2594 N N . ALA B 1 17 ? -13.773 7.355 -24.234 1 33.31 17 ALA B N 1
ATOM 2595 C CA . ALA B 1 17 ? -12.695 7.402 -23.25 1 33.31 17 ALA B CA 1
ATOM 2596 C C . ALA B 1 17 ? -13.008 8.414 -22.141 1 33.31 17 ALA B C 1
ATOM 2598 O O . ALA B 1 17 ? -13.07 9.617 -22.391 1 33.31 17 ALA B O 1
ATOM 2599 N N . ALA B 1 18 ? -13.844 8.125 -21.266 1 34.06 18 ALA B N 1
ATOM 2600 C CA . ALA B 1 18 ? -13.953 9.031 -20.125 1 34.06 18 ALA B CA 1
ATOM 2601 C C . ALA B 1 18 ? -12.594 9.578 -19.719 1 34.06 18 ALA B C 1
ATOM 2603 O O . ALA B 1 18 ? -11.695 8.812 -19.344 1 34.06 18 ALA B O 1
ATOM 2604 N N . ALA B 1 19 ? -12.195 10.594 -20.297 1 36.19 19 ALA B N 1
ATOM 2605 C CA . ALA B 1 19 ? -11.062 11.328 -19.75 1 36.19 19 ALA B CA 1
ATOM 2606 C C . ALA B 1 19 ? -11.102 11.336 -18.219 1 36.19 19 ALA B C 1
ATOM 2608 O O . ALA B 1 19 ? -12.078 11.781 -17.625 1 36.19 19 ALA B O 1
ATOM 2609 N N . ALA B 1 20 ? -10.469 10.406 -17.578 1 42.91 20 ALA B N 1
ATOM 2610 C CA . ALA B 1 20 ? -10.297 10.438 -16.125 1 42.91 20 ALA B CA 1
ATOM 2611 C C . ALA B 1 20 ? -10.148 11.875 -15.633 1 42.91 20 ALA B C 1
ATOM 2613 O O . ALA B 1 20 ? -9.227 12.586 -16.031 1 42.91 20 ALA B O 1
ATOM 2614 N N . ALA B 1 21 ? -11.188 12.469 -15.43 1 53.53 21 ALA B N 1
ATOM 2615 C CA . ALA B 1 21 ? -11.141 13.805 -14.836 1 53.53 21 ALA B CA 1
ATOM 2616 C C . ALA B 1 21 ? -10.086 13.883 -13.734 1 53.53 21 ALA B C 1
ATOM 2618 O O . ALA B 1 21 ? -10.125 13.102 -12.781 1 53.53 21 ALA B O 1
ATOM 2619 N N . ALA B 1 22 ? -8.859 14.391 -14.062 1 67.62 22 ALA B N 1
ATOM 2620 C CA . ALA B 1 22 ? -7.719 14.625 -13.172 1 67.62 22 ALA B CA 1
ATOM 2621 C C . ALA B 1 22 ? -8.148 15.383 -11.922 1 67.62 22 ALA B C 1
ATOM 2623 O O . ALA B 1 22 ? -9.055 16.219 -11.969 1 67.62 22 ALA B O 1
ATOM 2624 N N . LEU B 1 23 ? -7.875 14.852 -10.648 1 83.38 23 LEU B N 1
ATOM 2625 C CA . LEU B 1 23 ? -8.078 15.516 -9.367 1 83.38 23 LEU B CA 1
ATOM 2626 C C . LEU B 1 23 ? -7.648 16.984 -9.438 1 83.38 23 LEU B C 1
ATOM 2628 O O . LEU B 1 23 ? -6.523 17.281 -9.844 1 83.38 23 LEU B O 1
ATOM 2632 N N . ASP B 1 24 ? -8.586 17.922 -9.219 1 87.38 24 ASP B N 1
ATOM 2633 C CA . ASP B 1 24 ? -8.281 19.359 -9.227 1 87.38 24 ASP B CA 1
ATOM 2634 C C . ASP B 1 24 ? -7.652 19.781 -7.902 1 87.38 24 ASP B C 1
ATOM 2636 O O . ASP B 1 24 ? -8.328 19.844 -6.875 1 87.38 24 ASP B O 1
ATOM 2640 N N . THR B 1 25 ? -6.41 20.125 -7.918 1 93.56 25 THR B N 1
ATOM 2641 C CA . THR B 1 25 ? -5.703 20.5 -6.699 1 93.56 25 THR B CA 1
ATOM 2642 C C . THR B 1 25 ? -5.5 22 -6.621 1 93.56 25 THR B C 1
ATOM 2644 O O . THR B 1 25 ? -4.633 22.484 -5.891 1 93.56 25 THR B O 1
ATOM 2647 N N . SER B 1 26 ? -6.359 22.75 -7.332 1 95.06 26 SER B N 1
ATOM 2648 C CA . SER B 1 26 ? -6.262 24.203 -7.301 1 95.06 26 SER B CA 1
ATOM 2649 C C . SER B 1 26 ? -6.777 24.766 -5.98 1 95.06 26 SER B C 1
ATOM 2651 O O . SER B 1 26 ? -7.77 24.281 -5.438 1 95.06 26 SER B O 1
ATOM 2653 N N . PRO B 1 27 ? -6.148 25.812 -5.504 1 97.5 27 PRO B N 1
ATOM 2654 C CA . PRO B 1 27 ? -6.629 26.422 -4.262 1 97.5 27 PRO B CA 1
ATOM 2655 C C . PRO B 1 27 ? -8.023 27.031 -4.406 1 97.5 27 PRO B C 1
ATOM 2657 O O . PRO B 1 27 ? -8.422 27.422 -5.508 1 97.5 27 PRO B O 1
ATOM 2660 N N . VAL B 1 28 ? -8.711 27.094 -3.312 1 97.38 28 VAL B N 1
ATOM 2661 C CA . VAL B 1 28 ? -10.055 27.656 -3.291 1 97.38 28 VAL B CA 1
ATOM 2662 C C . VAL B 1 28 ? -10.086 28.859 -2.352 1 97.38 28 VAL B C 1
ATOM 2664 O O . VAL B 1 28 ? -9.305 28.938 -1.401 1 97.38 28 VAL B O 1
ATOM 2667 N N . PRO B 1 29 ? -11.031 29.812 -2.686 1 97.75 29 PRO B N 1
ATOM 2668 C CA . PRO B 1 29 ? -11.227 30.891 -1.7 1 97.75 29 PRO B CA 1
ATOM 2669 C C . PRO B 1 29 ? -11.75 30.359 -0.365 1 97.75 29 PRO B C 1
ATOM 2671 O O . PRO B 1 29 ? -12.43 29.328 -0.324 1 97.75 29 PRO B O 1
ATOM 2674 N N . PHE B 1 30 ? -11.445 31.078 0.679 1 98.31 30 PHE B N 1
ATOM 2675 C CA . PHE B 1 30 ? -11.805 30.641 2.027 1 98.31 30 PHE B CA 1
ATOM 2676 C C . PHE B 1 30 ? -13.297 30.359 2.123 1 98.31 30 PHE B C 1
ATOM 2678 O O . PHE B 1 30 ? -13.695 29.266 2.535 1 98.31 30 PHE B O 1
ATOM 2685 N N . ASP B 1 31 ? -14.125 31.188 1.623 1 97.5 31 ASP B N 1
ATOM 2686 C CA . ASP B 1 31 ? -15.57 31.094 1.834 1 97.5 31 ASP B CA 1
ATOM 2687 C C . ASP B 1 31 ? -16.172 29.984 0.99 1 97.5 31 ASP B C 1
ATOM 2689 O O . ASP B 1 31 ? -17.312 29.562 1.235 1 97.5 31 ASP B O 1
ATOM 2693 N N . ALA B 1 32 ? -15.461 29.594 0.013 1 96.81 32 ALA B N 1
ATOM 2694 C CA . ALA B 1 32 ? -15.977 28.516 -0.829 1 96.81 32 ALA B CA 1
ATOM 2695 C C . ALA B 1 32 ? -15.969 27.188 -0.081 1 96.81 32 ALA B C 1
ATOM 2697 O O . ALA B 1 32 ? -16.828 26.328 -0.312 1 96.81 32 ALA B O 1
ATOM 2698 N N . GLY B 1 33 ? -15 27.062 0.922 1 97.12 33 GLY B N 1
ATOM 2699 C CA . GLY B 1 33 ? -14.859 25.734 1.478 1 97.12 33 GLY B CA 1
ATOM 2700 C C . GLY B 1 33 ? -14.789 25.719 2.992 1 97.12 33 GLY B C 1
ATOM 2701 O O . GLY B 1 33 ? -14.93 24.672 3.619 1 97.12 33 GLY B O 1
ATOM 2702 N N . TYR B 1 34 ? -14.609 26.828 3.58 1 98.44 34 TYR B N 1
ATOM 2703 C CA . TYR B 1 34 ? -14.328 26.844 5.012 1 98.44 34 TYR B CA 1
ATOM 2704 C C . TYR B 1 34 ? -15.258 27.797 5.742 1 98.44 34 TYR B C 1
ATOM 2706 O O . TYR B 1 34 ? -15.891 28.656 5.121 1 98.44 34 TYR B O 1
ATOM 2714 N N . ALA B 1 35 ? -15.367 27.578 7.023 1 98.38 35 ALA B N 1
ATOM 2715 C CA . ALA B 1 35 ? -16.094 28.438 7.957 1 98.38 35 ALA B CA 1
ATOM 2716 C C . ALA B 1 35 ? -15.32 28.625 9.25 1 98.38 35 ALA B C 1
ATOM 2718 O O . ALA B 1 35 ? -14.5 27.781 9.617 1 98.38 35 ALA B O 1
ATOM 2719 N N . PRO B 1 36 ? -15.578 29.734 9.898 1 98.44 36 PRO B N 1
ATOM 2720 C CA . PRO B 1 36 ? -14.945 29.906 11.211 1 98.44 36 PRO B CA 1
ATOM 2721 C C . PRO B 1 36 ? -15.375 28.828 12.211 1 98.44 36 PRO B C 1
ATOM 2723 O O . PRO B 1 36 ? -16.531 28.406 12.219 1 98.44 36 PRO B O 1
ATOM 2726 N N . LEU B 1 37 ? -14.5 28.391 12.961 1 98.25 37 LEU B N 1
ATOM 2727 C CA . LEU B 1 37 ? -14.75 27.391 13.992 1 98.25 37 LEU B CA 1
ATOM 2728 C C . LEU B 1 37 ? -14.859 28.047 15.367 1 98.25 37 LEU B C 1
ATOM 2730 O O . LEU B 1 37 ? -15.797 27.766 16.109 1 98.25 37 LEU B O 1
ATOM 2734 N N . PHE B 1 38 ? -13.906 28.875 15.781 1 98.31 38 PHE B N 1
ATOM 2735 C CA . PHE B 1 38 ? -13.891 29.609 17.047 1 98.31 38 PHE B CA 1
ATOM 2736 C C . PHE B 1 38 ? -12.93 30.797 16.969 1 98.31 38 PHE B C 1
ATOM 2738 O O . PHE B 1 38 ? -12.203 30.953 15.977 1 98.31 38 PHE B O 1
ATOM 2745 N N . GLY B 1 39 ? -12.891 31.656 17.969 1 98.25 39 GLY B N 1
ATOM 2746 C CA . GLY B 1 39 ? -11.883 32.688 18.141 1 98.25 39 GLY B CA 1
ATOM 2747 C C . GLY B 1 39 ? -12.391 34.094 17.797 1 98.25 39 GLY B C 1
ATOM 2748 O O . GLY B 1 39 ? -11.758 35.094 18.141 1 98.25 39 GLY B O 1
ATOM 2749 N N . GLY B 1 40 ? -13.602 34.219 17.078 1 96.94 40 GLY B N 1
ATOM 2750 C CA . GLY B 1 40 ? -14.188 35.5 16.766 1 96.94 40 GLY B CA 1
ATOM 2751 C C . GLY B 1 40 ? -13.273 36.375 15.922 1 96.94 40 GLY B C 1
ATOM 2752 O O . GLY B 1 40 ? -12.828 35.969 14.844 1 96.94 40 GLY B O 1
ATOM 2753 N N . ASP B 1 41 ? -12.852 37.5 16.562 1 97.44 41 ASP B N 1
ATOM 2754 C CA . ASP B 1 41 ? -12.078 38.531 15.844 1 97.44 41 ASP B CA 1
ATOM 2755 C C . ASP B 1 41 ? -10.648 38.031 15.594 1 97.44 41 ASP B C 1
ATOM 2757 O O . ASP B 1 41 ? -9.906 38.656 14.82 1 97.44 41 ASP B O 1
ATOM 2761 N N . ASN B 1 42 ? -10.258 36.938 16.172 1 98.62 42 ASN B N 1
ATOM 2762 C CA . ASN B 1 42 ? -8.914 36.406 15.977 1 98.62 42 ASN B CA 1
ATOM 2763 C C . ASN B 1 42 ? -8.805 35.625 14.672 1 98.62 42 ASN B C 1
ATOM 2765 O O . ASN B 1 42 ? -7.719 35.156 14.305 1 98.62 42 ASN B O 1
ATOM 2769 N N . LEU B 1 43 ? -9.875 35.438 13.984 1 98.75 43 LEU B N 1
ATOM 2770 C CA . LEU B 1 43 ? -9.867 34.969 12.602 1 98.75 43 LEU B CA 1
ATOM 2771 C C . LEU B 1 43 ? -10.125 36.125 11.633 1 98.75 43 LEU B C 1
ATOM 2773 O O . LEU B 1 43 ? -11.188 36.75 11.664 1 98.75 43 LEU B O 1
ATOM 2777 N N . VAL B 1 44 ? -9.141 36.406 10.859 1 98.56 44 VAL B N 1
ATOM 2778 C CA . VAL B 1 44 ? -9.219 37.562 9.961 1 98.56 44 VAL B CA 1
ATOM 2779 C C . VAL B 1 44 ? -9.039 37.094 8.516 1 98.56 44 VAL B C 1
ATOM 2781 O O . VAL B 1 44 ? -7.98 36.594 8.148 1 98.56 44 VAL B O 1
ATOM 2784 N N . ARG B 1 45 ? -9.961 37.375 7.703 1 98 45 ARG B N 1
ATOM 2785 C CA . ARG B 1 45 ? -9.891 37.031 6.285 1 98 45 ARG B CA 1
ATOM 2786 C C . ARG B 1 45 ? -9.281 38.188 5.477 1 98 45 ARG B C 1
ATOM 2788 O O . ARG B 1 45 ? -9.523 39.375 5.766 1 98 45 ARG B O 1
ATOM 2795 N N . SER B 1 46 ? -8.539 37.781 4.57 1 97.62 46 SER B N 1
ATOM 2796 C CA . SER B 1 46 ? -8.039 38.812 3.662 1 97.62 46 SER B CA 1
ATOM 2797 C C . SER B 1 46 ? -9.156 39.375 2.797 1 97.62 46 SER B C 1
ATOM 2799 O O . SER B 1 46 ? -10.203 38.75 2.631 1 97.62 46 SER B O 1
ATOM 2801 N N . ALA B 1 47 ? -8.883 40.531 2.225 1 96 47 ALA B N 1
ATOM 2802 C CA . ALA B 1 47 ? -9.891 41.219 1.427 1 96 47 ALA B CA 1
ATOM 2803 C C . ALA B 1 47 ? -10.258 40.438 0.184 1 96 47 ALA B C 1
ATOM 2805 O O . ALA B 1 47 ? -11.422 40.406 -0.238 1 96 47 ALA B O 1
ATOM 2806 N N . ASP B 1 48 ? -9.328 39.75 -0.425 1 95.62 48 ASP B N 1
ATOM 2807 C CA . ASP B 1 48 ? -9.594 39 -1.657 1 95.62 48 ASP B CA 1
ATOM 2808 C C . ASP B 1 48 ? -10.125 37.594 -1.357 1 95.62 48 ASP B C 1
ATOM 2810 O O . ASP B 1 48 ? -10.422 36.844 -2.275 1 95.62 48 ASP B O 1
ATOM 2814 N N . GLY B 1 49 ? -10.141 37.25 -0.169 1 96.38 49 GLY B N 1
ATOM 2815 C CA . GLY B 1 49 ? -10.734 36 0.247 1 96.38 49 GLY B CA 1
ATOM 2816 C C . GLY B 1 49 ? -9.812 34.812 0.049 1 96.38 49 GLY B C 1
ATOM 2817 O O . GLY B 1 49 ? -10.227 33.656 0.234 1 96.38 49 GLY B O 1
ATOM 2818 N N . ARG B 1 50 ? -8.547 35.062 -0.194 1 96.5 50 ARG B N 1
ATOM 2819 C CA . ARG B 1 50 ? -7.668 33.969 -0.588 1 96.5 50 ARG B CA 1
ATOM 2820 C C . ARG B 1 50 ? -6.746 33.562 0.557 1 96.5 50 ARG B C 1
ATOM 2822 O O . ARG B 1 50 ? -6.016 32.562 0.459 1 96.5 50 ARG B O 1
ATOM 2829 N N . SER B 1 51 ? -6.789 34.281 1.642 1 97.5 51 SER B N 1
ATOM 2830 C CA . SER B 1 51 ? -6.023 33.938 2.832 1 97.5 51 SER B CA 1
ATOM 2831 C C . SER B 1 51 ? -6.809 34.25 4.105 1 97.5 51 SER B C 1
ATOM 2833 O O . SER B 1 51 ? -7.777 35 4.078 1 97.5 51 SER B O 1
ATOM 2835 N N . VAL B 1 52 ? -6.461 33.594 5.148 1 98.62 52 VAL B N 1
ATOM 2836 C CA . VAL B 1 52 ? -7.043 33.781 6.473 1 98.62 52 VAL B CA 1
ATOM 2837 C C . VAL B 1 52 ? -5.941 33.781 7.527 1 98.62 52 VAL B C 1
ATOM 2839 O O . VAL B 1 52 ? -5.012 32.969 7.465 1 98.62 52 VAL B O 1
ATOM 2842 N N . THR B 1 53 ? -5.984 34.719 8.398 1 98.56 53 THR B N 1
ATOM 2843 C CA . THR B 1 53 ? -5.043 34.781 9.508 1 98.56 53 THR B CA 1
ATOM 2844 C C . THR B 1 53 ? -5.699 34.312 10.805 1 98.56 53 THR B C 1
ATOM 2846 O O . THR B 1 53 ? -6.773 34.781 11.172 1 98.56 53 THR B O 1
ATOM 2849 N N . LEU B 1 54 ? -5.078 33.344 11.422 1 98.81 54 LEU B N 1
ATOM 2850 C CA . LEU B 1 54 ? -5.469 32.906 12.75 1 98.81 54 LEU B CA 1
ATOM 2851 C C . LEU B 1 54 ? -4.559 33.5 13.82 1 98.81 54 LEU B C 1
ATOM 2853 O O . LEU B 1 54 ? -3.332 33.406 13.711 1 98.81 54 LEU B O 1
ATOM 2857 N N . LYS B 1 55 ? -5.18 34.031 14.82 1 98.75 55 LYS B N 1
ATOM 2858 C CA . LYS B 1 55 ? -4.406 34.656 15.891 1 98.75 55 LYS B CA 1
ATOM 2859 C C . LYS B 1 55 ? -4.637 33.938 17.219 1 98.75 55 LYS B C 1
ATOM 2861 O O . LYS B 1 55 ? -5.668 33.312 17.422 1 98.75 55 LYS B O 1
ATOM 2866 N N . LEU B 1 56 ? -3.654 33.969 18.062 1 98.69 56 LEU B N 1
ATOM 2867 C CA . LEU B 1 56 ? -3.705 33.562 19.453 1 98.69 56 LEU B CA 1
ATOM 2868 C C . LEU B 1 56 ? -3.311 34.688 20.375 1 98.69 56 LEU B C 1
ATOM 2870 O O . LEU B 1 56 ? -2.227 35.25 20.234 1 98.69 56 LEU B O 1
ATOM 2874 N N . ASP B 1 57 ? -4.188 35.094 21.281 1 98.38 57 ASP B N 1
ATOM 2875 C CA . ASP B 1 57 ? -3.871 36.031 22.344 1 98.38 57 ASP B CA 1
ATOM 2876 C C . ASP B 1 57 ? -4.215 35.469 23.719 1 98.38 57 ASP B C 1
ATOM 2878 O O . ASP B 1 57 ? -4.461 34.281 23.859 1 98.38 57 ASP B O 1
ATOM 2882 N N . ARG B 1 58 ? -4.066 36.344 24.672 1 97.62 58 ARG B N 1
ATOM 2883 C CA . ARG B 1 58 ? -4.195 35.875 26.047 1 97.62 58 ARG B CA 1
ATOM 2884 C C . ARG B 1 58 ? -5.605 35.344 26.312 1 97.62 58 ARG B C 1
ATOM 2886 O O . ARG B 1 58 ? -5.844 34.656 27.297 1 97.62 58 ARG B O 1
ATOM 2893 N N . TYR B 1 59 ? -6.492 35.656 25.438 1 98.06 59 TYR B N 1
ATOM 2894 C CA . TYR B 1 59 ? -7.883 35.312 25.688 1 98.06 59 TYR B CA 1
ATOM 2895 C C . TYR B 1 59 ? -8.266 34.031 24.922 1 98.06 59 TYR B C 1
ATOM 2897 O O . TYR B 1 59 ? -8.977 33.188 25.453 1 98.06 59 TYR B O 1
ATOM 2905 N N . THR B 1 60 ? -7.891 33.938 23.656 1 98.31 60 THR B N 1
ATOM 2906 C CA . THR B 1 60 ? -8.32 32.75 22.891 1 98.31 60 THR B CA 1
ATOM 2907 C C . THR B 1 60 ? -7.426 32.562 21.672 1 98.31 60 THR B C 1
ATOM 2909 O O . THR B 1 60 ? -6.809 33.5 21.188 1 98.31 60 THR B O 1
ATOM 2912 N N . GLY B 1 61 ? -7.309 31.266 21.266 1 98.75 61 GLY B N 1
ATOM 2913 C CA . GLY B 1 61 ? -6.883 30.953 19.906 1 98.75 61 GLY B CA 1
ATOM 2914 C C . GLY B 1 61 ? -7.992 31.109 18.891 1 98.75 61 GLY B C 1
ATOM 2915 O O . GLY B 1 61 ? -9.008 31.75 19.156 1 98.75 61 GLY B O 1
ATOM 2916 N N . SER B 1 62 ? -7.766 30.609 17.766 1 98.88 62 SER B N 1
ATOM 2917 C CA . SER B 1 62 ? -8.766 30.672 16.703 1 98.88 62 SER B CA 1
ATOM 2918 C C . SER B 1 62 ? -8.586 29.531 15.695 1 98.88 62 SER B C 1
ATOM 2920 O O . SER B 1 62 ? -7.566 28.828 15.719 1 98.88 62 SER B O 1
ATOM 2922 N N . GLY B 1 63 ? -9.594 29.234 14.93 1 98.88 63 GLY B N 1
ATOM 2923 C CA . GLY B 1 63 ? -9.539 28.156 13.961 1 98.88 63 GLY B CA 1
ATOM 2924 C C . GLY B 1 63 ? -10.664 28.203 12.945 1 98.88 63 GLY B C 1
ATOM 2925 O O . GLY B 1 63 ? -11.594 29 13.078 1 98.88 63 GLY B O 1
ATOM 2926 N N . PHE B 1 64 ? -10.516 27.438 11.898 1 98.88 64 PHE B N 1
ATOM 2927 C CA . PHE B 1 64 ? -11.555 27.25 10.891 1 98.88 64 PHE B CA 1
ATOM 2928 C C . PHE B 1 64 ? -11.68 25.781 10.523 1 98.88 64 PHE B C 1
ATOM 2930 O O . PHE B 1 64 ? -10.82 24.969 10.875 1 98.88 64 PHE B O 1
ATOM 2937 N N . VAL B 1 65 ? -12.758 25.422 9.914 1 98.75 65 VAL B N 1
ATOM 2938 C CA . VAL B 1 65 ? -13.102 24.047 9.555 1 98.75 65 VAL B CA 1
ATOM 2939 C C . VAL B 1 65 ? -13.766 24.016 8.18 1 98.75 65 VAL B C 1
ATOM 2941 O O . VAL B 1 65 ? -14.422 24.984 7.785 1 98.75 65 VAL B O 1
ATOM 2944 N N . SER B 1 66 ? -13.516 22.984 7.461 1 98.38 66 SER B N 1
ATOM 2945 C CA . SER B 1 66 ? -14.211 22.844 6.184 1 98.38 66 SER B CA 1
ATOM 2946 C C . SER B 1 66 ? -15.719 22.719 6.383 1 98.38 66 SER B C 1
ATOM 2948 O O . SER B 1 66 ? -16.172 22.125 7.363 1 98.38 66 SER B O 1
AT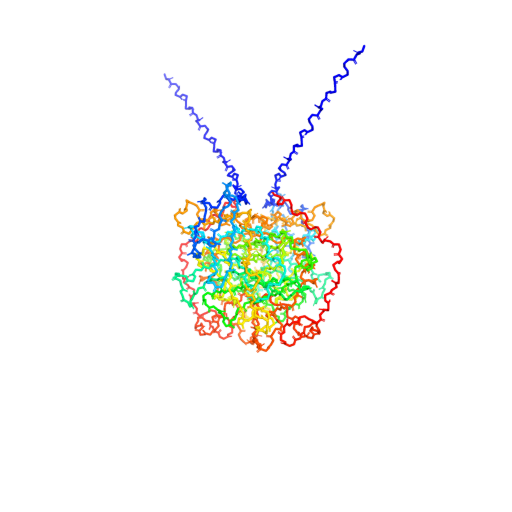OM 2950 N N . LYS B 1 67 ? -16.453 23.188 5.422 1 96.81 67 LYS B N 1
ATOM 2951 C CA . LYS B 1 67 ? -17.906 23.172 5.48 1 96.81 67 LYS B CA 1
ATOM 2952 C C . LYS B 1 67 ? -18.453 21.75 5.289 1 96.81 67 LYS B C 1
ATOM 2954 O O . LYS B 1 67 ? -19.562 21.438 5.727 1 96.81 67 LYS B O 1
ATOM 2959 N N . SER B 1 68 ? -17.672 20.922 4.633 1 95.19 68 SER B N 1
ATOM 2960 C CA . SER B 1 68 ? -18.062 19.547 4.367 1 95.19 68 SER B CA 1
ATOM 2961 C C . SER B 1 68 ? -17.047 18.562 4.934 1 95.19 68 SER B C 1
ATOM 2963 O O . SER B 1 68 ? -15.898 18.922 5.176 1 95.19 68 SER B O 1
ATOM 2965 N N . ALA B 1 69 ? -17.547 17.344 5.133 1 96.94 69 ALA B N 1
ATOM 2966 C CA . ALA B 1 69 ? -16.656 16.219 5.418 1 96.94 69 ALA B CA 1
ATOM 2967 C C . ALA B 1 69 ? -16.328 15.438 4.145 1 96.94 69 ALA B C 1
ATOM 2969 O O . ALA B 1 69 ? -17.078 15.492 3.168 1 96.94 69 ALA B O 1
ATOM 2970 N N . TYR B 1 70 ? -15.25 14.797 4.191 1 96.94 70 TYR B N 1
ATOM 2971 C CA . TYR B 1 70 ? -14.766 14.086 3.016 1 96.94 70 TYR B CA 1
ATOM 2972 C C . TYR B 1 70 ? -14.398 12.641 3.359 1 96.94 70 TYR B C 1
ATOM 2974 O O . TYR B 1 70 ? -14 12.352 4.488 1 96.94 70 TYR B O 1
ATOM 2982 N N . ARG B 1 71 ? -14.625 11.734 2.408 1 95.81 71 ARG B N 1
ATOM 2983 C CA . ARG B 1 71 ? -14.094 10.375 2.465 1 95.81 71 ARG B CA 1
ATOM 2984 C C . ARG B 1 71 ? -12.844 10.242 1.607 1 95.81 71 ARG B C 1
ATOM 2986 O O . ARG B 1 71 ? -12.883 9.656 0.523 1 95.81 71 ARG B O 1
ATOM 2993 N N . HIS B 1 72 ? -11.766 10.719 2.162 1 97.62 72 HIS B N 1
ATOM 2994 C CA . HIS B 1 72 ? -10.469 10.773 1.502 1 97.62 72 HIS B CA 1
ATOM 2995 C C . HIS B 1 72 ? -10.336 12.031 0.65 1 97.62 72 HIS B C 1
ATOM 2997 O O . HIS B 1 72 ? -11.32 12.75 0.439 1 97.62 72 HIS B O 1
ATOM 3003 N N . GLY B 1 73 ? -9.078 12.328 0.206 1 97.75 73 GLY B N 1
ATOM 3004 C CA . GLY B 1 73 ? -8.805 13.5 -0.605 1 97.75 73 GLY B CA 1
ATOM 3005 C C . GLY B 1 73 ? -7.387 14.016 -0.452 1 97.75 73 GLY B C 1
ATOM 3006 O O . GLY B 1 73 ? -6.539 13.344 0.136 1 97.75 73 GLY B O 1
ATOM 3007 N N . PHE B 1 74 ? -7.156 15.109 -1.152 1 98.62 74 PHE B N 1
ATOM 3008 C CA . PHE B 1 74 ? -5.922 15.883 -1.056 1 98.62 74 PHE B CA 1
ATOM 3009 C C . PHE B 1 74 ? -6.191 17.266 -0.491 1 98.62 74 PHE B C 1
ATOM 3011 O O . PHE B 1 74 ? -6.934 18.047 -1.087 1 98.62 74 PHE B O 1
ATOM 3018 N N . PHE B 1 75 ? -5.543 17.578 0.676 1 98.81 75 PHE B N 1
ATOM 3019 C CA . PHE B 1 75 ? -5.801 18.812 1.408 1 98.81 75 PHE B CA 1
ATOM 3020 C C . PHE B 1 75 ? -4.496 19.516 1.749 1 98.81 75 PHE B C 1
ATOM 3022 O O . PHE B 1 75 ? -3.529 18.875 2.174 1 98.81 75 PHE B O 1
ATOM 3029 N N . GLY B 1 76 ? -4.484 20.828 1.47 1 98.62 76 GLY B N 1
ATOM 3030 C CA . GLY B 1 76 ? -3.234 21.531 1.718 1 98.62 76 GLY B CA 1
ATOM 3031 C C . GLY B 1 76 ? -3.426 23.016 1.995 1 98.62 76 GLY B C 1
ATOM 3032 O O . GLY B 1 76 ? -4.508 23.562 1.764 1 98.62 76 GLY B O 1
ATOM 3033 N N . ALA B 1 77 ? -2.391 23.641 2.537 1 98.5 77 ALA B N 1
ATOM 3034 C CA . ALA B 1 77 ? -2.318 25.078 2.787 1 98.5 77 ALA B CA 1
ATOM 3035 C C . ALA B 1 77 ? -0.87 25.547 2.85 1 98.5 77 ALA B C 1
ATOM 3037 O O . ALA B 1 77 ? 0.011 24.812 3.299 1 98.5 77 ALA B O 1
ATOM 3038 N N . SER B 1 78 ? -0.687 26.719 2.359 1 97.25 78 SER B N 1
ATOM 3039 C CA . SER B 1 78 ? 0.53 27.438 2.703 1 97.25 78 SER B CA 1
ATOM 3040 C C . SER B 1 78 ? 0.388 28.156 4.043 1 97.25 78 SER B C 1
ATOM 3042 O O . SER B 1 78 ? -0.629 28.797 4.301 1 97.25 78 SER B O 1
ATOM 3044 N N . ILE B 1 79 ? 1.396 28.031 4.898 1 96.88 79 ILE B N 1
ATOM 3045 C CA . ILE B 1 79 ? 1.296 28.594 6.238 1 96.88 79 ILE B CA 1
ATOM 3046 C C . ILE B 1 79 ? 2.52 29.469 6.52 1 96.88 79 ILE B C 1
ATOM 3048 O O . ILE B 1 79 ? 3.656 29.016 6.398 1 96.88 79 ILE B O 1
ATOM 3052 N N . LYS B 1 80 ? 2.262 30.672 6.797 1 94.75 80 LYS B N 1
ATOM 3053 C CA . LYS B 1 80 ? 3.27 31.562 7.371 1 94.75 80 LYS B CA 1
ATOM 3054 C C . LYS B 1 80 ? 3.186 31.562 8.898 1 94.75 80 LYS B C 1
ATOM 3056 O O . LYS B 1 80 ? 2.168 31.969 9.461 1 94.75 80 LYS B O 1
ATOM 3061 N N . LEU B 1 81 ? 4.203 31.125 9.523 1 93.81 81 LEU B N 1
ATOM 3062 C CA . LEU B 1 81 ? 4.203 30.969 10.977 1 93.81 81 LEU B CA 1
ATOM 3063 C C . LEU B 1 81 ? 4.617 32.281 11.664 1 93.81 81 LEU B C 1
ATOM 3065 O O . LEU B 1 81 ? 5.301 33.094 11.07 1 93.81 81 LEU B O 1
ATOM 3069 N N . PRO B 1 82 ? 4.113 32.406 12.945 1 90.81 82 PRO B N 1
ATOM 3070 C CA . PRO B 1 82 ? 4.566 33.562 13.695 1 90.81 82 PRO B CA 1
ATOM 3071 C C . PRO B 1 82 ? 6.082 33.594 13.867 1 90.81 82 PRO B C 1
ATOM 3073 O O . PRO B 1 82 ? 6.73 32.562 13.922 1 90.81 82 PRO B O 1
ATOM 3076 N N . GLY B 1 83 ? 6.488 34.75 13.805 1 81.94 83 GLY B N 1
ATOM 3077 C CA . GLY B 1 83 ? 7.906 34.969 14.039 1 81.94 83 GLY B CA 1
ATOM 3078 C C . GLY B 1 83 ? 8.227 35.312 15.484 1 81.94 83 GLY B C 1
ATOM 3079 O O . GLY B 1 83 ? 7.328 35.375 16.328 1 81.94 83 GLY B O 1
ATOM 3080 N N . ASP B 1 84 ? 9.484 35.406 15.828 1 78.69 84 ASP B N 1
ATOM 3081 C CA . ASP B 1 84 ? 10.008 35.812 17.141 1 78.69 84 ASP B CA 1
ATOM 3082 C C . ASP B 1 84 ? 9.914 34.656 18.125 1 78.69 84 ASP B C 1
ATOM 3084 O O . ASP B 1 84 ? 10.102 33.5 17.766 1 78.69 84 ASP B O 1
ATOM 3088 N N . TYR B 1 85 ? 9.633 34.938 19.422 1 87.56 85 TYR B N 1
ATOM 3089 C CA . TYR B 1 85 ? 9.461 33.938 20.469 1 87.56 85 TYR B CA 1
ATOM 3090 C C . TYR B 1 85 ? 8.086 33.281 20.375 1 87.56 85 TYR B C 1
ATOM 3092 O O . TYR B 1 85 ? 7.062 33.938 20.531 1 87.56 85 TYR B O 1
ATOM 3100 N N . THR B 1 86 ? 8.094 31.953 20.125 1 94.5 86 THR B N 1
ATOM 3101 C CA . THR B 1 86 ? 6.828 31.281 19.859 1 94.5 86 THR B CA 1
ATOM 3102 C C . THR B 1 86 ? 6.695 30.031 20.719 1 94.5 86 THR B C 1
ATOM 3104 O O . THR B 1 86 ? 5.914 29.125 20.406 1 94.5 86 THR B O 1
ATOM 3107 N N . ALA B 1 87 ? 7.516 29.938 21.75 1 96.06 87 ALA B N 1
ATOM 3108 C CA . ALA B 1 87 ? 7.43 28.75 22.609 1 96.06 87 ALA B CA 1
ATOM 3109 C C . ALA B 1 87 ? 5.996 28.516 23.078 1 96.06 87 ALA B C 1
ATOM 3111 O O . ALA B 1 87 ? 5.293 29.453 23.438 1 96.06 87 ALA B O 1
ATOM 3112 N N . GLY B 1 88 ? 5.617 27.234 22.984 1 97.69 88 GLY B N 1
ATOM 3113 C CA . GLY B 1 88 ? 4.316 26.844 23.5 1 97.69 88 GLY B CA 1
ATOM 3114 C C . GLY B 1 88 ? 3.197 27.047 22.484 1 97.69 88 GLY B C 1
ATOM 3115 O O . GLY B 1 88 ? 2.098 26.516 22.656 1 97.69 88 GLY B O 1
ATOM 3116 N N . VAL B 1 89 ? 3.387 27.812 21.422 1 97.44 89 VAL B N 1
ATOM 3117 C CA . VAL B 1 89 ? 2.365 28.031 20.406 1 97.44 89 VAL B CA 1
ATOM 3118 C C . VAL B 1 89 ? 2.279 26.828 19.484 1 97.44 89 VAL B C 1
ATOM 3120 O O . VAL B 1 89 ? 3.305 26.266 19.078 1 97.44 89 VAL B O 1
ATOM 3123 N N . VAL B 1 90 ? 1.064 26.359 19.188 1 97.94 90 VAL B N 1
ATOM 3124 C CA . VAL B 1 90 ? 0.843 25.281 18.234 1 97.94 90 VAL B CA 1
ATOM 3125 C C . VAL B 1 90 ? -0.033 25.781 17.094 1 97.94 90 VAL B C 1
ATOM 3127 O O . VAL B 1 90 ? -1.114 26.328 17.312 1 97.94 90 VAL B O 1
ATOM 3130 N N . VAL B 1 91 ? 0.435 25.734 15.922 1 97.62 91 VAL B N 1
ATOM 3131 C CA . VAL B 1 91 ? -0.354 25.906 14.703 1 97.62 91 VAL B CA 1
ATOM 3132 C C . VAL B 1 91 ? -0.63 24.562 14.062 1 97.62 91 VAL B C 1
ATOM 3134 O O . VAL B 1 91 ? 0.294 23.781 13.828 1 97.62 91 VAL B O 1
ATOM 3137 N N . ALA B 1 92 ? -1.873 24.25 13.812 1 98.69 92 ALA B N 1
ATOM 3138 C CA . ALA B 1 92 ? -2.201 22.906 13.328 1 98.69 92 ALA B CA 1
ATOM 3139 C C . ALA B 1 92 ? -3.023 22.984 12.047 1 98.69 92 ALA B C 1
ATOM 3141 O O . ALA B 1 92 ? -3.854 23.875 11.883 1 98.69 92 ALA B O 1
ATOM 3142 N N . PHE B 1 93 ? -2.785 22.188 11.102 1 98.88 93 PHE B N 1
ATOM 3143 C CA . PHE B 1 93 ? -3.57 21.828 9.93 1 98.88 93 PHE B CA 1
ATOM 3144 C C . PHE B 1 93 ? -3.852 20.328 9.898 1 98.88 93 PHE B C 1
ATOM 3146 O O . PHE B 1 93 ? -2.928 19.516 9.773 1 98.88 93 PHE B O 1
ATOM 3153 N N . TYR B 1 94 ? -5.141 19.938 10.008 1 98.81 94 TYR B N 1
ATOM 3154 C CA . TYR B 1 94 ? -5.375 18.531 10.289 1 98.81 94 TYR B CA 1
ATOM 3155 C C . TYR B 1 94 ? -6.758 18.094 9.812 1 98.81 94 TYR B C 1
ATOM 3157 O O . TYR B 1 94 ? -7.594 18.938 9.477 1 98.81 94 TYR B O 1
ATOM 3165 N N . LEU B 1 95 ? -6.938 16.812 9.68 1 98.88 95 LEU B N 1
ATOM 3166 C CA . LEU B 1 95 ? -8.227 16.172 9.43 1 98.88 95 LEU B CA 1
ATOM 3167 C C . LEU B 1 95 ? -8.727 15.461 10.688 1 98.88 95 LEU B C 1
ATOM 3169 O O . LEU B 1 95 ? -7.949 14.828 11.406 1 98.88 95 LEU B O 1
ATOM 3173 N N . SER B 1 96 ? -10.023 15.57 10.922 1 98.62 96 SER B N 1
ATOM 3174 C CA . SER B 1 96 ? -10.57 14.898 12.102 1 98.62 96 SER B CA 1
ATOM 3175 C C . SER B 1 96 ? -12.086 14.742 12 1 98.62 96 SER B C 1
ATOM 3177 O O . SER B 1 96 ? -12.727 15.406 11.18 1 98.62 96 SER B O 1
ATOM 3179 N N . ASN B 1 97 ? -12.578 13.781 12.727 1 98.38 97 ASN B N 1
ATOM 3180 C CA . ASN B 1 97 ? -14.016 13.633 12.922 1 98.38 97 ASN B CA 1
ATOM 3181 C C . ASN B 1 97 ? -14.375 13.539 14.398 1 98.38 97 ASN B C 1
ATOM 3183 O O . ASN B 1 97 ? -15.336 12.867 14.773 1 98.38 97 ASN B O 1
ATOM 3187 N N . TRP B 1 98 ? -13.586 14.195 15.172 1 96.5 98 TRP B N 1
ATOM 3188 C CA . TRP B 1 98 ? -13.742 14.148 16.625 1 96.5 98 TRP B CA 1
ATOM 3189 C C . TRP B 1 98 ? -15.156 14.547 17.031 1 96.5 98 TRP B C 1
ATOM 3191 O O . TRP B 1 98 ? -15.742 13.938 17.938 1 96.5 98 TRP B O 1
ATOM 3201 N N . ASP B 1 99 ? -15.758 15.508 16.453 1 94.19 99 ASP B N 1
ATOM 3202 C CA . ASP B 1 99 ? -17.078 16.016 16.812 1 94.19 99 ASP B CA 1
ATOM 3203 C C . ASP B 1 99 ? -18.141 14.945 16.641 1 94.19 99 ASP B C 1
ATOM 3205 O O . ASP B 1 99 ? -19.094 14.859 17.422 1 94.19 99 ASP B O 1
ATOM 3209 N N . GLU B 1 100 ? -17.969 14.172 15.664 1 95.06 100 GLU B N 1
ATOM 3210 C CA . GLU B 1 100 ? -18.953 13.141 15.344 1 95.06 100 GLU B CA 1
ATOM 3211 C C . GLU B 1 100 ? -18.641 11.844 16.078 1 95.06 100 GLU B C 1
ATOM 3213 O O . GLU B 1 100 ? -19.562 11.094 16.438 1 95.06 100 GLU B O 1
ATOM 3218 N N . TYR B 1 101 ? -17.344 11.555 16.297 1 97.06 101 TYR B N 1
ATOM 3219 C CA . TYR B 1 101 ? -16.922 10.297 16.906 1 97.06 101 TYR B CA 1
ATOM 3220 C C . TYR B 1 101 ? -15.992 10.539 18.078 1 97.06 101 TYR B C 1
ATOM 3222 O O . TYR B 1 101 ? -14.859 10.055 18.094 1 97.06 101 TYR B O 1
ATOM 3230 N N . PRO B 1 102 ? -16.469 11.141 19.109 1 95.06 102 PRO B N 1
ATOM 3231 C CA . PRO B 1 102 ? -15.594 11.391 20.266 1 95.06 102 PRO B CA 1
ATOM 3232 C C . PRO B 1 102 ? -15.008 10.109 20.859 1 95.06 102 PRO B C 1
ATOM 3234 O O . PRO B 1 102 ? -15.727 9.125 21.016 1 95.06 102 PRO B O 1
ATOM 3237 N N . LYS B 1 103 ? -13.773 10.055 21.141 1 93.94 103 LYS B N 1
ATOM 3238 C CA . LYS B 1 103 ? -13.008 8.969 21.75 1 93.94 103 LYS B CA 1
ATOM 3239 C C . LYS B 1 103 ? -12.836 7.809 20.766 1 93.94 103 LYS B C 1
ATOM 3241 O O . LYS B 1 103 ? -12.148 6.828 21.062 1 93.94 103 LYS B O 1
ATOM 3246 N N . ASN B 1 104 ? -13.461 7.863 19.656 1 97.06 104 ASN B N 1
ATOM 3247 C CA . ASN B 1 104 ? -13.312 6.887 18.594 1 97.06 104 ASN B CA 1
ATOM 3248 C C . ASN B 1 104 ? -13.039 7.559 17.25 1 97.06 104 ASN B C 1
ATOM 3250 O O . ASN B 1 104 ? -13.57 7.137 16.219 1 97.06 104 ASN B O 1
ATOM 3254 N N . HIS B 1 105 ? -12.406 8.688 17.312 1 97.81 105 HIS B N 1
ATOM 3255 C CA . HIS B 1 105 ? -12.242 9.555 16.156 1 97.81 105 HIS B CA 1
ATOM 3256 C C . HIS B 1 105 ? -11.07 9.094 15.289 1 97.81 105 HIS B C 1
ATOM 3258 O O . HIS B 1 105 ? -10.266 8.266 15.719 1 97.81 105 HIS B O 1
ATOM 3264 N N . ASP B 1 106 ? -11.047 9.477 14.078 1 98.5 106 ASP B N 1
ATOM 3265 C CA . ASP B 1 106 ? -9.906 9.469 13.172 1 98.5 106 ASP B CA 1
ATOM 3266 C C . ASP B 1 106 ? -9.258 10.844 13.094 1 98.5 106 ASP B C 1
ATOM 3268 O O . ASP B 1 106 ? -9.93 11.867 13.25 1 98.5 106 ASP B O 1
ATOM 3272 N N . GLU B 1 107 ? -7.922 10.773 12.867 1 98.5 107 GLU B N 1
ATOM 3273 C CA . GLU B 1 107 ? -7.227 12.055 12.797 1 98.5 107 GLU B CA 1
ATOM 3274 C C . GLU B 1 107 ? -5.895 11.922 12.062 1 98.5 107 GLU B C 1
ATOM 3276 O O . GLU B 1 107 ? -5.188 10.93 12.227 1 98.5 107 GLU B O 1
ATOM 3281 N N . LEU B 1 108 ? -5.609 12.836 11.18 1 98.75 108 LEU B N 1
ATOM 3282 C CA . LEU B 1 108 ? -4.316 13.062 10.547 1 98.75 108 LEU B CA 1
ATOM 3283 C C . LEU B 1 108 ? -3.805 14.469 10.828 1 98.75 108 LEU B C 1
ATOM 3285 O O . LEU B 1 108 ? -4.438 15.453 10.438 1 98.75 108 LEU B O 1
ATOM 3289 N N . ASP B 1 109 ? -2.592 14.57 11.375 1 97.69 109 ASP B N 1
ATOM 3290 C CA . ASP B 1 109 ? -2.193 15.867 11.922 1 97.69 109 ASP B CA 1
ATOM 3291 C C . ASP B 1 109 ? -0.913 16.375 11.258 1 97.69 109 ASP B C 1
ATOM 3293 O O . ASP B 1 109 ? 0.045 15.609 11.094 1 97.69 109 ASP B O 1
ATOM 3297 N N . PHE B 1 110 ? -0.934 17.578 10.938 1 98.19 110 PHE B N 1
ATOM 3298 C CA . PHE B 1 110 ? 0.229 18.453 11 1 98.19 110 PHE B CA 1
ATOM 3299 C C . PHE B 1 110 ? 0.136 19.391 12.203 1 98.19 110 PHE B C 1
ATOM 3301 O O . PHE B 1 110 ? -0.81 20.172 12.32 1 98.19 110 PHE B O 1
ATOM 3308 N N . GLU B 1 111 ? 1.091 19.312 13.07 1 97.88 111 GLU B N 1
ATOM 3309 C CA . GLU B 1 111 ? 1.247 20.281 14.156 1 97.88 111 GLU B CA 1
ATOM 3310 C C . GLU B 1 111 ? 2.613 20.953 14.102 1 97.88 111 GLU B C 1
ATOM 3312 O O . GLU B 1 111 ? 3.646 20.297 14.172 1 97.88 111 GLU B O 1
ATOM 3317 N N . LEU B 1 112 ? 2.543 22.188 13.953 1 96.25 112 LEU B N 1
ATOM 3318 C CA . LEU B 1 112 ? 3.746 23.016 13.977 1 96.25 112 LEU B CA 1
ATOM 3319 C C . LEU B 1 112 ? 3.984 23.594 15.367 1 96.25 112 LEU B C 1
ATOM 3321 O O . LEU B 1 112 ? 3.174 24.375 15.867 1 96.25 112 LEU B O 1
ATOM 3325 N N . LEU B 1 113 ? 5.094 23.234 15.898 1 95.38 113 LEU B N 1
ATOM 3326 C CA . LEU B 1 113 ? 5.375 23.531 17.297 1 95.38 113 LEU B CA 1
ATOM 3327 C C . LEU B 1 113 ? 6.352 24.703 17.422 1 95.38 113 LEU B C 1
ATOM 3329 O O . LEU B 1 113 ? 7.48 24.625 16.938 1 95.38 113 LEU B O 1
ATOM 3333 N N . GLY B 1 114 ? 5.883 25.719 18.094 1 93.94 114 GLY B N 1
ATOM 3334 C CA . GLY B 1 114 ? 6.73 26.875 18.312 1 93.94 114 GLY B CA 1
ATOM 3335 C C . GLY B 1 114 ? 7.922 26.594 19.203 1 93.94 114 GLY B C 1
ATOM 3336 O O . GLY B 1 114 ? 8.008 25.516 19.797 1 93.94 114 GLY B O 1
ATOM 3337 N N . ASN B 1 115 ? 8.773 27.578 19.203 1 91.81 115 ASN B N 1
ATOM 3338 C CA . ASN B 1 115 ? 10.016 27.391 19.953 1 91.81 115 ASN B CA 1
ATOM 3339 C C . ASN B 1 115 ? 10.539 28.703 20.516 1 91.81 115 ASN B C 1
ATOM 3341 O O . ASN B 1 115 ? 9.953 29.766 20.281 1 91.81 115 ASN B O 1
ATOM 3345 N N . ARG B 1 116 ? 11.602 28.5 21.344 1 91 116 ARG B N 1
ATOM 3346 C CA . ARG B 1 116 ? 12.281 29.672 21.875 1 91 116 ARG B CA 1
ATOM 3347 C C . ARG B 1 116 ? 12.961 30.469 20.781 1 91 116 ARG B C 1
ATOM 3349 O O . ARG B 1 116 ? 13.219 29.953 19.688 1 91 116 ARG B O 1
ATOM 3356 N N . ARG B 1 117 ? 13.234 31.719 21.125 1 85.94 117 ARG B N 1
ATOM 3357 C CA . ARG B 1 117 ? 13.945 32.562 20.188 1 85.94 117 ARG B CA 1
ATOM 3358 C C . ARG B 1 117 ? 15.234 31.906 19.703 1 85.94 117 ARG B C 1
ATOM 3360 O O . ARG B 1 117 ? 15.969 31.328 20.516 1 85.94 117 ARG B O 1
ATOM 3367 N N . GLY B 1 118 ? 15.406 31.906 18.359 1 79.56 118 GLY B N 1
ATOM 3368 C CA . GLY B 1 118 ? 16.625 31.359 17.797 1 79.56 118 GLY B CA 1
ATOM 3369 C C . GLY B 1 118 ? 16.531 29.891 17.469 1 79.56 118 GLY B C 1
ATOM 3370 O O . GLY B 1 118 ? 17.406 29.328 16.812 1 79.56 118 GLY B O 1
ATOM 3371 N N . HIS B 1 119 ? 15.477 29.328 18.016 1 83.75 119 HIS B N 1
ATOM 3372 C CA . HIS B 1 119 ? 15.242 27.922 17.703 1 83.75 119 HIS B CA 1
ATOM 3373 C C . HIS B 1 119 ? 14.125 27.781 16.672 1 83.75 119 HIS B C 1
ATOM 3375 O O . HIS B 1 119 ? 13.156 28.531 16.688 1 83.75 119 HIS B O 1
ATOM 3381 N N . GLY B 1 120 ? 14.266 27.016 15.734 1 84.56 120 GLY B N 1
ATOM 3382 C CA . GLY B 1 120 ? 13.305 26.828 14.648 1 84.56 120 GLY B CA 1
ATOM 3383 C C . GLY B 1 120 ? 12.062 26.078 15.07 1 84.56 120 GLY B C 1
ATOM 3384 O O . GLY B 1 120 ? 12.086 25.328 16.047 1 84.56 120 GLY B O 1
ATOM 3385 N N . TRP B 1 121 ? 10.969 26.312 14.391 1 90.06 121 TRP B N 1
ATOM 3386 C CA . TRP B 1 121 ? 9.734 25.547 14.555 1 90.06 121 TRP B CA 1
ATOM 3387 C C . TRP B 1 121 ? 9.977 24.062 14.266 1 90.06 121 TRP B C 1
ATOM 3389 O O . TRP B 1 121 ? 10.898 23.719 13.523 1 90.06 121 TRP B O 1
ATOM 3399 N N . ARG B 1 122 ? 9.148 23.203 14.859 1 91.38 122 ARG B N 1
ATOM 3400 C CA . ARG B 1 122 ? 9.156 21.766 14.562 1 91.38 122 ARG B CA 1
ATOM 3401 C C . ARG B 1 122 ? 7.863 21.344 13.883 1 91.38 122 ARG B C 1
ATOM 3403 O O . ARG B 1 122 ? 6.797 21.891 14.156 1 91.38 122 ARG B O 1
ATOM 3410 N N . VAL B 1 123 ? 8.008 20.438 13.023 1 95.69 123 VAL B N 1
ATOM 3411 C CA . VAL B 1 123 ? 6.852 19.859 12.352 1 95.69 123 VAL B CA 1
ATOM 3412 C C . VAL B 1 123 ? 6.539 18.484 12.953 1 95.69 123 VAL B C 1
ATOM 3414 O O . VAL B 1 123 ? 7.398 17.609 12.984 1 95.69 123 VAL B O 1
ATOM 3417 N N . GLN B 1 124 ? 5.391 18.359 13.461 1 97 124 GLN B N 1
ATOM 3418 C CA . GLN B 1 124 ? 4.93 17.078 13.984 1 97 124 GLN B CA 1
ATOM 3419 C C . GLN B 1 124 ? 3.777 16.516 13.148 1 97 124 GLN B C 1
ATOM 3421 O O . GLN B 1 124 ? 2.859 17.266 12.781 1 97 124 GLN B O 1
ATOM 3426 N N . THR B 1 125 ? 3.887 15.227 12.719 1 98.38 125 THR B N 1
ATOM 3427 C CA . THR B 1 125 ? 2.768 14.508 12.125 1 98.38 125 THR B CA 1
ATOM 3428 C C . THR B 1 125 ? 2.275 13.406 13.062 1 98.38 125 THR B C 1
ATOM 3430 O O . THR B 1 125 ? 3.033 12.898 13.891 1 98.38 125 THR B O 1
ATOM 3433 N N . ASN B 1 126 ? 1.009 13.109 12.93 1 97.88 126 ASN B N 1
ATOM 3434 C CA . ASN B 1 126 ? 0.418 12.008 13.695 1 97.88 126 ASN B CA 1
ATOM 3435 C C . ASN B 1 126 ? -0.765 11.391 12.953 1 97.88 126 ASN B C 1
ATOM 3437 O O . ASN B 1 126 ? -1.325 12 12.047 1 97.88 126 ASN B O 1
ATOM 3441 N N . MET B 1 127 ? -1.049 10.133 13.25 1 98.06 127 MET B N 1
ATOM 3442 C CA . MET B 1 127 ? -2.203 9.406 12.727 1 98.06 127 MET B CA 1
ATOM 3443 C C . MET B 1 127 ? -2.92 8.656 13.844 1 98.06 127 MET B C 1
ATOM 3445 O O . MET B 1 127 ? -2.291 7.926 14.609 1 98.06 127 MET B O 1
ATOM 3449 N N . TYR B 1 128 ? -4.234 8.883 13.914 1 96.94 128 TYR B N 1
ATOM 3450 C CA . TYR B 1 128 ? -5.141 8.141 14.781 1 96.94 128 TYR B CA 1
ATOM 3451 C C . TYR B 1 128 ? -6.281 7.527 13.977 1 96.94 128 TYR B C 1
ATOM 3453 O O . TYR B 1 128 ? -6.84 8.18 13.094 1 96.94 128 TYR B O 1
ATOM 3461 N N . GLY B 1 129 ? -6.535 6.312 14.273 1 97.06 129 GLY B N 1
ATOM 3462 C CA . GLY B 1 129 ? -7.742 5.656 13.797 1 97.06 129 GLY B CA 1
ATOM 3463 C C . GLY B 1 129 ? -8.586 5.082 14.914 1 97.06 129 GLY B C 1
ATOM 3464 O O . GLY B 1 129 ? -8.07 4.434 15.828 1 97.06 129 GLY B O 1
ATOM 3465 N N . ASN B 1 130 ? -9.859 5.414 14.859 1 96.75 130 ASN B N 1
ATOM 3466 C CA . ASN B 1 130 ? -10.812 4.875 15.828 1 96.75 130 ASN B CA 1
ATOM 3467 C C . ASN B 1 130 ? -10.344 5.113 17.266 1 96.75 130 ASN B C 1
ATOM 3469 O O . ASN B 1 130 ? -10.375 4.199 18.094 1 96.75 130 ASN B O 1
ATOM 3473 N N . GLY B 1 131 ? -9.844 6.219 17.469 1 94.44 131 GLY B N 1
ATOM 3474 C CA . GLY B 1 131 ? -9.461 6.617 18.812 1 94.44 131 GLY B CA 1
ATOM 3475 C C . GLY B 1 131 ? -8.164 5.988 19.281 1 94.44 131 GLY B C 1
ATOM 3476 O O . GLY B 1 131 ? -7.938 5.836 20.484 1 94.44 131 GLY B O 1
ATOM 3477 N N . SER B 1 132 ? -7.215 5.598 18.453 1 91.25 132 SER B N 1
ATOM 3478 C CA . SER B 1 132 ? -5.973 4.914 18.781 1 91.25 132 SER B CA 1
ATOM 3479 C C . SER B 1 132 ? -4.953 5.879 19.375 1 91.25 132 SER B C 1
ATOM 3481 O O . SER B 1 132 ? -3.766 5.816 19.047 1 91.25 132 SER B O 1
ATOM 3483 N N . THR B 1 133 ? -5.289 6.742 20.25 1 87.88 133 THR B N 1
ATOM 3484 C CA . THR B 1 133 ? -4.43 7.812 20.75 1 87.88 133 THR B CA 1
ATOM 3485 C C . THR B 1 133 ? -3.291 7.238 21.594 1 87.88 133 THR B C 1
ATOM 3487 O O . THR B 1 133 ? -2.205 7.82 21.641 1 87.88 133 THR B O 1
ATOM 3490 N N . ALA B 1 134 ? -3.496 6.078 22.188 1 86.44 134 ALA B N 1
ATOM 3491 C CA . ALA B 1 134 ? -2.43 5.441 22.969 1 86.44 134 ALA B CA 1
ATOM 3492 C C . ALA B 1 134 ? -1.363 4.855 22.047 1 86.44 134 ALA B C 1
ATOM 3494 O O . ALA B 1 134 ? -0.242 4.582 22.469 1 86.44 134 ALA B O 1
ATOM 3495 N N . ARG B 1 135 ? -1.726 4.676 20.797 1 88 135 ARG B N 1
ATOM 3496 C CA . ARG B 1 135 ? -0.808 4.145 19.797 1 88 135 ARG B CA 1
ATOM 3497 C C . ARG B 1 135 ? -0.643 5.117 18.641 1 88 135 ARG B C 1
ATOM 3499 O O . ARG B 1 135 ? -0.547 4.703 17.484 1 88 135 ARG B O 1
ATOM 3506 N N . GLY B 1 136 ? -0.762 6.387 19.031 1 91.25 136 GLY B N 1
ATOM 3507 C CA . GLY B 1 136 ? -0.549 7.379 17.984 1 91.25 136 GLY B CA 1
ATOM 3508 C C . GLY B 1 136 ? 0.764 7.199 17.25 1 91.25 136 GLY B C 1
ATOM 3509 O O . GLY B 1 136 ? 1.757 6.766 17.828 1 91.25 136 GLY B O 1
ATOM 3510 N N . ARG B 1 137 ? 0.783 7.441 15.992 1 94.06 137 ARG B N 1
ATOM 3511 C CA . ARG B 1 137 ? 1.948 7.285 15.125 1 94.06 137 ARG B CA 1
ATOM 3512 C C . ARG B 1 137 ? 2.693 8.602 14.961 1 94.06 137 ARG B C 1
ATOM 3514 O O . ARG B 1 137 ? 2.826 9.109 13.844 1 94.06 137 ARG B O 1
ATOM 3521 N N . GLU B 1 138 ? 3.318 9.086 16.016 1 95.75 138 GLU B N 1
ATOM 3522 C CA . GLU B 1 138 ? 3.908 10.422 16.031 1 95.75 138 GLU B CA 1
ATOM 3523 C C . GLU B 1 138 ? 5.273 10.422 15.359 1 95.75 138 GLU B C 1
ATOM 3525 O O . GLU B 1 138 ? 6.082 9.516 15.562 1 95.75 138 GLU B O 1
ATOM 3530 N N . GLU B 1 139 ? 5.473 11.414 14.516 1 96.88 139 GLU B N 1
ATOM 3531 C CA . GLU B 1 139 ? 6.801 11.742 14.008 1 96.88 139 GLU B CA 1
ATOM 3532 C C . GLU B 1 139 ? 7.055 13.242 14.047 1 96.88 139 GLU B C 1
ATOM 3534 O O . GLU B 1 139 ? 6.117 14.039 13.969 1 96.88 139 GLU B O 1
ATOM 3539 N N . ARG B 1 140 ? 8.359 13.617 14.227 1 95.56 140 ARG B N 1
ATOM 3540 C CA . ARG B 1 140 ? 8.742 15.023 14.219 1 95.56 140 ARG B CA 1
ATOM 3541 C C . ARG B 1 140 ? 9.906 15.273 13.266 1 95.56 140 ARG B C 1
ATOM 3543 O O . ARG B 1 140 ? 10.773 14.414 13.109 1 95.56 140 ARG B O 1
ATOM 3550 N N . TYR B 1 141 ? 9.875 16.438 12.711 1 94.81 141 TYR B N 1
ATOM 3551 C CA . TYR B 1 141 ? 10.883 16.844 11.742 1 94.81 141 TYR B CA 1
ATOM 3552 C C . TYR B 1 141 ? 11.336 18.281 12.008 1 94.81 141 TYR B C 1
ATOM 3554 O O . TYR B 1 141 ? 10.562 19.094 12.508 1 94.81 141 TYR B O 1
ATOM 3562 N N . HIS B 1 142 ? 12.586 18.547 11.57 1 89.62 142 HIS B N 1
ATOM 3563 C CA . HIS B 1 142 ? 12.984 19.938 11.391 1 89.62 142 HIS B CA 1
ATOM 3564 C C . HIS B 1 142 ? 12.445 20.516 10.078 1 89.62 142 HIS B C 1
ATOM 3566 O O . HIS B 1 142 ? 12.352 19.797 9.078 1 89.62 142 HIS B O 1
ATOM 3572 N N . LEU B 1 143 ? 12.07 21.766 10.109 1 84.62 143 LEU B N 1
ATOM 3573 C CA . LEU B 1 143 ? 11.812 22.453 8.852 1 84.62 143 LEU B CA 1
ATOM 3574 C C . LEU B 1 143 ? 13.109 22.656 8.062 1 84.62 143 LEU B C 1
ATOM 3576 O O . LEU B 1 143 ? 14.156 22.922 8.648 1 84.62 143 LEU B O 1
ATOM 3580 N N . PRO B 1 144 ? 12.992 22.422 6.645 1 74.38 144 PRO B N 1
ATOM 3581 C CA . PRO B 1 144 ? 14.188 22.594 5.816 1 74.38 144 PRO B CA 1
ATOM 3582 C C . PRO B 1 144 ? 14.617 24.047 5.688 1 74.38 144 PRO B C 1
ATOM 3584 O O . PRO B 1 144 ? 14.719 24.578 4.574 1 74.38 144 PRO B O 1
ATOM 3587 N N . VAL B 1 145 ? 14.391 24.875 6.508 1 66.88 145 VAL B N 1
ATOM 3588 C CA . VAL B 1 145 ? 14.828 26.266 6.418 1 66.88 145 VAL B CA 1
ATOM 3589 C C . VAL B 1 145 ? 15.555 26.656 7.703 1 66.88 145 VAL B C 1
ATOM 3591 O O . VAL B 1 145 ? 15.406 26 8.734 1 66.88 145 VAL B O 1
ATOM 3594 N N . GLU B 1 146 ? 16.266 27.734 7.328 1 56.78 146 GLU B N 1
ATOM 3595 C CA . GLU B 1 146 ? 16.953 28.312 8.477 1 56.78 146 GLU B CA 1
ATOM 3596 C C . GLU B 1 146 ? 15.953 28.766 9.539 1 56.78 146 GLU B C 1
ATOM 3598 O O . GLU B 1 146 ? 14.906 29.344 9.211 1 56.78 146 GLU B O 1
ATOM 3603 N N . PRO B 1 147 ? 16.172 28.312 10.695 1 49.09 147 PRO B N 1
ATOM 3604 C CA . PRO B 1 147 ? 15.273 28.562 11.82 1 49.09 147 PRO B CA 1
ATOM 3605 C C . PRO B 1 147 ? 14.781 30.016 11.867 1 49.09 147 PRO B C 1
ATOM 3607 O O . PRO B 1 147 ? 13.695 30.281 12.375 1 49.09 147 PRO B O 1
ATOM 3610 N N . THR B 1 148 ? 15.672 30.938 11.445 1 45.12 148 THR B N 1
ATOM 3611 C CA . THR B 1 148 ? 15.344 32.344 11.602 1 45.12 148 THR B CA 1
ATOM 3612 C C . THR B 1 148 ? 14.43 32.812 10.469 1 45.12 148 THR B C 1
ATOM 3614 O O . THR B 1 148 ? 13.93 33.938 10.492 1 45.12 148 THR B O 1
ATOM 3617 N N . VAL B 1 149 ? 14.32 32.094 9.422 1 50.16 149 VAL B N 1
ATOM 3618 C CA . VAL B 1 149 ? 13.547 32.562 8.273 1 50.16 149 VAL B CA 1
ATOM 3619 C C . VAL B 1 149 ? 12.117 32.031 8.367 1 50.16 149 VAL B C 1
ATOM 3621 O O . VAL B 1 149 ? 11.898 30.828 8.398 1 50.16 149 VAL B O 1
ATOM 3624 N N . THR B 1 150 ? 11.234 32.906 8.938 1 57.03 150 THR B N 1
ATOM 3625 C CA . THR B 1 150 ? 9.812 32.594 9.023 1 57.03 150 THR B CA 1
ATOM 3626 C C . THR B 1 150 ? 9.188 32.531 7.629 1 57.03 150 THR B C 1
ATOM 3628 O O . THR B 1 150 ? 8.688 33.531 7.113 1 57.03 150 THR B O 1
ATOM 3631 N N . GLY B 1 151 ? 9.727 31.688 6.68 1 77 151 GLY B N 1
ATOM 3632 C CA . GLY B 1 151 ? 9.148 31.641 5.348 1 77 151 GLY B CA 1
ATOM 3633 C C . GLY B 1 151 ? 7.883 30.812 5.277 1 77 151 GLY B C 1
ATOM 3634 O O . GLY B 1 151 ? 7.422 30.281 6.289 1 77 151 GLY B O 1
ATOM 3635 N N . VAL B 1 152 ? 7.082 31.078 4.316 1 91.44 152 VAL B N 1
ATOM 3636 C CA . VAL B 1 152 ? 5.859 30.359 3.992 1 91.44 152 VAL B CA 1
ATOM 3637 C C . VAL B 1 152 ? 6.199 28.953 3.494 1 91.44 152 VAL B C 1
ATOM 3639 O O . VAL B 1 152 ? 7.086 28.781 2.65 1 91.44 152 VAL B O 1
ATOM 3642 N N . HIS B 1 153 ? 5.641 27.938 4.141 1 94.25 153 HIS B N 1
ATOM 3643 C CA . HIS B 1 153 ? 5.758 26.562 3.676 1 94.25 153 HIS B CA 1
ATOM 3644 C C . HIS B 1 153 ? 4.391 25.969 3.359 1 94.25 153 HIS B C 1
ATOM 3646 O O . HIS B 1 153 ? 3.385 26.359 3.947 1 94.25 153 HIS B O 1
ATOM 3652 N N . ARG B 1 154 ? 4.398 25.062 2.451 1 95.81 154 ARG B N 1
ATOM 3653 C CA . ARG B 1 154 ? 3.17 24.375 2.062 1 95.81 154 ARG B CA 1
ATOM 3654 C C . ARG B 1 154 ? 3.07 23 2.736 1 95.81 154 ARG B C 1
ATOM 3656 O O . ARG B 1 154 ? 4.008 22.203 2.674 1 95.81 154 ARG B O 1
ATOM 3663 N N . TYR B 1 155 ? 1.997 22.797 3.389 1 97.62 155 TYR B N 1
ATOM 3664 C CA . TYR B 1 155 ? 1.688 21.531 4.047 1 97.62 155 TYR B CA 1
ATOM 3665 C C . TYR B 1 155 ? 0.48 20.859 3.404 1 97.62 155 TYR B C 1
ATOM 3667 O O . TYR B 1 155 ? -0.537 21.516 3.152 1 97.62 155 TYR B O 1
ATOM 3675 N N . ALA B 1 156 ? 0.638 19.547 3.113 1 98.69 156 ALA B N 1
ATOM 3676 C CA . ALA B 1 156 ? -0.495 18.875 2.49 1 98.69 156 ALA B CA 1
ATOM 3677 C C . ALA B 1 156 ? -0.572 17.422 2.938 1 98.69 156 ALA B C 1
ATOM 3679 O O . ALA B 1 156 ? 0.434 16.828 3.346 1 98.69 156 ALA B O 1
ATOM 3680 N N . ILE B 1 157 ? -1.783 16.844 2.896 1 98.88 157 ILE B N 1
ATOM 3681 C CA . ILE B 1 157 ? -2.068 15.461 3.225 1 98.88 157 ILE B CA 1
ATOM 3682 C C . ILE B 1 157 ? -2.863 14.812 2.094 1 98.88 157 ILE B C 1
ATOM 3684 O O . ILE B 1 157 ? -3.961 15.266 1.76 1 98.88 157 ILE B O 1
ATOM 3688 N N . ALA B 1 158 ? -2.275 13.82 1.469 1 98.81 158 ALA B N 1
ATOM 3689 C CA . ALA B 1 158 ? -3.043 12.906 0.622 1 98.81 158 ALA B CA 1
ATOM 3690 C C . ALA B 1 158 ? -3.559 11.719 1.424 1 98.81 158 ALA B C 1
ATOM 3692 O O . ALA B 1 158 ? -2.771 10.938 1.971 1 98.81 158 ALA B O 1
ATOM 3693 N N . TRP B 1 159 ? -4.84 11.664 1.538 1 98.81 159 TRP B N 1
ATOM 3694 C CA . TRP B 1 159 ? -5.516 10.594 2.27 1 98.81 159 TRP B CA 1
ATOM 3695 C C . TRP B 1 159 ? -6.375 9.75 1.332 1 98.81 159 TRP B C 1
ATOM 3697 O O . TRP B 1 159 ? -7.391 10.227 0.819 1 98.81 159 TRP B O 1
ATOM 3707 N N . THR B 1 160 ? -5.961 8.469 1.055 1 98.31 160 THR B N 1
ATOM 3708 C CA . THR B 1 160 ? -6.672 7.539 0.188 1 98.31 160 THR B CA 1
ATOM 3709 C C . THR B 1 160 ? -7.125 6.309 0.97 1 98.31 160 THR B C 1
ATOM 3711 O O . THR B 1 160 ? -6.762 6.141 2.137 1 98.31 160 THR B O 1
ATOM 3714 N N . PRO B 1 161 ? -7.934 5.449 0.292 1 97.62 161 PRO B N 1
ATOM 3715 C CA . PRO B 1 161 ? -8.281 4.199 0.973 1 97.62 161 PRO B CA 1
ATOM 3716 C C . PRO B 1 161 ? -7.074 3.281 1.168 1 97.62 161 PRO B C 1
ATOM 3718 O O . PRO B 1 161 ? -7.141 2.326 1.947 1 97.62 161 PRO B O 1
ATOM 3721 N N . ASN B 1 162 ? -5.922 3.584 0.48 1 98.25 162 ASN B N 1
ATOM 3722 C CA . ASN B 1 162 ? -4.801 2.648 0.476 1 98.25 162 ASN B CA 1
ATOM 3723 C C . ASN B 1 162 ? -3.602 3.207 1.239 1 98.25 162 ASN B C 1
ATOM 3725 O O . ASN B 1 162 ? -2.773 2.44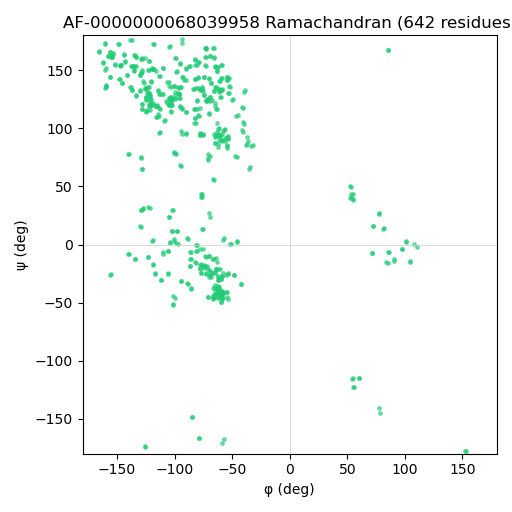5 1.744 1 98.25 162 ASN B O 1
ATOM 3729 N N . ASN B 1 163 ? -3.449 4.52 1.241 1 98.56 163 ASN B N 1
ATOM 3730 C CA . ASN B 1 163 ? -2.273 5.113 1.869 1 98.56 163 ASN B CA 1
ATOM 3731 C C . ASN B 1 163 ? -2.518 6.574 2.246 1 98.56 163 ASN B C 1
ATOM 3733 O O . ASN B 1 163 ? -3.529 7.16 1.853 1 98.56 163 ASN B O 1
ATOM 3737 N N . ILE B 1 164 ? -1.704 7.047 3.09 1 98.81 164 ILE B N 1
ATOM 3738 C CA . ILE B 1 164 ? -1.613 8.438 3.514 1 98.81 164 ILE B CA 1
ATOM 3739 C C . ILE B 1 164 ? -0.215 8.977 3.221 1 98.81 164 ILE B C 1
ATOM 3741 O O . ILE B 1 164 ? 0.785 8.336 3.557 1 98.81 164 ILE B O 1
ATOM 3745 N N . VAL B 1 165 ? -0.149 10.109 2.547 1 98.81 165 VAL B N 1
ATOM 3746 C CA . VAL B 1 165 ? 1.145 10.734 2.299 1 98.81 165 VAL B CA 1
ATOM 3747 C C . VAL B 1 165 ? 1.129 12.172 2.811 1 98.81 165 VAL B C 1
ATOM 3749 O O . VAL B 1 165 ? 0.221 12.945 2.488 1 98.81 165 VAL B O 1
ATOM 3752 N N . PHE B 1 166 ? 2.096 12.523 3.643 1 98.81 166 PHE B N 1
ATOM 3753 C CA . PHE B 1 166 ? 2.307 13.898 4.094 1 98.81 166 PHE B CA 1
ATOM 3754 C C . PHE B 1 166 ? 3.344 14.602 3.229 1 98.81 166 PHE B C 1
ATOM 3756 O O . PHE B 1 166 ? 4.402 14.039 2.936 1 98.81 166 PHE B O 1
ATOM 3763 N N . TYR B 1 167 ? 3 15.828 2.871 1 98.12 167 TYR B N 1
ATOM 3764 C CA . TYR B 1 167 ? 3.893 16.609 2.023 1 98.12 167 TYR B CA 1
ATOM 3765 C C . TYR B 1 167 ? 4.316 17.906 2.715 1 98.12 167 TYR B C 1
ATOM 3767 O O . TYR B 1 167 ? 3.506 18.547 3.385 1 98.12 167 TYR B O 1
ATOM 3775 N N . LEU B 1 168 ? 5.527 18.25 2.559 1 96.75 168 LEU B N 1
ATOM 3776 C CA . LEU B 1 168 ? 6.07 19.562 2.896 1 96.75 168 LEU B CA 1
ATOM 3777 C C . LEU B 1 168 ? 6.766 20.188 1.692 1 96.75 168 LEU B C 1
ATOM 3779 O O . LEU B 1 168 ? 7.75 19.641 1.188 1 96.75 168 LEU B O 1
ATOM 3783 N N . ASP B 1 169 ? 6.176 21.359 1.178 1 94.31 169 ASP B N 1
ATOM 3784 C CA . ASP B 1 169 ? 6.68 22.078 0.007 1 94.31 169 ASP B CA 1
ATOM 3785 C C . ASP B 1 169 ? 6.785 21.141 -1.198 1 94.31 169 ASP B C 1
ATOM 3787 O O . ASP B 1 169 ? 7.805 21.141 -1.896 1 94.31 169 ASP B O 1
ATOM 3791 N N . GLY B 1 170 ? 5.805 20.281 -1.3 1 95.19 170 GLY B N 1
ATOM 3792 C CA . GLY B 1 170 ? 5.703 19.422 -2.469 1 95.19 170 GLY B CA 1
ATOM 3793 C C . GLY B 1 170 ? 6.531 18.156 -2.354 1 95.19 170 GLY B C 1
ATOM 3794 O O . GLY B 1 170 ? 6.445 17.266 -3.207 1 95.19 170 GLY B O 1
ATOM 3795 N N . VAL B 1 171 ? 7.309 18.016 -1.346 1 96.25 171 VAL B N 1
ATOM 3796 C CA . VAL B 1 171 ? 8.117 16.828 -1.104 1 96.25 171 VAL B CA 1
ATOM 3797 C C . VAL B 1 171 ? 7.391 15.891 -0.148 1 96.25 171 VAL B C 1
ATOM 3799 O O . VAL B 1 171 ? 6.926 16.312 0.914 1 96.25 171 VAL B O 1
ATOM 3802 N N . PRO B 1 172 ? 7.227 14.562 -0.591 1 98.25 172 PRO B N 1
ATOM 3803 C CA . PRO B 1 172 ? 6.691 13.641 0.41 1 98.25 172 PRO B CA 1
ATOM 3804 C C . PRO B 1 172 ? 7.633 13.445 1.598 1 98.25 172 PRO B C 1
ATOM 3806 O O . PRO B 1 172 ? 8.844 13.289 1.412 1 98.25 172 PRO B O 1
ATOM 3809 N N . ILE B 1 173 ? 7.113 13.461 2.822 1 97.94 173 ILE B N 1
ATOM 3810 C CA . ILE B 1 173 ? 8 13.336 3.973 1 97.94 173 ILE B CA 1
ATOM 3811 C C . ILE B 1 173 ? 7.633 12.086 4.773 1 97.94 173 ILE B C 1
ATOM 3813 O O . ILE B 1 173 ? 8.406 11.633 5.617 1 97.94 173 ILE B O 1
ATOM 3817 N N . ARG B 1 174 ? 6.445 11.555 4.535 1 98.12 174 ARG B N 1
ATOM 3818 C CA . ARG B 1 174 ? 5.961 10.391 5.273 1 98.12 174 ARG B CA 1
ATOM 3819 C C . ARG B 1 174 ? 4.844 9.688 4.516 1 98.12 174 ARG B C 1
ATOM 3821 O O . ARG B 1 174 ? 3.959 10.344 3.955 1 98.12 174 ARG B O 1
ATOM 3828 N N . GLU B 1 175 ? 4.895 8.375 4.484 1 98.25 175 GLU B N 1
ATOM 3829 C CA . GLU B 1 175 ? 3.797 7.547 3.988 1 98.25 175 GLU B CA 1
ATOM 3830 C C . GLU B 1 175 ? 3.375 6.512 5.027 1 98.25 175 GLU B C 1
ATOM 3832 O O . GLU B 1 175 ? 4.223 5.895 5.672 1 98.25 175 GLU B O 1
ATOM 3837 N N . VAL B 1 176 ? 2.131 6.367 5.234 1 97.81 176 VAL B N 1
ATOM 3838 C CA . VAL B 1 176 ? 1.545 5.254 5.973 1 97.81 176 VAL B CA 1
ATOM 3839 C C . VAL B 1 176 ? 0.644 4.438 5.047 1 97.81 176 VAL B C 1
ATOM 3841 O O . VAL B 1 176 ? -0.329 4.961 4.5 1 97.81 176 VAL B O 1
ATOM 3844 N N . VAL B 1 177 ? 0.98 3.189 4.871 1 97.94 177 VAL B N 1
ATOM 3845 C CA . VAL B 1 177 ? 0.225 2.322 3.973 1 97.94 177 VAL B CA 1
ATOM 3846 C C . VAL B 1 177 ? -0.727 1.443 4.781 1 97.94 177 VAL B C 1
ATOM 3848 O O . VAL B 1 177 ? -0.355 0.923 5.836 1 97.94 177 VAL B O 1
ATOM 3851 N N . ARG B 1 178 ? -1.944 1.342 4.266 1 97.12 178 ARG B N 1
ATOM 3852 C CA . ARG B 1 178 ? -2.934 0.506 4.938 1 97.12 178 ARG B CA 1
ATOM 3853 C C . ARG B 1 178 ? -2.621 -0.974 4.746 1 97.12 178 ARG B C 1
ATOM 3855 O O . ARG B 1 178 ? -2.486 -1.444 3.615 1 97.12 178 ARG B O 1
ATOM 3862 N N . VAL B 1 179 ? -2.494 -1.657 5.812 1 95.5 179 VAL B N 1
ATOM 3863 C CA . VAL B 1 179 ? -2.367 -3.111 5.781 1 95.5 179 VAL B CA 1
ATOM 3864 C C . VAL B 1 179 ? -3.295 -3.732 6.824 1 95.5 179 VAL B C 1
ATOM 3866 O O . VAL B 1 179 ? -3.678 -3.074 7.793 1 95.5 179 VAL B O 1
ATOM 3869 N N . PRO B 1 180 ? -3.574 -5.023 6.66 1 92.62 180 PRO B N 1
ATOM 3870 C CA . PRO B 1 180 ? -4.551 -5.664 7.539 1 92.62 180 PRO B CA 1
ATOM 3871 C C . PRO B 1 180 ? -4.125 -5.648 9.008 1 92.62 180 PRO B C 1
ATOM 3873 O O . PRO B 1 180 ? -4.965 -5.516 9.898 1 92.62 180 PRO B O 1
ATOM 3876 N N . SER B 1 181 ? -2.922 -5.676 9.281 1 90.31 181 SER B N 1
ATOM 3877 C CA . SER B 1 181 ? -2.465 -5.777 10.664 1 90.31 181 SER B CA 1
ATOM 3878 C C . SER B 1 181 ? -2.738 -4.488 11.438 1 90.31 181 SER B C 1
ATOM 3880 O O . SER B 1 181 ? -2.652 -4.457 12.664 1 90.31 181 SER B O 1
ATOM 3882 N N . MET B 1 182 ? -3.146 -3.416 10.719 1 91.75 182 MET B N 1
ATOM 3883 C CA . MET B 1 182 ? -3.441 -2.145 11.375 1 91.75 182 MET B CA 1
ATOM 3884 C C . MET B 1 182 ? -4.812 -2.182 12.039 1 91.75 182 MET B C 1
ATOM 3886 O O . MET B 1 182 ? -5.129 -1.329 12.875 1 91.75 182 MET B O 1
ATOM 3890 N N . GLY B 1 183 ? -5.645 -3.121 11.57 1 88.31 183 GLY B N 1
ATOM 3891 C CA . GLY B 1 183 ? -7.004 -3.15 12.086 1 88.31 183 GLY B CA 1
ATOM 3892 C C . GLY B 1 183 ? -7.73 -1.826 11.938 1 88.31 183 GLY B C 1
ATOM 3893 O O . GLY B 1 183 ? -7.758 -1.247 10.852 1 88.31 183 GLY B O 1
ATOM 3894 N N . GLY B 1 184 ? -8.18 -1.314 13.062 1 91.62 184 GLY B N 1
ATOM 3895 C CA . GLY B 1 184 ? -8.953 -0.084 13.055 1 91.62 184 GLY B CA 1
ATOM 3896 C C . GLY B 1 184 ? -8.102 1.163 13.156 1 91.62 184 GLY B C 1
ATOM 3897 O O . GLY B 1 184 ? -8.617 2.281 13.164 1 91.62 184 GLY B O 1
ATOM 3898 N N . ASP B 1 185 ? -6.773 1.007 13.133 1 93.75 185 ASP B N 1
ATOM 3899 C CA . ASP B 1 185 ? -5.891 2.148 13.359 1 93.75 185 ASP B CA 1
ATOM 3900 C C . ASP B 1 185 ? -5.812 3.033 12.117 1 93.75 185 ASP B C 1
ATOM 3902 O O . ASP B 1 185 ? -5.398 4.191 12.203 1 93.75 185 ASP B O 1
ATOM 3906 N N . PHE B 1 186 ? -6.086 2.445 10.945 1 96.75 186 PHE B N 1
ATOM 3907 C CA . PHE B 1 186 ? -6.055 3.266 9.734 1 96.75 186 PHE B CA 1
ATOM 3908 C C . PHE B 1 186 ? -7.352 4.051 9.578 1 96.75 186 PHE B C 1
ATOM 3910 O O . PHE B 1 186 ? -8.438 3.463 9.523 1 96.75 186 PHE B O 1
ATOM 3917 N N . PRO B 1 187 ? -7.27 5.414 9.469 1 97.56 187 PRO B N 1
ATOM 3918 C CA . PRO B 1 187 ? -8.492 6.215 9.383 1 97.56 187 PRO B CA 1
ATOM 3919 C C . PRO B 1 187 ? -9.352 5.855 8.172 1 97.56 187 PRO B C 1
ATOM 3921 O O . PRO B 1 187 ? -8.828 5.703 7.062 1 97.56 187 PRO B O 1
ATOM 3924 N N . SER B 1 188 ? -10.688 5.688 8.461 1 95.38 188 SER B N 1
ATOM 3925 C CA . SER B 1 188 ? -11.562 5.238 7.379 1 95.38 188 SER B CA 1
ATOM 3926 C C . SER B 1 188 ? -12.898 5.961 7.418 1 95.38 188 SER B C 1
ATOM 3928 O O . SER B 1 188 ? -13.719 5.812 6.508 1 95.38 188 SER B O 1
ATOM 3930 N N . LYS B 1 189 ? -13.156 6.727 8.469 1 97.25 189 LYS B N 1
ATOM 3931 C CA . LYS B 1 189 ? -14.391 7.488 8.57 1 97.25 189 LYS B CA 1
ATOM 3932 C C . LYS B 1 189 ? -14.234 8.875 7.953 1 97.25 189 LYS B C 1
ATOM 3934 O O . LYS B 1 189 ? -13.141 9.43 7.934 1 97.25 189 LYS B O 1
ATOM 3939 N N . PRO B 1 190 ? -15.375 9.445 7.441 1 97.56 190 PRO B N 1
ATOM 3940 C CA . PRO B 1 190 ? -15.273 10.797 6.887 1 97.56 190 PRO B CA 1
ATOM 3941 C C . PRO B 1 190 ? -14.68 11.797 7.879 1 97.56 190 PRO B C 1
ATOM 3943 O O . PRO B 1 190 ? -14.977 11.734 9.07 1 97.56 190 PRO B O 1
ATOM 3946 N N . MET B 1 191 ? -13.914 12.719 7.375 1 98.62 191 MET B N 1
ATOM 3947 C CA . MET B 1 191 ? -13.297 13.734 8.219 1 98.62 191 MET B CA 1
ATOM 3948 C C . MET B 1 191 ? -13.445 15.117 7.605 1 98.62 191 MET B C 1
ATOM 3950 O O . MET B 1 191 ? -13.594 15.25 6.391 1 98.62 191 MET B O 1
ATOM 3954 N N . SER B 1 192 ? -13.43 16.078 8.414 1 98.56 192 SER B N 1
ATOM 3955 C CA . SER B 1 192 ? -13.328 17.469 7.992 1 98.56 192 SER B CA 1
ATOM 3956 C C . SER B 1 192 ? -11.898 17.984 8.125 1 98.56 192 SER B C 1
ATOM 3958 O O . SER B 1 192 ? -11.07 17.359 8.789 1 98.56 192 SER B O 1
ATOM 3960 N N . VAL B 1 193 ? -11.625 19.047 7.422 1 98.75 193 VAL B N 1
ATOM 3961 C CA . VAL B 1 193 ? -10.305 19.672 7.449 1 98.75 193 VAL B CA 1
ATOM 3962 C C . VAL B 1 193 ? -10.32 20.844 8.438 1 98.75 193 VAL B C 1
ATOM 3964 O O . VAL B 1 193 ? -11.203 21.688 8.391 1 98.75 193 VAL B O 1
ATOM 3967 N N . TYR B 1 194 ? -9.336 20.844 9.297 1 98.88 194 TYR B N 1
ATOM 3968 C CA . TYR B 1 194 ? -9.234 21.859 10.344 1 98.88 194 TYR B CA 1
ATOM 3969 C C . TYR B 1 194 ? -7.914 22.609 10.266 1 98.88 194 TYR B C 1
ATOM 3971 O O . TYR B 1 194 ? -6.902 22.047 9.836 1 98.88 194 TYR B O 1
ATOM 3979 N N . ALA B 1 195 ? -7.965 23.844 10.695 1 98.88 195 ALA B N 1
ATOM 3980 C CA . ALA B 1 195 ? -6.77 24.625 11.008 1 98.88 195 ALA B CA 1
ATOM 3981 C C . ALA B 1 195 ? -6.961 25.422 12.289 1 98.88 195 ALA B C 1
ATOM 3983 O O . ALA B 1 195 ? -8.031 26 12.523 1 98.88 195 ALA B O 1
ATOM 3984 N N . THR B 1 196 ? -5.945 25.406 13.156 1 98.88 196 THR B N 1
ATOM 3985 C CA . THR B 1 196 ? -6.074 26.094 14.43 1 98.88 196 THR B CA 1
ATOM 3986 C C . THR B 1 196 ? -4.73 26.656 14.883 1 98.88 196 THR B C 1
ATOM 3988 O O . THR B 1 196 ? -3.68 26.203 14.422 1 98.88 196 THR B O 1
ATOM 3991 N N . ILE B 1 197 ? -4.754 27.688 15.68 1 98.75 197 ILE B N 1
ATOM 3992 C CA . ILE B 1 197 ? -3.643 28.141 16.5 1 98.75 197 ILE B CA 1
ATOM 3993 C C . ILE B 1 197 ? -4.062 28.172 17.969 1 98.75 197 ILE B C 1
ATOM 3995 O O . ILE B 1 197 ? -5.152 28.641 18.297 1 98.75 197 ILE B O 1
ATOM 3999 N N . TRP B 1 198 ? -3.318 27.609 18.828 1 98.62 198 TRP B N 1
ATOM 4000 C CA . TRP B 1 198 ? -3.764 27.469 20.203 1 98.62 198 TRP B CA 1
ATOM 4001 C C . TRP B 1 198 ? -2.574 27.328 21.156 1 98.62 198 TRP B C 1
ATOM 4003 O O . TRP B 1 198 ? -1.427 27.25 20.703 1 98.62 198 TRP B O 1
ATOM 4013 N N . ASP B 1 199 ? -2.828 27.484 22.406 1 98.62 199 ASP B N 1
ATOM 4014 C CA . ASP B 1 199 ? -1.832 27.438 23.469 1 98.62 199 ASP B CA 1
ATOM 4015 C C . ASP B 1 199 ? -1.507 26 23.859 1 98.62 199 ASP B C 1
ATOM 4017 O O . ASP B 1 199 ? -2.301 25.344 24.531 1 98.62 199 ASP B O 1
ATOM 4021 N N . GLY B 1 200 ? -0.37 25.531 23.438 1 98.25 200 GLY B N 1
ATOM 4022 C CA . GLY B 1 200 ? 0.118 24.203 23.781 1 98.25 200 GLY B CA 1
ATOM 4023 C C . GLY B 1 200 ? 1.172 24.219 24.875 1 98.25 200 GLY B C 1
ATOM 4024 O O . GLY B 1 200 ? 2.051 23.359 24.906 1 98.25 200 GLY B O 1
ATOM 4025 N N . SER B 1 201 ? 1.147 25.125 25.734 1 98.12 201 SER B N 1
ATOM 4026 C CA . SER B 1 201 ? 2.15 25.359 26.766 1 98.12 201 SER B CA 1
ATOM 4027 C C . SER B 1 201 ? 2.395 24.094 27.594 1 98.12 201 SER B C 1
ATOM 4029 O O . SER B 1 201 ? 3.482 23.906 28.141 1 98.12 201 SER B O 1
ATOM 4031 N N . ALA B 1 202 ? 1.452 23.234 27.641 1 96.5 202 ALA B N 1
ATOM 4032 C CA . ALA B 1 202 ? 1.541 22.062 28.5 1 96.5 202 ALA B CA 1
ATOM 4033 C C . ALA B 1 202 ? 2.559 21.062 27.969 1 96.5 202 ALA B C 1
ATOM 4035 O O . ALA B 1 202 ? 3.068 20.219 28.703 1 96.5 202 ALA B O 1
ATOM 4036 N N . TRP B 1 203 ? 2.939 21.125 26.641 1 94.81 203 TRP B N 1
ATOM 4037 C CA . TRP B 1 203 ? 3.76 20.016 26.141 1 94.81 203 TRP B CA 1
ATOM 4038 C C . TRP B 1 203 ? 4.586 20.453 24.938 1 94.81 203 TRP B C 1
ATOM 4040 O O . TRP B 1 203 ? 5.629 19.859 24.641 1 94.81 203 TRP B O 1
ATOM 4050 N N . ALA B 1 204 ? 4.246 21.438 24.141 1 95.62 204 ALA B N 1
ATOM 4051 C CA . ALA B 1 204 ? 4.641 21.641 22.75 1 95.62 204 ALA B CA 1
ATOM 4052 C C . ALA B 1 204 ? 6.137 21.922 22.641 1 95.62 204 ALA B C 1
ATOM 4054 O O . ALA B 1 204 ? 6.781 21.5 21.672 1 95.62 204 ALA B O 1
ATOM 4055 N N . THR B 1 205 ? 6.656 22.672 23.609 1 95.25 205 THR B N 1
ATOM 4056 C CA . THR B 1 205 ? 8.078 23 23.578 1 95.25 205 THR B CA 1
ATOM 4057 C C . THR B 1 205 ? 8.812 22.359 24.734 1 95.25 205 THR B C 1
ATOM 4059 O O . THR B 1 205 ? 8.625 22.75 25.891 1 95.25 205 THR B O 1
ATOM 4062 N N . ASP B 1 206 ? 9.617 21.422 24.422 1 91.75 206 ASP B N 1
ATOM 4063 C CA . ASP B 1 206 ? 10.438 20.703 25.391 1 91.75 206 ASP B CA 1
ATOM 4064 C C . ASP B 1 206 ? 9.586 20.109 26.516 1 91.75 206 ASP B C 1
ATOM 4066 O O . ASP B 1 206 ? 9.883 20.328 27.688 1 91.75 206 ASP B O 1
ATOM 4070 N N . GLY B 1 207 ? 8.539 19.578 26.094 1 91.12 207 GLY B N 1
ATOM 4071 C CA . GLY B 1 207 ? 7.684 18.906 27.047 1 91.12 207 GLY B CA 1
ATOM 4072 C C . GLY B 1 207 ? 6.945 19.859 27.969 1 91.12 207 GLY B C 1
ATOM 4073 O O . GLY B 1 207 ? 6.57 19.5 29.078 1 91.12 207 GLY B O 1
ATOM 4074 N N . GLY B 1 208 ? 6.922 21.156 27.562 1 95.19 208 GLY B N 1
ATOM 4075 C CA . GLY B 1 208 ? 6.215 22.141 28.359 1 95.19 208 GLY B CA 1
ATOM 4076 C C . GLY B 1 208 ? 7.141 22.984 29.219 1 95.19 208 GLY B C 1
ATOM 4077 O O . GLY B 1 208 ? 6.684 23.812 30.016 1 95.19 208 GLY B O 1
ATOM 4078 N N . LYS B 1 209 ? 8.336 22.734 29.062 1 95.62 209 LYS B N 1
ATOM 4079 C CA . LYS B 1 209 ? 9.32 23.516 29.812 1 95.62 209 LYS B CA 1
ATOM 4080 C C . LYS B 1 209 ? 9.219 25 29.484 1 95.62 209 LYS B C 1
ATOM 4082 O O . LYS B 1 209 ? 9.375 25.844 30.375 1 95.62 209 LYS B O 1
ATOM 4087 N N . TYR B 1 210 ? 9.07 25.297 28.219 1 96.31 210 TYR B N 1
ATOM 4088 C CA . TYR B 1 210 ? 8.891 26.672 27.781 1 96.31 210 TYR B CA 1
ATOM 4089 C C . TYR B 1 210 ? 7.457 26.922 27.328 1 96.31 210 TYR B C 1
ATOM 4091 O O . TYR B 1 210 ? 6.957 26.25 26.422 1 96.31 210 TYR B O 1
ATOM 4099 N N . LYS B 1 211 ? 6.855 27.922 27.969 1 97 211 LYS B N 1
ATOM 4100 C CA . LYS B 1 211 ? 5.434 28.188 27.766 1 97 211 LYS B CA 1
ATOM 4101 C C . LYS B 1 211 ? 5.223 29.422 26.891 1 97 211 LYS B C 1
ATOM 4103 O O . LYS B 1 211 ? 6.168 30.156 26.625 1 97 211 LYS B O 1
ATOM 4108 N N . VAL B 1 212 ? 3.99 29.609 26.5 1 97.75 212 VAL B N 1
ATOM 4109 C CA . VAL B 1 212 ? 3.625 30.797 25.75 1 97.75 212 VAL B CA 1
ATOM 4110 C C . VAL B 1 212 ? 3.9 32.031 26.594 1 97.75 212 VAL B C 1
ATOM 4112 O O . VAL B 1 212 ? 3.607 32.062 27.797 1 97.75 212 VAL B O 1
ATOM 4115 N N . ASP B 1 213 ? 4.512 33.031 26.016 1 97.38 213 ASP B N 1
ATOM 4116 C CA . ASP B 1 213 ? 4.652 34.344 26.594 1 97.38 213 ASP B CA 1
ATOM 4117 C C . ASP B 1 213 ? 3.77 35.375 25.859 1 97.38 213 ASP B C 1
ATOM 4119 O O . ASP B 1 213 ? 4.102 35.812 24.766 1 97.38 213 ASP B O 1
ATOM 4123 N N . TYR B 1 214 ? 2.697 35.781 26.484 1 97.12 214 TYR B N 1
ATOM 4124 C CA . TYR B 1 214 ? 1.678 36.594 25.828 1 97.12 214 TYR B CA 1
ATOM 4125 C C . TYR B 1 214 ? 2.143 38.031 25.672 1 97.12 214 TYR B C 1
ATOM 4127 O O . TYR B 1 214 ? 1.447 38.844 25.062 1 97.12 214 TYR B O 1
ATOM 4135 N N . ALA B 1 215 ? 3.32 38.344 26.203 1 96.38 215 ALA B N 1
ATOM 4136 C CA . ALA B 1 215 ? 3.928 39.656 25.891 1 96.38 215 ALA B CA 1
ATOM 4137 C C . ALA B 1 215 ? 4.207 39.781 24.406 1 96.38 215 ALA B C 1
ATOM 4139 O O . ALA B 1 215 ? 4.305 40.875 23.875 1 96.38 215 ALA B O 1
ATOM 4140 N N . TYR B 1 216 ? 4.289 38.594 23.703 1 95.25 216 TYR B N 1
ATOM 4141 C CA . TYR B 1 216 ? 4.578 38.594 22.266 1 95.25 216 TYR B CA 1
ATOM 4142 C C . TYR B 1 216 ? 3.303 38.406 21.453 1 95.25 216 TYR B C 1
ATOM 4144 O O . TYR B 1 216 ? 3.352 38.312 20.234 1 95.25 216 TYR B O 1
ATOM 4152 N N . ALA B 1 217 ? 2.164 38.375 22.109 1 96.06 217 ALA B N 1
ATOM 4153 C CA . ALA B 1 217 ? 0.882 38.219 21.422 1 96.06 217 ALA B CA 1
ATOM 4154 C C . ALA B 1 217 ? 0.484 39.5 20.703 1 96.06 217 ALA B C 1
ATOM 4156 O O . ALA B 1 217 ? 0.95 40.594 21.047 1 96.06 217 ALA B O 1
ATOM 4157 N N . PRO B 1 218 ? -0.34 39.5 19.828 1 97.25 218 PRO B N 1
ATOM 4158 C CA . PRO B 1 218 ? -0.931 38.25 19.297 1 97.25 218 PRO B CA 1
ATOM 4159 C C . PRO B 1 218 ? 0.015 37.5 18.375 1 97.25 218 PRO B C 1
ATOM 4161 O O . PRO B 1 218 ? 0.726 38.125 17.578 1 97.25 218 PRO B O 1
ATOM 4164 N N . PHE B 1 219 ? 0.107 36.188 18.547 1 97.12 219 PHE B N 1
ATOM 4165 C CA . PHE B 1 219 ? 0.745 35.312 17.562 1 97.12 219 PHE B CA 1
ATOM 4166 C C . PHE B 1 219 ? -0.158 35.125 16.359 1 97.12 219 PHE B C 1
ATOM 4168 O O . PHE B 1 219 ? -1.354 34.875 16.5 1 97.12 219 PHE B O 1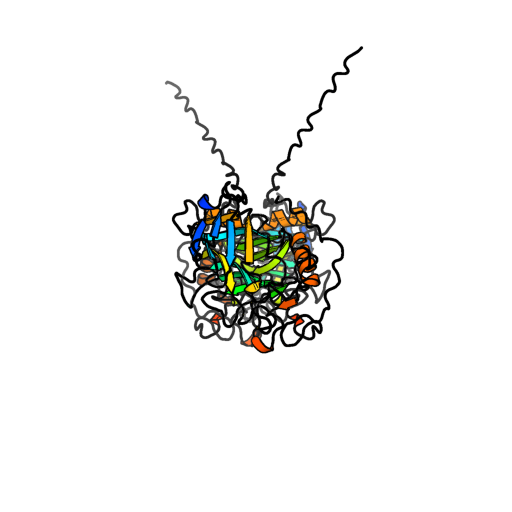
ATOM 4175 N N . ALA B 1 220 ? 0.383 35.344 15.188 1 97.06 220 ALA B N 1
ATOM 4176 C CA . ALA B 1 220 ? -0.448 35.281 13.984 1 97.06 220 ALA B CA 1
ATOM 4177 C C . ALA B 1 220 ? 0.126 34.281 12.969 1 97.06 220 ALA B C 1
ATOM 4179 O O . ALA B 1 220 ? 1.311 34.344 12.633 1 97.06 220 ALA B O 1
ATOM 4180 N N . ALA B 1 221 ? -0.668 33.312 12.547 1 97.06 221 ALA B N 1
ATOM 4181 C CA . ALA B 1 221 ? -0.355 32.406 11.445 1 97.06 221 ALA B CA 1
ATOM 4182 C C . ALA B 1 221 ? -1.255 32.688 10.242 1 97.06 221 ALA B C 1
ATOM 4184 O O . ALA B 1 221 ? -2.48 32.75 10.375 1 97.06 221 ALA B O 1
ATOM 4185 N N . GLU B 1 222 ? -0.659 32.844 9.078 1 97.44 222 GLU B N 1
ATOM 4186 C CA . GLU B 1 222 ? -1.434 33.125 7.867 1 97.44 222 GLU B CA 1
ATOM 4187 C C . GLU B 1 222 ? -1.537 31.859 6.996 1 97.44 222 GLU B C 1
ATOM 4189 O O . GLU B 1 222 ? -0.523 31.25 6.664 1 97.44 222 GLU B O 1
ATOM 4194 N N . PHE B 1 223 ? -2.723 31.484 6.668 1 98.38 223 PHE B N 1
ATOM 4195 C CA . PHE B 1 223 ? -3.02 30.359 5.789 1 98.38 223 PHE B CA 1
ATOM 4196 C C . PHE B 1 223 ? -3.449 30.844 4.41 1 98.38 223 PHE B C 1
ATOM 4198 O O . PHE B 1 223 ? -4.328 31.703 4.297 1 98.38 223 PHE B O 1
ATOM 4205 N N . SER B 1 224 ? -2.809 30.391 3.391 1 98.12 224 SER B N 1
ATOM 4206 C CA . SER B 1 224 ? -3.152 30.672 2.004 1 98.12 224 SER B CA 1
ATOM 4207 C C . SER B 1 224 ? -3.051 29.422 1.135 1 98.12 224 SER B C 1
ATOM 4209 O O . SER B 1 224 ? -2.723 28.344 1.628 1 98.12 224 SER B O 1
ATOM 4211 N N . ASP B 1 225 ? -3.426 29.531 -0.163 1 98.19 225 ASP B N 1
ATOM 4212 C CA . ASP B 1 225 ? -3.391 28.422 -1.115 1 98.19 225 ASP B CA 1
ATOM 4213 C C . ASP B 1 225 ? -4.133 27.203 -0.57 1 98.19 225 ASP B C 1
ATOM 4215 O O . ASP B 1 225 ? -3.588 26.094 -0.542 1 98.19 225 ASP B O 1
ATOM 4219 N N . LEU B 1 226 ? -5.324 27.453 -0.127 1 98.62 226 LEU B N 1
ATOM 4220 C CA . LEU B 1 226 ? -6.145 26.422 0.482 1 98.62 226 LEU B CA 1
ATOM 4221 C C . LEU B 1 226 ? -6.609 25.406 -0.565 1 98.62 226 LEU B C 1
ATOM 4223 O O . LEU B 1 226 ? -7.355 25.766 -1.481 1 98.62 226 LEU B O 1
ATOM 4227 N N . VAL B 1 227 ? -6.129 24.234 -0.455 1 98.25 227 VAL B N 1
ATOM 4228 C CA . VAL B 1 227 ? -6.543 23.156 -1.353 1 98.25 227 VAL B CA 1
ATOM 4229 C C . VAL B 1 227 ? -7.527 22.234 -0.637 1 98.25 227 VAL B C 1
ATOM 4231 O O . VAL B 1 227 ? -7.234 21.719 0.442 1 98.25 227 VAL B O 1
ATOM 4234 N N . LEU B 1 228 ? -8.664 22.094 -1.189 1 96.94 228 LEU B N 1
ATOM 4235 C CA . LEU B 1 228 ? -9.742 21.266 -0.67 1 96.94 228 LEU B CA 1
ATOM 4236 C C . LEU B 1 228 ? -10.281 20.328 -1.75 1 96.94 228 LEU B C 1
ATOM 4238 O O . LEU B 1 228 ? -11.383 20.531 -2.264 1 96.94 228 LEU B O 1
ATOM 4242 N N . SER B 1 229 ? -9.523 19.281 -2.057 1 95.44 229 SER B N 1
ATOM 4243 C CA . SER B 1 229 ? -9.859 18.312 -3.102 1 95.44 229 SER B CA 1
ATOM 4244 C C . SER B 1 229 ? -10.164 16.938 -2.512 1 95.44 229 SER B C 1
ATOM 4246 O O . SER B 1 229 ? -9.25 16.141 -2.279 1 95.44 229 SER B O 1
ATOM 4248 N N . GLY B 1 230 ? -11.445 16.656 -2.314 1 93.88 230 GLY B N 1
ATOM 4249 C CA . GLY B 1 230 ? -11.797 15.406 -1.678 1 93.88 230 GLY B CA 1
ATOM 4250 C C . GLY B 1 230 ? -13.078 14.789 -2.225 1 93.88 230 GLY B C 1
ATOM 4251 O O . GLY B 1 230 ? -13.797 15.43 -2.988 1 93.88 230 GLY B O 1
ATOM 4252 N N . CYS B 1 231 ? -13.227 13.539 -1.923 1 93.56 231 CYS B N 1
ATOM 4253 C CA . CYS B 1 231 ? -14.477 12.836 -2.195 1 93.56 231 CYS B CA 1
ATOM 4254 C C . CYS B 1 231 ? -15.5 13.094 -1.097 1 93.56 231 CYS B C 1
ATOM 4256 O O . CYS B 1 231 ? -15.352 12.609 0.026 1 93.56 231 CYS B O 1
ATOM 4258 N N . GLY B 1 232 ? -16.516 13.867 -1.468 1 90.25 232 GLY B N 1
ATOM 4259 C CA . GLY B 1 232 ? -17.5 14.25 -0.48 1 90.25 232 GLY B CA 1
ATOM 4260 C C . GLY B 1 232 ? -18.125 13.07 0.245 1 90.25 232 GLY B C 1
ATOM 4261 O O . GLY B 1 232 ? -18.281 11.992 -0.339 1 90.25 232 GLY B O 1
ATOM 4262 N N . ALA B 1 233 ? -18.344 13.242 1.506 1 83.94 233 ALA B N 1
ATOM 4263 C CA . ALA B 1 233 ? -18.938 12.18 2.307 1 83.94 233 ALA B CA 1
ATOM 4264 C C . ALA B 1 233 ? -20.438 12.078 2.061 1 83.94 233 ALA B C 1
ATOM 4266 O O . ALA B 1 233 ? -21.062 11.062 2.389 1 83.94 233 ALA B O 1
ATOM 4267 N N . GLY B 1 234 ? -20.953 13.094 1.506 1 78.88 234 GLY B N 1
ATOM 4268 C CA . GLY B 1 234 ? -22.375 13.086 1.204 1 78.88 234 GLY B CA 1
ATOM 4269 C C . GLY B 1 234 ? -22.703 12.414 -0.118 1 78.88 234 GLY B C 1
ATOM 4270 O O . GLY B 1 234 ? -22.047 11.438 -0.502 1 78.88 234 GLY B O 1
ATOM 4271 N N . ASN B 1 235 ? -23.688 12.914 -0.666 1 73.12 235 ASN B N 1
ATOM 4272 C CA . ASN B 1 235 ? -24.156 12.32 -1.912 1 73.12 235 ASN B CA 1
ATOM 4273 C C . ASN B 1 235 ? -23.25 12.688 -3.086 1 73.12 235 ASN B C 1
ATOM 4275 O O . ASN B 1 235 ? -23.234 13.836 -3.525 1 73.12 235 ASN B O 1
ATOM 4279 N N . VAL B 1 236 ? -22.406 11.859 -3.324 1 78.12 236 VAL B N 1
ATOM 4280 C CA . VAL B 1 236 ? -21.5 12 -4.465 1 78.12 236 VAL B CA 1
ATOM 4281 C C . VAL B 1 236 ? -22.031 11.172 -5.637 1 78.12 236 VAL B C 1
ATOM 4283 O O . VAL B 1 236 ? -22.5 10.047 -5.453 1 78.12 236 VAL B O 1
ATOM 4286 N N . ALA B 1 237 ? -22.016 11.742 -6.766 1 83.38 237 ALA B N 1
ATOM 4287 C CA . ALA B 1 237 ? -22.547 11.094 -7.965 1 83.38 237 ALA B CA 1
ATOM 4288 C C . ALA B 1 237 ? -21.766 9.82 -8.297 1 83.38 237 ALA B C 1
ATOM 4290 O O . ALA B 1 237 ? -22.359 8.812 -8.68 1 83.38 237 ALA B O 1
ATOM 4291 N N . ASP B 1 238 ? -20.5 9.82 -8.109 1 91 238 ASP B N 1
ATOM 4292 C CA . ASP B 1 238 ? -19.641 8.68 -8.438 1 91 238 ASP B CA 1
ATOM 4293 C C . ASP B 1 238 ? -18.562 8.469 -7.375 1 91 238 ASP B C 1
ATOM 4295 O O . ASP B 1 238 ? -17.391 8.742 -7.617 1 91 238 ASP B O 1
ATOM 4299 N N . PRO B 1 239 ? -18.984 7.902 -6.309 1 91 239 PRO B N 1
ATOM 4300 C CA . PRO B 1 239 ? -18.031 7.727 -5.215 1 91 239 PRO B CA 1
ATOM 4301 C C . PRO B 1 239 ? -16.844 6.848 -5.605 1 91 239 PRO B C 1
ATOM 4303 O O . PRO B 1 239 ? -15.719 7.109 -5.188 1 91 239 PRO B O 1
ATOM 4306 N N . GLU B 1 240 ? -17.109 5.828 -6.379 1 93.5 240 GLU B N 1
ATOM 4307 C CA . GLU B 1 240 ? -16.031 4.938 -6.809 1 93.5 240 GLU B CA 1
ATOM 4308 C C . GLU B 1 240 ? -15.062 5.656 -7.742 1 93.5 240 GLU B C 1
ATOM 4310 O O . GLU B 1 240 ? -13.844 5.539 -7.586 1 93.5 240 GLU B O 1
ATOM 4315 N N . GLY B 1 241 ? -15.594 6.359 -8.703 1 94.38 241 GLY B N 1
ATOM 4316 C CA . GLY B 1 241 ? -14.758 7.113 -9.625 1 94.38 241 GLY B CA 1
ATOM 4317 C C . GLY B 1 241 ? -13.883 8.141 -8.93 1 94.38 241 GLY B C 1
ATOM 4318 O O . GLY B 1 241 ? -12.727 8.328 -9.305 1 94.38 241 GLY B O 1
ATOM 4319 N N . CYS B 1 242 ? -14.453 8.812 -7.941 1 94.56 242 CYS B N 1
ATOM 4320 C CA . CYS B 1 242 ? -13.688 9.789 -7.176 1 94.56 242 CYS B CA 1
ATOM 4321 C C . CYS B 1 242 ? -12.484 9.133 -6.512 1 94.56 242 CYS B C 1
ATOM 4323 O O . CYS B 1 242 ? -11.383 9.688 -6.535 1 94.56 242 CYS B O 1
ATOM 4325 N N . GLN B 1 243 ? -12.703 7.934 -5.961 1 96.12 243 GLN B N 1
ATOM 4326 C CA . GLN B 1 243 ? -11.609 7.215 -5.312 1 96.12 243 GLN B CA 1
ATOM 4327 C C . GLN B 1 243 ? -10.539 6.812 -6.324 1 96.12 243 GLN B C 1
ATOM 4329 O O . GLN B 1 243 ? -9.344 6.941 -6.055 1 96.12 243 GLN B O 1
ATOM 4334 N N . VAL B 1 244 ? -10.922 6.328 -7.461 1 96.12 244 VAL B N 1
ATOM 4335 C CA . VAL B 1 244 ? -9.984 5.895 -8.492 1 96.12 244 VAL B CA 1
ATOM 4336 C C . VAL B 1 244 ? -9.164 7.09 -8.977 1 96.12 244 VAL B C 1
ATOM 4338 O O . VAL B 1 244 ? -7.949 6.984 -9.148 1 96.12 244 VAL B O 1
ATOM 4341 N N . ASP B 1 245 ? -9.867 8.258 -9.156 1 95.12 245 ASP B N 1
ATOM 4342 C CA . ASP B 1 245 ? -9.164 9.469 -9.57 1 95.12 245 ASP B CA 1
ATOM 4343 C C . ASP B 1 245 ? -8.094 9.859 -8.555 1 95.12 245 ASP B C 1
ATOM 4345 O O . ASP B 1 245 ? -6.984 10.242 -8.93 1 95.12 245 ASP B O 1
ATOM 4349 N N . LEU B 1 246 ? -8.453 9.766 -7.34 1 96.81 246 LEU B N 1
ATOM 4350 C CA . LEU B 1 246 ? -7.512 10.102 -6.273 1 96.81 246 LEU B CA 1
ATOM 4351 C C . LEU B 1 246 ? -6.352 9.109 -6.238 1 96.81 246 LEU B C 1
ATOM 4353 O O . LEU B 1 246 ? -5.188 9.516 -6.188 1 96.81 246 LEU B O 1
ATOM 4357 N N . LEU B 1 247 ? -6.621 7.8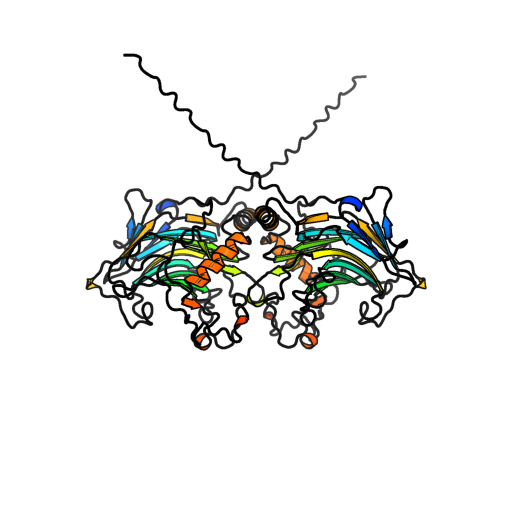05 -6.348 1 97.5 247 LEU B N 1
ATOM 4358 C CA . LEU B 1 247 ? -5.629 6.742 -6.215 1 97.5 247 LEU B CA 1
ATOM 4359 C C . LEU B 1 247 ? -4.633 6.781 -7.371 1 97.5 247 LEU B C 1
ATOM 4361 O O . LEU B 1 247 ? -3.498 6.32 -7.234 1 97.5 247 LEU B O 1
ATOM 4365 N N . THR B 1 248 ? -5.027 7.34 -8.492 1 96.38 248 THR B N 1
ATOM 4366 C CA . THR B 1 248 ? -4.168 7.316 -9.672 1 96.38 248 THR B CA 1
ATOM 4367 C C . THR B 1 248 ? -3.521 8.68 -9.898 1 96.38 248 THR B C 1
ATOM 4369 O O . THR B 1 248 ? -2.805 8.875 -10.883 1 96.38 248 THR B O 1
ATOM 4372 N N . HIS B 1 249 ? -3.807 9.633 -9.016 1 96.75 249 HIS B N 1
ATOM 4373 C CA . HIS B 1 249 ? -3.18 10.945 -9.094 1 96.75 249 HIS B CA 1
ATOM 4374 C C . HIS B 1 249 ? -1.784 10.93 -8.484 1 96.75 249 HIS B C 1
ATOM 4376 O O . HIS B 1 249 ? -1.518 10.164 -7.555 1 96.75 249 HIS B O 1
ATOM 4382 N N . ASP B 1 250 ? -0.985 11.82 -8.93 1 96.12 250 ASP B N 1
ATOM 4383 C CA . ASP B 1 250 ? 0.408 11.891 -8.5 1 96.12 250 ASP B CA 1
ATOM 4384 C C . ASP B 1 250 ? 0.508 12.078 -6.988 1 96.12 250 ASP B C 1
ATOM 4386 O O . ASP B 1 250 ? 1.459 11.617 -6.359 1 96.12 250 ASP B O 1
ATOM 4390 N N . VAL B 1 251 ? -0.453 12.664 -6.352 1 97.44 251 VAL B N 1
ATOM 4391 C CA . VAL B 1 251 ? -0.378 12.969 -4.926 1 97.44 251 VAL B CA 1
ATOM 4392 C C . VAL B 1 251 ? -0.441 11.672 -4.121 1 97.44 251 VAL B C 1
ATOM 4394 O O . VAL B 1 251 ? 0.002 11.625 -2.973 1 97.44 251 VAL B O 1
ATOM 4397 N N . ALA B 1 252 ? -1.015 10.617 -4.777 1 97.81 252 ALA B N 1
ATOM 4398 C CA . ALA B 1 252 ? -1.184 9.367 -4.047 1 97.81 252 ALA B CA 1
ATOM 4399 C C . ALA B 1 252 ? -0.175 8.32 -4.512 1 97.81 252 ALA B C 1
ATOM 4401 O O . ALA B 1 252 ? 0.17 7.402 -3.762 1 97.81 252 ALA B O 1
ATOM 4402 N N . VAL B 1 253 ? 0.33 8.398 -5.727 1 97.81 253 VAL B N 1
ATOM 4403 C CA . VAL B 1 253 ? 1.179 7.383 -6.344 1 97.81 253 VAL B CA 1
ATOM 4404 C C . VAL B 1 253 ? 2.623 7.566 -5.879 1 97.81 253 VAL B C 1
ATOM 4406 O O . VAL B 1 253 ? 3.25 8.586 -6.176 1 97.81 253 VAL B O 1
ATOM 4409 N N . MET B 1 254 ? 3.15 6.586 -5.18 1 98.31 254 MET B N 1
ATOM 4410 C CA . MET B 1 254 ? 4.523 6.629 -4.688 1 98.31 254 MET B CA 1
ATOM 4411 C C . MET B 1 254 ? 5.449 5.812 -5.578 1 98.31 254 MET B C 1
ATOM 4413 O O . MET B 1 254 ? 5.824 4.691 -5.23 1 98.31 254 MET B O 1
ATOM 4417 N N . ALA B 1 255 ? 5.824 6.371 -6.668 1 97.19 255 ALA B N 1
ATOM 4418 C CA . ALA B 1 255 ? 6.781 5.758 -7.586 1 97.19 255 ALA B CA 1
ATOM 4419 C C . ALA B 1 255 ? 8.195 5.789 -7.008 1 97.19 255 ALA B C 1
ATOM 4421 O O . ALA B 1 255 ? 8.445 6.473 -6.012 1 97.19 255 ALA B O 1
ATOM 4422 N N . PRO B 1 256 ? 9.164 5.07 -7.605 1 96.31 256 PRO B N 1
ATOM 4423 C CA . PRO B 1 256 ? 10.5 4.926 -7.02 1 96.31 256 PRO B CA 1
ATOM 4424 C C . PRO B 1 256 ? 11.195 6.266 -6.801 1 96.31 256 PRO B C 1
ATOM 4426 O O . PRO B 1 256 ? 11.797 6.488 -5.746 1 96.31 256 PRO B O 1
ATOM 4429 N N . ALA B 1 257 ? 11.078 7.16 -7.738 1 96.69 257 ALA B N 1
ATOM 4430 C CA . ALA B 1 257 ? 11.742 8.453 -7.59 1 96.69 257 ALA B CA 1
ATOM 4431 C C . ALA B 1 257 ? 11.156 9.242 -6.422 1 96.69 257 ALA B C 1
ATOM 4433 O O . ALA B 1 257 ? 11.891 9.883 -5.668 1 96.69 257 ALA B O 1
ATOM 4434 N N . LYS B 1 258 ? 9.859 9.297 -6.297 1 97.5 258 LYS B N 1
ATOM 4435 C CA . LYS B 1 258 ? 9.203 9.992 -5.199 1 97.5 258 LYS B CA 1
ATOM 4436 C C . LYS B 1 258 ? 9.555 9.359 -3.855 1 97.5 258 LYS B C 1
ATOM 4438 O O . LYS B 1 258 ? 9.766 10.062 -2.865 1 97.5 258 LYS B O 1
ATOM 4443 N N . ARG B 1 259 ? 9.656 8.031 -3.789 1 97.56 259 ARG B N 1
ATOM 4444 C CA . ARG B 1 259 ? 10.078 7.332 -2.578 1 97.56 259 ARG B CA 1
ATOM 4445 C C . ARG B 1 259 ? 11.5 7.711 -2.197 1 97.56 259 ARG B C 1
ATOM 4447 O O . ARG B 1 259 ? 11.812 7.859 -1.014 1 97.56 259 ARG B O 1
ATOM 4454 N N . ALA B 1 260 ? 12.297 7.789 -3.213 1 96.94 260 ALA B N 1
ATOM 4455 C CA . ALA B 1 260 ? 13.68 8.188 -2.957 1 96.94 260 ALA B CA 1
ATOM 4456 C C . ALA B 1 260 ? 13.742 9.594 -2.371 1 96.94 260 ALA B C 1
ATOM 4458 O O . ALA B 1 260 ? 14.516 9.852 -1.446 1 96.94 260 ALA B O 1
ATOM 4459 N N . ALA B 1 261 ? 12.922 10.453 -2.918 1 97.06 261 ALA B N 1
ATOM 4460 C CA . ALA B 1 261 ? 12.859 11.812 -2.389 1 97.06 261 ALA B CA 1
ATOM 4461 C C . ALA B 1 261 ? 12.414 11.812 -0.929 1 97.06 261 ALA B C 1
ATOM 4463 O O . ALA B 1 261 ? 12.969 12.539 -0.103 1 97.06 261 ALA B O 1
ATOM 4464 N N . MET B 1 262 ? 11.461 11.008 -0.619 1 97.69 262 MET B N 1
ATOM 4465 C CA . MET B 1 262 ? 10.984 10.898 0.756 1 97.69 262 MET B CA 1
ATOM 4466 C C . MET B 1 262 ? 12.086 10.398 1.679 1 97.69 262 MET B C 1
ATOM 4468 O O . MET B 1 262 ? 12.297 10.953 2.76 1 97.69 262 MET B O 1
ATOM 4472 N N . ARG B 1 263 ? 12.773 9.398 1.247 1 96 263 ARG B N 1
ATOM 4473 C CA . ARG B 1 263 ? 13.867 8.852 2.045 1 96 263 ARG B CA 1
ATOM 4474 C C . ARG B 1 263 ? 14.93 9.906 2.316 1 96 263 ARG B C 1
ATOM 4476 O O . ARG B 1 263 ? 15.438 10.016 3.438 1 96 263 ARG B O 1
ATOM 4483 N N . GLY B 1 264 ? 15.273 10.602 1.252 1 94.81 264 GLY B N 1
ATOM 4484 C CA . GLY B 1 264 ? 16.266 11.656 1.419 1 94.81 264 GLY B CA 1
ATOM 4485 C C . GLY B 1 264 ? 15.844 12.711 2.43 1 94.81 264 GLY B C 1
ATOM 4486 O O . GLY B 1 264 ? 16.641 13.117 3.277 1 94.81 264 GLY B O 1
ATOM 4487 N N . PHE B 1 265 ? 14.617 13.164 2.361 1 95.88 265 PHE B N 1
ATOM 4488 C CA . PHE B 1 265 ? 14.109 14.148 3.305 1 95.88 265 PHE B CA 1
ATOM 4489 C C . PHE B 1 265 ? 14.172 13.625 4.73 1 95.88 265 PHE B C 1
ATOM 4491 O O . PHE B 1 265 ? 14.656 14.312 5.633 1 95.88 265 PHE B O 1
ATOM 4498 N N . ARG B 1 266 ? 13.672 12.414 4.918 1 95.12 266 ARG B N 1
ATOM 4499 C CA . ARG B 1 266 ? 13.594 11.82 6.25 1 95.12 266 ARG B CA 1
ATOM 4500 C C . ARG B 1 266 ? 14.977 11.641 6.855 1 95.12 266 ARG B C 1
ATOM 4502 O O . ARG B 1 266 ? 15.172 11.859 8.047 1 95.12 266 ARG B O 1
ATOM 4509 N N . GLU B 1 267 ? 15.906 11.242 6.062 1 92.44 267 GLU B N 1
ATOM 4510 C CA . GLU B 1 267 ? 17.281 11.07 6.547 1 92.44 267 GLU B CA 1
ATOM 4511 C C . GLU B 1 267 ? 17.844 12.383 7.086 1 92.44 267 GLU B C 1
ATOM 4513 O O . GLU B 1 267 ? 18.594 12.383 8.062 1 92.44 267 GLU B O 1
ATOM 4518 N N . GLN B 1 268 ? 17.359 13.391 6.531 1 91.44 268 GLN B N 1
ATOM 4519 C CA . GLN B 1 268 ? 17.953 14.688 6.863 1 91.44 268 GLN B CA 1
ATOM 4520 C C . GLN B 1 268 ? 17.172 15.367 7.984 1 91.44 268 GLN B C 1
ATOM 4522 O O . GLN B 1 268 ? 17.766 16.094 8.805 1 91.44 268 GLN B O 1
ATOM 4527 N N . HIS B 1 269 ? 15.883 15.133 8.055 1 93.56 269 HIS B N 1
ATOM 4528 C CA . HIS B 1 269 ? 15.094 16.078 8.844 1 93.56 269 HIS B CA 1
ATOM 4529 C C . HIS B 1 269 ? 14.32 15.367 9.945 1 93.56 269 HIS B C 1
ATOM 4531 O O . HIS B 1 269 ? 13.781 16.016 10.844 1 93.56 269 HIS B O 1
ATOM 4537 N N . LEU B 1 270 ? 14.242 14.047 9.953 1 94.88 270 LEU B N 1
ATOM 4538 C CA . LEU B 1 270 ? 13.508 13.312 10.977 1 94.88 270 LEU B CA 1
ATOM 4539 C C . LEU B 1 270 ? 14.203 13.414 12.328 1 94.88 270 LEU B C 1
ATOM 4541 O O . LEU B 1 270 ? 15.398 13.109 12.438 1 94.88 270 LEU B O 1
ATOM 4545 N N . THR B 1 271 ? 13.453 13.836 13.359 1 93.75 271 THR B N 1
ATOM 4546 C CA . THR B 1 271 ? 14.07 14.039 14.664 1 93.75 271 THR B CA 1
ATOM 4547 C C . THR B 1 271 ? 13.469 13.102 15.703 1 93.75 271 THR B C 1
ATOM 4549 O O . THR B 1 271 ? 14.07 12.844 16.75 1 93.75 271 THR B O 1
ATOM 4552 N N . TYR B 1 272 ? 12.305 12.68 15.484 1 93.94 272 TYR B N 1
ATOM 4553 C CA . TYR B 1 272 ? 11.625 11.742 16.375 1 93.94 272 TYR B CA 1
ATOM 4554 C C . TYR B 1 272 ? 10.68 10.836 15.594 1 93.94 272 TYR B C 1
ATOM 4556 O O . TYR B 1 272 ? 10.031 11.281 14.648 1 93.94 272 TYR B O 1
ATOM 4564 N N . THR B 1 273 ? 10.594 9.531 16 1 95.12 273 THR B N 1
ATOM 4565 C CA . THR B 1 273 ? 9.609 8.633 15.414 1 95.12 273 THR B CA 1
ATOM 4566 C C . THR B 1 273 ? 9.109 7.633 16.453 1 95.12 273 THR B C 1
ATOM 4568 O O . THR B 1 273 ? 9.891 7.113 17.25 1 95.12 273 THR B O 1
ATOM 4571 N N . ALA B 1 274 ? 7.859 7.398 16.422 1 93.44 274 ALA B N 1
ATOM 4572 C CA . ALA B 1 274 ? 7.238 6.375 17.25 1 93.44 274 ALA B CA 1
ATOM 4573 C C . ALA B 1 274 ? 7.887 5.012 17.031 1 93.44 274 ALA B C 1
ATOM 4575 O O . ALA B 1 274 ? 7.91 4.172 17.922 1 93.44 274 ALA B O 1
ATOM 4576 N N . CYS B 1 275 ? 8.461 4.793 15.859 1 92.25 275 CYS B N 1
ATOM 4577 C CA . CYS B 1 275 ? 9.055 3.518 15.477 1 92.25 275 CYS B CA 1
ATOM 4578 C C . CYS B 1 275 ? 10.242 3.178 16.375 1 92.25 275 CYS B C 1
ATOM 4580 O O . CYS B 1 275 ? 10.633 2.014 16.469 1 92.25 275 CYS B O 1
ATOM 4582 N N . ARG B 1 276 ? 10.812 4.164 17 1 90.94 276 ARG B N 1
ATOM 4583 C CA . ARG B 1 276 ? 12.031 3.938 17.781 1 90.94 276 ARG B CA 1
ATOM 4584 C C . ARG B 1 276 ? 11.82 4.273 19.25 1 90.94 276 ARG B C 1
ATOM 4586 O O . ARG B 1 276 ? 12.773 4.262 20.031 1 90.94 276 ARG B O 1
ATOM 4593 N N . ASP B 1 277 ? 10.648 4.621 19.625 1 92.12 277 ASP B N 1
ATOM 4594 C CA . ASP B 1 277 ? 10.352 4.984 21.016 1 92.12 277 ASP B CA 1
ATOM 4595 C C . ASP B 1 277 ? 9.922 3.764 21.828 1 92.12 277 ASP B C 1
ATOM 4597 O O . ASP B 1 277 ? 8.734 3.447 21.891 1 92.12 277 ASP B O 1
ATOM 4601 N N . ARG B 1 278 ? 10.781 3.188 22.484 1 89.75 278 ARG B N 1
ATOM 4602 C CA . ARG B 1 278 ? 10.508 1.971 23.234 1 89.75 278 ARG B CA 1
ATOM 4603 C C . ARG B 1 278 ? 9.977 2.301 24.625 1 89.75 278 ARG B C 1
ATOM 4605 O O . ARG B 1 278 ? 9.438 1.431 25.312 1 89.75 278 ARG B O 1
ATOM 4612 N N . VAL B 1 279 ? 10.211 3.496 25.016 1 90.56 279 VAL B N 1
ATOM 4613 C CA . VAL B 1 279 ? 9.695 3.908 26.312 1 90.56 279 VAL B CA 1
ATOM 4614 C C . VAL B 1 279 ? 8.172 4.051 26.234 1 90.56 279 VAL B C 1
ATOM 4616 O O . VAL B 1 279 ? 7.453 3.496 27.062 1 90.56 279 VAL B O 1
ATOM 4619 N N . ARG B 1 280 ? 7.789 4.641 25.234 1 89.75 280 ARG B N 1
ATOM 4620 C CA . ARG B 1 280 ? 6.363 4.922 25.109 1 89.75 280 ARG B CA 1
ATOM 4621 C C . ARG B 1 280 ? 5.625 3.74 24.484 1 89.75 280 ARG B C 1
ATOM 4623 O O . ARG B 1 280 ? 4.512 3.412 24.906 1 89.75 280 ARG B O 1
ATOM 4630 N N . TYR B 1 281 ? 6.254 3.055 23.5 1 90.38 281 TYR B N 1
ATOM 4631 C CA . TYR B 1 281 ? 5.52 2.07 22.703 1 90.38 281 TYR B CA 1
ATOM 4632 C C . TYR B 1 281 ? 5.984 0.657 23.031 1 90.38 281 TYR B C 1
ATOM 4634 O O . TYR B 1 281 ? 5.398 -0.32 22.562 1 90.38 281 TYR B O 1
ATOM 4642 N N . LYS B 1 282 ? 6.984 0.569 23.766 1 87.06 282 LYS B N 1
ATOM 4643 C CA . LYS B 1 282 ? 7.473 -0.713 24.266 1 87.06 282 LYS B CA 1
ATOM 4644 C C . LYS B 1 282 ? 7.73 -1.685 23.125 1 87.06 282 LYS B C 1
ATOM 4646 O O . LYS B 1 282 ? 8.492 -1.379 22.203 1 87.06 282 LYS B O 1
ATOM 4651 N N . THR B 1 283 ? 6.914 -2.859 23.062 1 81.5 283 THR B N 1
ATOM 4652 C CA . THR B 1 283 ? 7.223 -3.898 22.094 1 81.5 283 THR B CA 1
ATOM 4653 C C . THR B 1 283 ? 6.266 -3.824 20.906 1 81.5 283 THR B C 1
ATOM 4655 O O . THR B 1 283 ? 6.25 -4.719 20.062 1 81.5 283 THR B O 1
ATOM 4658 N N . THR B 1 284 ? 5.582 -2.764 20.891 1 81.12 284 THR B N 1
ATOM 4659 C CA . THR B 1 284 ? 4.648 -2.619 19.781 1 81.12 284 THR B CA 1
ATOM 4660 C C . THR B 1 284 ? 5.402 -2.496 18.453 1 81.12 284 THR B C 1
ATOM 4662 O O . THR B 1 284 ? 6.367 -1.732 18.359 1 81.12 284 THR B O 1
ATOM 4665 N N . VAL B 1 285 ? 4.91 -3.326 17.453 1 77.88 285 VAL B N 1
ATOM 4666 C CA . VAL B 1 285 ? 5.492 -3.238 16.125 1 77.88 285 VAL B CA 1
ATOM 4667 C C . VAL B 1 285 ? 4.457 -2.695 15.141 1 77.88 285 VAL B C 1
ATOM 4669 O O . VAL B 1 285 ? 3.396 -3.299 14.953 1 77.88 285 VAL B O 1
ATOM 4672 N N . PHE B 1 286 ? 4.863 -1.508 14.617 1 88.94 286 PHE B N 1
ATOM 4673 C CA . PHE B 1 286 ? 4 -0.945 13.586 1 88.94 286 PHE B CA 1
ATOM 4674 C C . PHE B 1 286 ? 4.473 -1.365 12.195 1 88.94 286 PHE B C 1
ATOM 4676 O O . PHE B 1 286 ? 5.68 -1.444 11.945 1 88.94 286 PHE B O 1
ATOM 4683 N N . PRO B 1 287 ? 3.518 -1.607 11.266 1 91.31 287 PRO B N 1
ATOM 4684 C CA . PRO B 1 287 ? 3.912 -2.029 9.922 1 91.31 287 PRO B CA 1
ATOM 4685 C C . PRO B 1 287 ? 4.754 -0.981 9.195 1 91.31 287 PRO B C 1
ATOM 4687 O O . PRO B 1 287 ? 5.562 -1.323 8.328 1 91.31 287 PRO B O 1
ATOM 4690 N N . GLU B 1 288 ? 4.582 0.283 9.531 1 92.75 288 GLU B N 1
ATOM 4691 C CA . GLU B 1 288 ? 5.312 1.347 8.844 1 92.75 288 GLU B CA 1
ATOM 4692 C C . GLU B 1 288 ? 6.727 1.49 9.398 1 92.75 288 GLU B C 1
ATOM 4694 O O . GLU B 1 288 ? 7.504 2.316 8.922 1 92.75 288 GLU B O 1
ATOM 4699 N N . CYS B 1 289 ? 7.062 0.655 10.391 1 90.38 289 CYS B N 1
ATOM 4700 C CA . CYS B 1 289 ? 8.391 0.736 10.984 1 90.38 289 CYS B CA 1
ATOM 4701 C C . CYS B 1 289 ? 9.336 -0.285 10.359 1 90.38 289 CYS B C 1
ATOM 4703 O O . CYS B 1 289 ? 8.938 -1.424 10.102 1 90.38 289 CYS B O 1
ATOM 4705 N N . ASP B 1 290 ? 10.508 0.144 9.922 1 81.25 290 ASP B N 1
ATOM 4706 C CA . ASP B 1 290 ? 11.523 -0.784 9.422 1 81.25 290 ASP B CA 1
ATOM 4707 C C . ASP B 1 290 ? 12.141 -1.587 10.57 1 81.25 290 ASP B C 1
ATOM 4709 O O . ASP B 1 290 ? 12.203 -1.108 11.703 1 81.25 290 ASP B O 1
ATOM 4713 N N . ASP B 1 291 ? 12.094 -2.988 10.5 1 63.22 291 ASP B N 1
ATOM 4714 C CA . ASP B 1 291 ? 12.602 -3.896 11.523 1 63.22 291 ASP B CA 1
ATOM 4715 C C . ASP B 1 291 ? 14.039 -3.539 11.914 1 63.22 291 ASP B C 1
ATOM 4717 O O . ASP B 1 291 ? 14.68 -4.27 12.664 1 63.22 291 ASP B O 1
ATOM 4721 N N . LEU B 1 292 ? 14.633 -2.566 11.375 1 53.34 292 LEU B N 1
ATOM 4722 C CA . LEU B 1 292 ? 16.016 -2.381 11.797 1 53.34 292 LEU B CA 1
ATOM 4723 C C . LEU B 1 292 ? 16.094 -2.201 13.312 1 53.34 292 LEU B C 1
ATOM 4725 O O . LEU B 1 292 ? 17.141 -1.782 13.836 1 53.34 292 LEU B O 1
ATOM 4729 N N . ALA B 1 293 ? 14.977 -2.363 13.844 1 47 293 ALA B N 1
ATOM 4730 C CA . ALA B 1 293 ? 15.109 -2.012 15.258 1 47 293 ALA B CA 1
ATOM 4731 C C . ALA B 1 293 ? 16.328 -2.686 15.883 1 47 293 ALA B C 1
ATOM 4733 O O . ALA B 1 293 ? 16.844 -2.219 16.906 1 47 293 ALA B O 1
ATOM 4734 N N . ASP B 1 294 ? 16.703 -3.857 15.266 1 44.62 294 ASP B N 1
ATOM 4735 C CA . ASP B 1 294 ? 17.844 -4.402 16 1 44.62 294 ASP B CA 1
ATOM 4736 C C . ASP B 1 294 ? 19.141 -3.676 15.641 1 44.62 294 ASP B C 1
ATOM 4738 O O . ASP B 1 294 ? 19.531 -3.652 14.469 1 44.62 294 ASP B O 1
ATOM 4742 N N . GLY B 1 295 ? 19.469 -2.709 16.422 1 52.06 295 GLY B N 1
ATOM 4743 C CA . GLY B 1 295 ? 20.797 -2.148 16.531 1 52.06 295 GLY B CA 1
ATOM 4744 C C . GLY B 1 295 ? 20.922 -0.764 15.914 1 52.06 295 GLY B C 1
ATOM 4745 O O . GLY B 1 295 ? 22.016 -0.333 15.547 1 52.06 295 GLY B O 1
ATOM 4746 N N . ASP B 1 296 ? 19.719 -0.299 15.367 1 60.31 296 ASP B N 1
ATOM 4747 C CA . ASP B 1 296 ? 19.969 1.024 14.797 1 60.31 296 ASP B CA 1
ATOM 4748 C C . ASP B 1 296 ? 20.391 2.012 15.883 1 60.31 296 ASP B C 1
ATOM 4750 O O . ASP B 1 296 ? 19.578 2.404 16.719 1 60.31 296 ASP B O 1
ATOM 4754 N N . SER B 1 297 ? 21.594 2.217 15.961 1 69.94 297 SER B N 1
ATOM 4755 C CA . SER B 1 297 ? 22.266 3.025 16.969 1 69.94 297 SER B CA 1
ATOM 4756 C C . SER B 1 297 ? 22.078 4.516 16.703 1 69.94 297 SER B C 1
ATOM 4758 O O . SER B 1 297 ? 22.531 5.355 17.484 1 69.94 297 SER B O 1
ATOM 4760 N N . SER B 1 298 ? 21.078 4.781 15.742 1 83.06 298 SER B N 1
ATOM 4761 C CA . SER B 1 298 ? 21.016 6.203 15.414 1 83.06 298 SER B CA 1
ATOM 4762 C C . SER B 1 298 ? 19.922 6.902 16.203 1 83.06 298 SER B C 1
ATOM 4764 O O . SER B 1 298 ? 19.766 8.125 16.109 1 83.06 298 SER B O 1
ATOM 4766 N N . PHE B 1 299 ? 19.203 6.199 17.047 1 88.62 299 PHE B N 1
ATOM 4767 C CA . PHE B 1 299 ? 18.125 6.777 17.844 1 88.62 299 PHE B CA 1
ATOM 4768 C C . PHE B 1 299 ? 18.297 6.426 19.328 1 88.62 299 PHE B C 1
ATOM 4770 O O . PHE B 1 299 ? 18.828 5.359 19.656 1 88.62 299 PHE B O 1
ATOM 4777 N N . HIS B 1 300 ? 17.844 7.332 20.141 1 89 300 HIS B N 1
ATOM 4778 C CA . HIS B 1 300 ? 17.734 7.035 21.578 1 89 300 HIS B CA 1
ATOM 4779 C C . HIS B 1 300 ? 16.578 6.082 21.844 1 89 300 HIS B C 1
ATOM 4781 O O . HIS B 1 300 ? 15.688 5.914 21.016 1 89 300 HIS B O 1
ATOM 4787 N N . LEU B 1 301 ? 16.516 5.59 23.016 1 87.44 301 LEU B N 1
ATOM 4788 C CA . LEU B 1 301 ? 15.484 4.648 23.438 1 87.44 301 LEU B CA 1
ATOM 4789 C C . LEU B 1 301 ? 14.109 5.305 23.422 1 87.44 301 LEU B C 1
ATOM 4791 O O . LEU B 1 301 ? 13.094 4.621 23.25 1 87.44 301 LEU B O 1
ATOM 4795 N N . TRP B 1 302 ? 14.164 6.613 23.547 1 88.56 302 TRP B N 1
ATOM 4796 C CA . TRP B 1 302 ? 12.891 7.324 23.609 1 88.56 302 TRP B CA 1
ATOM 4797 C C . TRP B 1 302 ? 12.516 7.898 22.25 1 88.56 302 TRP B C 1
ATOM 4799 O O . TRP B 1 302 ? 11.641 8.758 22.141 1 88.56 302 TRP B O 1
ATOM 4809 N N . GLY B 1 303 ? 13.188 7.516 21.188 1 89.19 303 GLY B N 1
ATOM 4810 C CA . GLY B 1 303 ? 12.719 7.719 19.828 1 89.19 303 GLY B CA 1
ATOM 4811 C C . GLY B 1 303 ? 13.312 8.945 19.172 1 89.19 303 GLY B C 1
ATOM 4812 O O . GLY B 1 303 ? 13.086 9.195 17.984 1 89.19 303 GLY B O 1
ATOM 4813 N N . GLU B 1 304 ? 14.102 9.727 19.859 1 91.81 304 GLU B N 1
ATOM 4814 C CA . GLU B 1 304 ? 14.742 10.906 19.297 1 91.81 304 GLU B CA 1
ATOM 4815 C C . GLU B 1 304 ? 16 10.523 18.531 1 91.81 304 GLU B C 1
ATOM 4817 O O . GLU B 1 304 ? 16.766 9.656 18.953 1 91.81 304 GLU B O 1
ATOM 4822 N N . SER B 1 305 ? 16.172 11.203 17.484 1 90.69 305 SER B N 1
ATOM 4823 C CA . SER B 1 305 ? 17.375 10.984 16.672 1 90.69 305 SER B CA 1
ATOM 4824 C C . SER B 1 305 ? 18.625 11.484 17.375 1 90.69 305 SER B C 1
ATOM 4826 O O . SER B 1 305 ? 18.594 12.539 18.016 1 90.69 305 SER B O 1
ATOM 4828 N N . LYS B 1 306 ? 19.75 10.695 17.172 1 87.81 306 LYS B N 1
ATOM 4829 C CA . LYS B 1 306 ? 21.031 11.109 17.719 1 87.81 306 LYS B CA 1
ATOM 4830 C C . LYS B 1 306 ? 21.766 12.047 16.766 1 87.81 306 LYS B C 1
ATOM 4832 O O . LYS B 1 306 ? 22.781 12.648 17.125 1 87.81 306 LYS B O 1
ATOM 4837 N N . LYS B 1 307 ? 21.25 12.086 15.594 1 77.12 307 LYS B N 1
ATOM 4838 C CA . LYS B 1 307 ? 21.938 12.914 14.602 1 77.12 307 LYS B CA 1
ATOM 4839 C C . LYS B 1 307 ? 21.766 14.398 14.906 1 77.12 307 LYS B C 1
ATOM 4841 O O . LYS B 1 307 ? 20.672 14.836 15.273 1 77.12 307 LYS B O 1
ATOM 4846 N N . ARG B 1 308 ? 23 14.969 14.977 1 62.16 308 ARG B N 1
ATOM 4847 C CA . ARG B 1 308 ? 22.953 16.406 15.219 1 62.16 308 ARG B CA 1
ATOM 4848 C C . ARG B 1 308 ? 22.562 17.156 13.953 1 62.16 308 ARG B C 1
ATOM 4850 O O . ARG B 1 308 ? 22.812 16.688 12.836 1 62.16 308 ARG B O 1
ATOM 4857 N N . ARG B 1 309 ? 21.625 18.109 13.945 1 60.88 309 ARG B N 1
ATOM 4858 C CA . ARG B 1 309 ? 21.203 18.922 12.812 1 60.88 309 ARG B CA 1
ATOM 4859 C C . ARG B 1 309 ? 22.406 19.344 11.969 1 60.88 309 ARG B C 1
ATOM 4861 O O . ARG B 1 309 ? 23.375 19.891 12.492 1 60.88 309 ARG B O 1
ATOM 4868 N N . ARG B 1 310 ? 22.578 18.656 10.711 1 50 310 ARG B N 1
ATOM 4869 C CA . ARG B 1 310 ? 23.562 19.281 9.828 1 50 310 ARG B CA 1
ATOM 4870 C C . ARG B 1 310 ? 23.094 20.672 9.391 1 50 310 ARG B C 1
ATOM 4872 O O . ARG B 1 310 ? 21.906 20.859 9.109 1 50 310 ARG B O 1
ATOM 4879 N N . ARG B 1 311 ? 23.766 21.578 9.688 1 42.56 311 ARG B N 1
ATOM 4880 C CA . ARG B 1 311 ? 23.531 22.922 9.164 1 42.56 311 ARG B CA 1
ATOM 4881 C C . ARG B 1 311 ? 23.125 22.875 7.695 1 42.56 311 ARG B C 1
ATOM 4883 O O . ARG B 1 311 ? 23.516 21.969 6.961 1 42.56 311 ARG B O 1
ATOM 4890 N N . SER B 1 312 ? 22.062 23.609 7.27 1 43.44 312 SER B N 1
ATOM 4891 C CA . SER B 1 312 ? 21.234 23.812 6.078 1 43.44 312 SER B CA 1
ATOM 4892 C C . SER B 1 312 ? 22.078 23.688 4.809 1 43.44 312 SER B C 1
ATOM 4894 O O . SER B 1 312 ? 22.938 24.531 4.535 1 43.44 312 SER B O 1
ATOM 4896 N N . SER B 1 313 ? 22.672 22.531 4.434 1 38.66 313 SER B N 1
ATOM 4897 C CA . SER B 1 313 ? 23.094 22.625 3.041 1 38.66 313 SER B CA 1
ATOM 4898 C C . SER B 1 313 ? 21.922 22.938 2.125 1 38.66 313 SER B C 1
ATOM 4900 O O . SER B 1 313 ? 20.766 22.922 2.562 1 38.66 313 SER B O 1
ATOM 4902 N N . SER B 1 314 ? 22.078 22.797 0.542 1 37.69 314 SER B N 1
ATOM 4903 C CA . SER B 1 314 ? 21.281 23.203 -0.606 1 37.69 314 SER B CA 1
ATOM 4904 C C . SER B 1 314 ? 19.922 22.516 -0.613 1 37.69 314 SER B C 1
ATOM 4906 O O . SER B 1 314 ? 19.812 21.328 -0.273 1 37.69 314 SER B O 1
ATOM 4908 N N . PRO B 1 315 ? 18.812 23.297 -0.878 1 38.66 315 PRO B N 1
ATOM 4909 C CA . PRO B 1 315 ? 17.422 22.859 -0.965 1 38.66 315 PRO B CA 1
ATOM 4910 C C . PRO B 1 315 ? 17.25 21.594 -1.807 1 38.66 315 PRO B C 1
ATOM 4912 O O . PRO B 1 315 ? 17.875 21.469 -2.871 1 38.66 315 PRO B O 1
ATOM 4915 N N . LEU B 1 316 ? 16.938 20.547 -1.243 1 37.16 316 LEU B N 1
ATOM 4916 C CA . LEU B 1 316 ? 16.562 19.391 -2.039 1 37.16 316 LEU B CA 1
ATOM 4917 C C . LEU B 1 316 ? 15.422 19.75 -3 1 37.16 316 LEU B C 1
ATOM 4919 O O . LEU B 1 316 ? 14.359 20.203 -2.574 1 37.16 316 LEU B O 1
ATOM 4923 N N . GLN B 1 317 ? 15.602 20.188 -4.297 1 31.92 317 GLN B N 1
ATOM 4924 C CA . GLN B 1 317 ? 14.617 20.547 -5.316 1 31.92 317 GLN B CA 1
ATOM 4925 C C . GLN B 1 317 ? 13.883 19.312 -5.836 1 31.92 317 GLN B C 1
ATOM 4927 O O . GLN B 1 317 ? 14.508 18.375 -6.332 1 31.92 317 GLN B O 1
ATOM 4932 N N . TYR B 1 318 ? 12.961 18.781 -5.16 1 32.22 318 TYR B N 1
ATOM 4933 C CA . TYR B 1 318 ? 12.07 17.891 -5.883 1 32.22 318 TYR B CA 1
ATOM 4934 C C . TYR B 1 318 ? 11.055 18.672 -6.707 1 32.22 318 TYR B C 1
ATOM 4936 O O . TYR B 1 318 ? 10.336 19.516 -6.176 1 32.22 318 TYR B O 1
ATOM 4944 N N . SER B 1 319 ? 11.242 18.938 -8.031 1 30.16 319 SER B N 1
ATOM 4945 C CA . SER B 1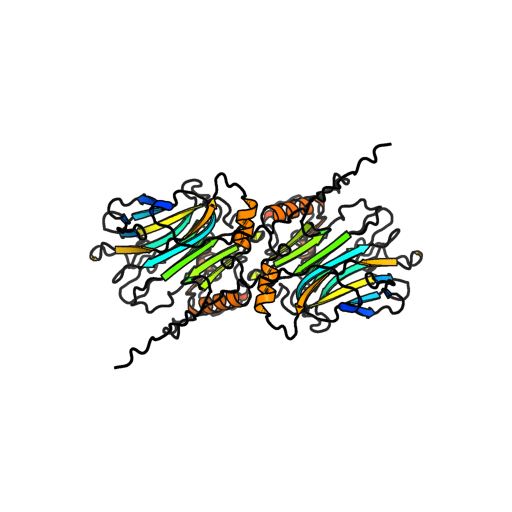 319 ? 10.305 19.641 -8.914 1 30.16 319 SER B CA 1
ATOM 4946 C C . SER B 1 319 ? 9.086 18.781 -9.211 1 30.16 319 SER B C 1
ATOM 4948 O O . SER B 1 319 ? 9.188 17.75 -9.875 1 30.16 319 SER B O 1
ATOM 4950 N N . SER B 1 320 ? 8.25 18.625 -8.352 1 32.44 320 SER B N 1
ATOM 4951 C CA . SER B 1 320 ? 6.984 18.047 -8.781 1 32.44 320 SER B CA 1
ATOM 4952 C C . SER B 1 320 ? 6.254 18.953 -9.758 1 32.44 320 SER B C 1
ATOM 4954 O O . SER B 1 320 ? 6.305 20.172 -9.625 1 32.44 320 SER B O 1
ATOM 4956 N N . SER B 1 321 ? 6.031 18.594 -10.922 1 30.89 321 SER B N 1
ATOM 4957 C CA . SER B 1 321 ? 5.152 19.359 -11.812 1 30.89 321 SER B CA 1
ATOM 4958 C C . SER B 1 321 ? 3.859 19.75 -11.102 1 30.89 321 SER B C 1
ATOM 4960 O O . SER B 1 321 ? 2.932 20.25 -11.734 1 30.89 321 SER B O 1
ATOM 4962 N N . MET B 1 322 ? 3.623 19.516 -10.008 1 29 322 MET B N 1
ATOM 4963 C CA . MET B 1 322 ? 2.373 19.953 -9.398 1 29 322 MET B CA 1
ATOM 4964 C C . MET B 1 322 ? 2.436 21.453 -9.07 1 29 322 MET B C 1
ATOM 4966 O O . MET B 1 322 ? 2.949 21.844 -8.023 1 29 322 MET B O 1
ATOM 4970 N N . GLN B 1 323 ? 2.965 22.406 -9.828 1 23.41 323 GLN B N 1
ATOM 4971 C CA . GLN B 1 323 ? 2.713 23.812 -9.594 1 23.41 323 GLN B CA 1
ATOM 4972 C C . GLN B 1 323 ? 1.216 24.109 -9.547 1 23.41 323 GLN B C 1
ATOM 4974 O O . GLN B 1 323 ? 0.455 23.625 -10.383 1 23.41 323 GLN B O 1
#

Radius of gyration: 28.78 Å; Cα contacts (8 Å, |Δi|>4): 1510; chains: 2; bounding box: 65×100×86 Å

Foldseek 3Di:
DPPPPPPPPPPPPPPPPPPLPAQDFFFDFCVVWKDWDDDVVQWDADPVRFKIKWWDFPVWTTKMWTPFWFQFWKWKWKKQWFAAAQAQKKKKKKKKDCVPQPLQMWIWIWIWFTHGGQAAIKTKIWTFFGNVVLLIWIWIWGDLDRRRDSDIKMWMWGTAPFKIFIDINRATQDMDGDDPVCPRGRHGDIIMIMIIMGGRCCQRYPGNPDGDDNVPDTTMMMIGRTTDGHHTPPDDPCSPSSRVSSCPHPSNDCDPVSVVRNVVRCVQIIFFTPLQACPSQNPDHDPRHDVVNVPPPQADNRGGGVDDRDDNDDPPDPPDVPD/DDDPPPPPPDPPPPPPPPPLPAQDFFFDFCVVWKDWDDDVVQWDADPVRFKIKWWDFPVWTTKMWTPFWFQFWKWKWKKQWFAAAQAQKKKKKKKKDCVPQPLQMWIWIWIWFTEGGQAAIKTKIWTFFGNVVLLIWIWIWGDLDRRRDSDIKMWMWGTAPFKIFIDINRATQDMDGDDPVCPRGRHGDIIMIMIIMGGRCCQRYPGNPDGDDNVPDTTMMMIGRTTDGHHTPPDDPCSPSSRVSSCPHPSNDCDPVSVVRNVVRCVQIIFFTPLQACPSQNPDHDPRHDVVNVPPPQADNRGGGPDDRDDNDDPPDPPDVPD

pLDDT: mean 86.25, std 20.52, range [22.14, 98.94]

InterPro domains:
  IPR000757 Beta-glucanase-like, N-terminal domain [PF00722] (34-215)
  IPR000757 Beta-glucanase-like, N-terminal domain [PS51762] (21-223)
  IPR010713 Xyloglucan endo-transglycosylase, C-terminal [PF06955] (254-289)
  IPR013320 Concanavalin A-like lectin/glucanase domain superfamily [SSF49899] (31-289)
  IPR016455 Xyloglucan endotransglucosylase/hydrolase [PIRSF005604] (5-290)
  IPR044791 Beta-glucanase/XTH [PTHR31062] (19-289)

Solvent-accessible surface area (backbone atoms only — not comparable to full-atom values): 34394 Å² total; per-residue (Å²): 137,86,83,78,79,80,78,79,77,78,79,78,77,75,76,70,72,70,68,75,66,72,72,64,74,62,56,48,46,46,77,79,47,39,41,84,66,46,42,68,83,30,48,42,68,42,92,85,31,48,34,39,32,29,20,28,44,92,84,44,30,10,31,34,30,38,76,58,44,20,56,38,33,41,39,33,31,29,38,30,54,57,64,74,65,28,17,2,35,32,42,34,47,30,36,35,26,45,90,82,28,69,80,44,18,32,34,42,38,40,36,37,24,25,20,50,68,89,45,41,53,33,40,29,38,36,44,22,5,56,38,30,68,92,66,44,52,40,33,30,28,54,57,98,52,60,49,82,58,67,54,74,45,34,41,33,41,26,36,49,96,53,38,34,32,37,28,54,65,77,36,46,58,46,70,48,67,64,46,38,48,50,64,61,43,56,61,80,70,53,27,26,45,36,37,38,26,39,86,30,28,77,40,55,16,80,66,25,73,39,48,61,60,64,87,60,42,68,41,47,34,38,38,27,59,33,20,81,31,54,33,57,57,63,94,48,95,48,60,69,59,46,49,47,32,48,56,51,28,73,75,56,51,76,42,72,71,54,47,50,48,17,50,54,46,36,73,70,27,52,41,32,33,50,78,46,14,40,71,82,47,50,86,67,82,56,52,73,27,56,63,54,67,79,72,56,79,55,43,40,61,70,12,35,43,64,69,72,85,73,75,84,69,82,80,82,80,66,81,56,86,79,119,138,86,84,80,79,80,78,79,78,79,80,76,77,76,77,69,73,70,70,74,67,71,71,65,75,61,57,47,45,45,78,80,47,39,41,82,66,47,42,67,85,30,47,43,69,42,93,84,31,49,33,39,33,29,21,28,46,90,83,43,31,10,32,35,31,39,73,55,44,20,56,38,33,42,38,32,32,30,40,31,53,57,65,73,65,30,18,2,34,32,41,34,49,31,37,35,26,46,91,82,28,68,81,42,19,33,34,43,39,38,36,36,23,24,18,51,66,89,45,41,52,33,40,32,38,36,43,23,5,56,38,31,66,91,66,43,52,40,34,30,28,53,57,98,53,60,51,83,58,65,56,72,46,34,40,33,41,25,36,50,98,54,36,35,32,36,28,51,65,76,35,49,58,47,71,50,69,66,47,40,48,48,63,62,42,54,61,80,69,54,24,26,46,35,35,38,27,40,85,31,27,77,43,54,16,79,66,25,74,40,46,60,57,65,88,60,43,65,41,48,34,38,38,27,60,33,21,80,31,56,35,55,56,62,94,49,96,48,62,66,58,47,49,46,33,48,55,52,28,74,76,59,50,76,42,72,69,55,47,50,49,18,49,54,45,37,74,70,28,52,40,33,35,49,79,46,15,41,71,81,49,51,86,68,80,56,52,73,25,56,63,54,68,79,71,56,79,55,44,42,61,69,12,35,44,64,69,71,84,71,76,84,71,83,80,84,80,66,82,56,86,78,120

Nearest PDB structures (foldseek):
  2uwa-assembly3_C  TM=9.325E-01  e=1.232E-27  Tropaeolum majus
  2uwc-assembly1_A  TM=9.257E-01  e=2.540E-25  Tropaeolum majus
  2uwc-assembly2_B  TM=8.983E-01  e=8.049E-25  Tropaeolum majus
  5sv8-assembly1_A  TM=8.852E-01  e=5.949E-19  Vitis vinifera
  5dze-assembly1_A  TM=8.858E-01  e=1.689E-18  Vitis vinifera